Protein AF-A0A7C6XFM2-F1 (afdb_monomer)

Solvent-accessible surface area (backbone atoms only — not comparable to full-atom values): 40071 Å² total; per-residue (Å²): 89,53,59,52,79,47,35,28,61,57,46,77,45,85,52,99,92,42,80,44,80,30,74,73,51,92,47,56,58,69,60,61,53,78,57,43,69,40,64,68,46,16,50,69,71,43,55,49,57,56,73,32,40,78,68,77,62,86,28,56,47,86,85,84,59,75,77,86,86,87,81,86,77,91,62,96,70,51,70,65,52,53,55,48,53,55,48,39,66,66,54,64,88,75,91,70,62,56,19,65,58,55,30,70,70,43,85,83,46,70,41,56,42,71,48,92,92,39,39,56,53,51,53,47,36,53,56,52,32,52,51,45,44,56,51,44,36,60,78,72,50,47,40,21,69,86,38,39,35,50,43,77,36,92,80,71,55,25,27,36,57,46,44,60,30,34,21,31,20,23,44,51,50,15,45,22,64,50,42,63,68,32,42,55,54,17,44,36,25,30,55,27,46,70,25,51,27,22,52,74,54,74,89,49,87,82,47,38,32,30,34,31,19,50,2,30,71,34,55,23,61,74,55,64,54,79,38,65,84,60,52,78,61,51,69,82,70,59,43,89,45,80,84,54,74,42,51,36,40,51,34,28,65,41,56,35,68,49,53,76,41,56,20,33,48,49,44,15,63,77,69,67,34,67,64,49,35,53,52,36,51,50,33,52,49,35,29,42,66,62,40,62,86,73,62,76,68,75,48,50,29,33,48,8,36,49,29,36,37,19,47,46,48,19,73,74,67,69,44,64,67,27,48,54,39,28,49,58,51,47,56,48,51,62,74,45,42,38,89,85,66,21,39,50,68,28,69,44,48,64,67,84,34,84,57,83,80,57,45,55,36,40,37,42,44,30,43,10,42,25,30,43,22,50,50,58,51,34,77,76,64,70,42,71,67,56,54,51,51,43,44,34,34,32,48,23,42,45,72,56,24,36,33,83,86,59,62,19,57,17,62,36,48,62,40,75,92,32,66,78,53,68,54,73,20,29,42,46,26,29,30,35,27,26,43,40,50,28,42,76,78,50,83,46,72,63,46,51,49,45,49,52,54,33,50,20,51,30,37,71,44,80,57,84,45,54,46,48,39,11,35,38,46,47,49,29,53,38,18,52,25,41,30,40,79,73,67,72,40,55,63,70,65,56,40,75,35,68,59,37,39,45,61,62,60,36,47,63,22,46,64,77,41,73,36,78,43,51,43,37,33,36,32,56,88,92,51,60,48,44,34,38,40,34,58,76,43,68,38,77,50,53,47,61,43,66,52,59,52,73,49,74,49,57,77,41,76,38,72,48,79,61,32,37,36,29,29,39,88,84,36,60,71,37,55,35,35,32,41,38,24,45,60,91,46,73,26,42,71,45,59,30,36,40,36,66,32,60,78,74,73,94,60,87,57,79,81,73,42,39,34,31,28,45,45,68,54,83,40,62,34,26,52,71,50,57,81,44,92,71,44,48,52,46,39,56,69,59,51,52,74,65,36,32,23,38,37,50,61,42,66,66,66,71,44,97,81,54,60,64,68,64,55,47,53,51,52,44,48,41,28,72,74,68,41,74,48,76,49,74,69,91,61,71,98,68,73,62,48,42,64,48,90,58,66,52,42,74,40,78,53,69,31,67,50,68,69,60,72,43,63,85,42,78,91,36,70,90,66,87,79,52,80,81,41,70,35,68,55,26,78,74,45,68,39,86,91,56,85,78,49,94

Nearest PDB structures (foldseek):
  2fv0-assembly2_B  TM=5.165E-01  e=4.344E-05  Bacillus sp. GL1
  4bok-assembly1_A  TM=6.128E-01  e=3.338E-03  Niallia circulans
  5x32-assembly1_A  TM=5.352E-01  e=1.208E-03  Marinomonas mediterranea MMB-1
  4mu9-assembly2_B  TM=5.168E-01  e=2.650E-03  Bacteroides thetaiotaomicron VPI-5482
  6xt9-assembly1_A  TM=7.110E-01  e=8.867E-02  Homo sapiens

pLDDT: mean 84.74, std 13.08, range [45.75, 98.81]

Secondary structure (DSSP, 8-state):
-TTTTTT-S-EEEEETTEEEEESSPPPPTTTTTTGGGSHHHIIIIITTEETTEE---TT------------SS--TTHHHHHHHHHHHHHS----PPPHHHHHHT-TTSS-PPP-TTSSHHHHHHHHHHHHHHHHHHHHHT--STTTTTS-B-TTSS-B-TTTTTHHHHHHHHHHHH--HHHHHHHHHHHHHHHHTSB-SS--SGGGTT-B--S-TTTT--SS-TT-HHHHTT-STT--SSTTS--HHHH----TTTS---HHHHHHHHHHT-HHHHHHHHHHHHHHHHHHGGG---SSTHHHHHHHHHHHHHHHHH--HHHHHHHHHHHHHHHHHS-TTT-S---B--TTT---SSPPB---HHHHHHHHHHHHHHHHHH--HHHHHHHHHHHHHIIIIIEETTTTEE-SSTT-GGGSSPPP-SHHHHHHHHHHHHHHHHS--HHHHHHHHHHHHHHTTPPP-SHHHHHHHHSSHHHHHHHHHHHH----PPPPTTTTSEEE-SEEEE-TT-EEEEPEEEEE-TTS-SEEEEEEEE--TTEEEESSEEEEEPPSEEEEPPPEEEEEPTTPPPEEEEEEEEETTEEEEEEEEEEEEPPPP--S--SS----EEES-TTSHHHHHHHTSTT-EEEE-GGGGGG-SEEEE--GGGGSTT--HHHHHHHHHHHHHTT--EEEE---SS---GGGSSS-EEEE-S-EE----S-TTSGGGTT----TTPEESSEEEEE-TTS----

Mean predicted aligned error: 13.96 Å

Foldseek 3Di:
DACCQQADDWDWDQDPVGIDTGSLDQFAQCPCVVVVVPVLSCLQPVLQDHRRDGDDDAQFFFDDDDDDDDDDDDDPPCPVVVVVVNVCRNVPDADQDDLQVLQVVCLVPQFAADDPPFAVLLVCLLVQLLVVQVVQCVVSSQGHRLRWLWWDQPLYRWTQLLFLQLLLLLLSNCSRYVDVSSLVSSLRNLVNNLHNQFGRDDPDLLCLLRGWHTARSNAAPSDDQQPVSVLVSACSALPPHSRDRRCRNRTHDDLQQGRAQLSLLSSCVSVVPVSSVVSSLSSLVSSLVSQQVPHDDQALNSLLRNLQSLLSSCSSPVDCSSLVSNVSSVVRLLVQADLPLLWRQHFDDPPVAPDPPTDTFHAQLSLLSNLLSLLSSCVVPVDVSSLSSLLNNLVNQLPQQADPLLLEGFRGRGGPVRNDDRHQLLSLQSNQLSLLSNCLSPNDVSSVVSNLSSNLVSSVHDHDYSNSSSSNRSCNSNSSSSCVPPVVRRYRHHHQCVQVWAWAAEAEAAAPAKAWTKIKGADAPPFAQKKKKAFPDDDPQKDWPPRIDIDGDDHGIDIDGTTIIHGHVPRAWDKIWMWMDGPPRTSDIYIYIYHYAADQDPDDQDPQLFEEEEDDCPAPVNVVQVVDPRYHYHDYLSCLNSHQEYEHDDNVCPDPPDPVVVVRVVRRVCRVVVHHDYDYDDDDSPDNCSSPNFDWDKDQDWDQDDDQPACVPPVNVVVDDSGPVIDSMDGSDGPPVDDGGD

Structure (mmCIF, N/CA/C/O backbone):
data_AF-A0A7C6XFM2-F1
#
_entry.id   AF-A0A7C6XFM2-F1
#
loop_
_atom_site.group_PDB
_atom_site.id
_atom_site.type_symbol
_atom_site.label_atom_id
_atom_site.label_alt_id
_atom_site.label_comp_id
_atom_site.label_asym_id
_atom_site.label_entity_id
_atom_site.label_seq_id
_atom_site.pdbx_PDB_ins_code
_atom_site.Cartn_x
_atom_site.Cartn_y
_atom_site.Cartn_z
_atom_site.occupancy
_atom_site.B_iso_or_equiv
_atom_site.auth_seq_id
_atom_site.auth_comp_id
_atom_site.auth_asym_id
_atom_site.auth_atom_id
_atom_site.pdbx_PDB_model_num
ATOM 1 N N . VAL A 1 1 ? 7.515 -3.511 -31.639 1.00 91.44 1 VAL A N 1
ATOM 2 C CA . VAL A 1 1 ? 8.052 -3.200 -30.294 1.00 91.44 1 VAL A CA 1
ATOM 3 C C . VAL A 1 1 ? 6.878 -2.783 -29.434 1.00 91.44 1 VAL A C 1
ATOM 5 O O . VAL A 1 1 ? 6.146 -1.895 -29.868 1.00 91.44 1 VAL A O 1
ATOM 8 N N . ARG A 1 2 ? 6.652 -3.451 -28.307 1.00 92.62 2 ARG A N 1
ATOM 9 C CA . ARG A 1 2 ? 5.555 -3.105 -27.398 1.00 92.62 2 ARG A CA 1
ATOM 10 C C . ARG A 1 2 ? 5.901 -1.821 -26.646 1.00 92.62 2 ARG A C 1
ATOM 12 O O . ARG A 1 2 ? 7.084 -1.563 -26.424 1.00 92.62 2 ARG A O 1
ATOM 19 N N . ASP A 1 3 ? 4.905 -0.989 -26.341 1.00 94.00 3 ASP A N 1
ATOM 20 C CA . ASP A 1 3 ? 5.080 0.247 -25.559 1.00 94.00 3 ASP A CA 1
ATOM 21 C C . ASP A 1 3 ? 6.151 1.198 -26.148 1.00 94.00 3 ASP A C 1
ATOM 23 O O . ASP A 1 3 ? 6.932 1.830 -25.432 1.00 94.00 3 ASP A O 1
ATOM 27 N N . PHE A 1 4 ? 6.235 1.280 -27.486 1.00 94.69 4 PHE A N 1
ATOM 28 C CA . PHE A 1 4 ? 7.378 1.873 -28.206 1.00 94.69 4 PHE A CA 1
ATOM 29 C C . PHE A 1 4 ? 7.742 3.295 -27.750 1.00 94.69 4 PHE A C 1
ATOM 31 O O . PHE A 1 4 ? 8.905 3.574 -27.471 1.00 94.69 4 PHE A O 1
ATOM 38 N N . TRP A 1 5 ? 6.772 4.210 -27.683 1.00 94.88 5 TRP A N 1
ATOM 39 C CA . TRP A 1 5 ? 7.047 5.595 -27.277 1.00 94.88 5 TRP A CA 1
ATOM 40 C C . TRP A 1 5 ? 7.168 5.739 -25.754 1.00 94.88 5 TRP A C 1
ATOM 42 O O . TRP A 1 5 ? 7.872 6.622 -25.273 1.00 94.88 5 TRP A O 1
ATOM 52 N N . GLN A 1 6 ? 6.524 4.855 -24.992 1.00 96.25 6 GLN A N 1
ATOM 53 C CA . GLN A 1 6 ? 6.529 4.889 -23.530 1.00 96.25 6 GLN A CA 1
ATOM 54 C C . GLN A 1 6 ? 7.846 4.369 -22.947 1.00 96.25 6 GLN A C 1
ATOM 56 O O . GLN A 1 6 ? 8.226 4.757 -21.849 1.00 96.25 6 GLN A O 1
ATOM 61 N N . THR A 1 7 ? 8.580 3.549 -23.698 1.00 95.88 7 THR A N 1
ATOM 62 C CA . THR A 1 7 ? 9.909 3.026 -23.340 1.00 95.88 7 THR A CA 1
ATOM 63 C C . THR A 1 7 ? 11.040 3.769 -24.060 1.00 95.88 7 THR A C 1
ATOM 65 O O . THR A 1 7 ? 12.100 3.200 -24.326 1.00 95.88 7 THR A O 1
ATOM 68 N N . TYR A 1 8 ? 10.839 5.043 -24.414 1.00 95.06 8 TYR A N 1
ATOM 69 C CA . TYR A 1 8 ? 11.818 5.844 -25.156 1.00 95.06 8 TYR A CA 1
ATOM 70 C C . TYR A 1 8 ? 13.223 5.860 -24.499 1.00 95.06 8 TYR A C 1
ATOM 72 O O . TYR A 1 8 ? 13.358 5.674 -23.287 1.00 95.06 8 TYR A O 1
ATOM 80 N N . PRO A 1 9 ? 14.292 6.127 -25.270 1.00 94.62 9 PRO A N 1
ATOM 81 C CA . PRO A 1 9 ? 14.317 6.360 -26.712 1.00 94.62 9 PRO A CA 1
ATOM 82 C C . PRO A 1 9 ? 14.216 5.057 -27.507 1.00 94.62 9 PRO A C 1
ATOM 84 O O . PRO A 1 9 ? 14.770 4.028 -27.127 1.00 94.62 9 PRO A O 1
ATOM 87 N N . LYS A 1 10 ? 13.522 5.122 -28.643 1.00 95.25 10 LYS A N 1
ATOM 88 C CA . LYS A 1 10 ? 13.388 4.039 -29.620 1.00 95.25 10 LYS A CA 1
ATOM 89 C C . LYS A 1 10 ? 13.414 4.642 -31.020 1.00 95.25 10 LYS A C 1
ATOM 91 O O . LYS A 1 10 ? 12.959 5.768 -31.211 1.00 95.25 10 LYS A O 1
ATOM 96 N N . ALA A 1 11 ? 13.949 3.919 -31.999 1.00 95.00 11 ALA A N 1
ATOM 97 C CA . ALA A 1 11 ? 13.929 4.373 -33.388 1.00 95.00 11 ALA A CA 1
ATOM 98 C C . ALA A 1 11 ? 13.728 3.216 -34.369 1.00 95.00 11 ALA A C 1
ATOM 100 O O . ALA A 1 11 ? 14.163 2.091 -34.130 1.00 95.00 11 ALA A O 1
ATOM 101 N N . LEU A 1 12 ? 13.097 3.526 -35.499 1.00 93.00 12 LEU A N 1
ATOM 102 C CA . LEU A 1 12 ? 12.960 2.642 -36.651 1.00 93.00 12 LEU A CA 1
ATOM 103 C C . LEU A 1 12 ? 13.635 3.314 -37.846 1.00 93.00 12 LEU A C 1
ATOM 105 O O . LEU A 1 12 ? 13.472 4.517 -38.045 1.00 93.00 12 LEU A O 1
ATOM 109 N N . ALA A 1 13 ? 14.393 2.557 -38.634 1.00 93.62 13 ALA A N 1
ATOM 110 C CA . ALA A 1 13 ? 14.946 3.044 -39.893 1.00 93.62 13 ALA A CA 1
ATOM 111 C C . ALA A 1 13 ? 14.881 1.948 -40.956 1.00 93.62 13 ALA A C 1
ATOM 113 O O . ALA A 1 13 ? 15.283 0.818 -40.694 1.00 93.62 13 ALA A O 1
ATOM 114 N N . LEU A 1 14 ? 14.411 2.291 -42.154 1.00 92.44 14 LEU A N 1
ATOM 115 C CA . LEU A 1 14 ? 14.546 1.434 -43.326 1.00 92.44 14 LEU A CA 1
ATOM 116 C C . LEU A 1 14 ? 15.812 1.849 -44.077 1.00 92.44 14 LEU A C 1
ATOM 118 O O . LEU A 1 14 ? 15.973 3.020 -44.421 1.00 92.44 14 LEU A O 1
ATOM 122 N N . LYS A 1 15 ? 16.718 0.901 -44.288 1.00 93.31 15 LYS A N 1
ATOM 123 C CA . LYS A 1 15 ? 17.991 1.102 -44.980 1.00 93.31 15 LYS A CA 1
ATOM 124 C C . LYS A 1 15 ? 18.145 0.086 -46.109 1.00 93.31 15 LYS A C 1
ATOM 126 O O . LYS A 1 15 ? 17.360 -0.852 -46.218 1.00 93.31 15 LYS A O 1
ATOM 131 N N . SER A 1 16 ? 19.176 0.261 -46.934 1.00 94.31 16 SER A N 1
ATOM 132 C CA . SER A 1 16 ? 19.509 -0.675 -48.014 1.00 94.31 16 SER A CA 1
ATOM 133 C C . SER A 1 16 ? 19.821 -2.092 -47.520 1.00 94.31 16 SER A C 1
ATOM 135 O O . SER A 1 16 ? 19.619 -3.042 -48.266 1.00 94.31 16 SER A O 1
ATOM 137 N N . ASP A 1 17 ? 20.285 -2.241 -46.277 1.00 94.25 17 ASP A N 1
ATOM 138 C CA . ASP A 1 17 ? 20.570 -3.518 -45.611 1.00 94.25 17 ASP A CA 1
ATOM 139 C C . ASP A 1 17 ? 19.386 -4.060 -44.784 1.00 94.25 17 ASP A C 1
ATOM 141 O O . ASP A 1 17 ? 19.508 -5.106 -44.151 1.00 94.25 17 ASP A O 1
ATOM 145 N N . GLY A 1 18 ? 18.232 -3.379 -44.793 1.00 90.50 18 GLY A N 1
ATOM 146 C CA . GLY A 1 18 ? 16.984 -3.863 -44.200 1.00 90.50 18 GLY A CA 1
ATOM 147 C C . GLY A 1 18 ? 16.361 -2.941 -43.148 1.00 90.50 18 GLY A C 1
ATOM 148 O O . GLY A 1 18 ? 16.660 -1.747 -43.049 1.00 90.50 18 GLY A O 1
ATOM 149 N N . LEU A 1 19 ? 15.436 -3.503 -42.362 1.00 90.19 19 LEU A N 1
ATOM 150 C CA . LEU A 1 19 ? 14.750 -2.808 -41.272 1.00 90.19 19 LEU A CA 1
ATOM 151 C C . LEU A 1 19 ? 15.613 -2.807 -40.004 1.00 90.19 19 LEU A C 1
ATOM 153 O O . LEU A 1 19 ? 15.885 -3.847 -39.412 1.00 90.19 19 LEU A O 1
ATOM 157 N N . HIS A 1 20 ? 15.993 -1.619 -39.545 1.00 93.69 20 HIS A N 1
ATOM 158 C CA . HIS A 1 20 ? 16.723 -1.411 -38.297 1.00 93.69 20 HIS A CA 1
ATOM 159 C C . HIS A 1 20 ? 15.736 -1.061 -37.178 1.00 93.69 20 HIS A C 1
ATOM 161 O O . HIS A 1 20 ? 15.182 0.042 -37.164 1.00 93.69 20 HIS A O 1
ATOM 167 N N . VAL A 1 21 ? 15.563 -1.967 -36.211 1.00 93.75 21 VAL A N 1
ATOM 168 C CA . VAL A 1 21 ? 14.818 -1.716 -34.964 1.00 93.75 21 VAL A CA 1
ATOM 169 C C . VAL A 1 21 ? 15.809 -1.353 -33.861 1.00 93.75 21 VAL A C 1
ATOM 171 O O . VAL A 1 21 ? 16.554 -2.199 -33.375 1.00 93.75 21 VAL A O 1
ATOM 174 N N . ARG A 1 22 ? 15.853 -0.077 -33.469 1.00 94.56 22 ARG A N 1
ATOM 175 C CA . ARG A 1 22 ? 16.834 0.440 -32.504 1.00 94.56 22 ARG A CA 1
ATOM 176 C C . ARG A 1 22 ? 16.203 0.590 -31.127 1.00 94.56 22 ARG A C 1
ATOM 178 O O . ARG A 1 22 ? 15.441 1.528 -30.889 1.00 94.56 22 ARG A O 1
ATOM 185 N N . LEU A 1 23 ? 16.552 -0.330 -30.230 1.00 94.75 23 LEU A N 1
ATOM 186 C CA . LEU A 1 23 ? 16.055 -0.358 -28.851 1.00 94.75 23 LEU A CA 1
ATOM 187 C C . LEU A 1 23 ? 16.672 0.728 -27.962 1.00 94.75 23 LEU A C 1
ATOM 189 O O . LEU A 1 23 ? 16.007 1.229 -27.064 1.00 94.75 23 LEU A O 1
ATOM 193 N N . LEU A 1 24 ? 17.920 1.102 -28.237 1.00 94.75 24 LEU A N 1
ATOM 194 C CA . LEU A 1 24 ? 18.624 2.241 -27.650 1.00 94.75 24 LEU A CA 1
ATOM 195 C C . LEU A 1 24 ? 19.424 2.894 -28.790 1.00 94.75 24 LEU A C 1
ATOM 197 O O . LEU A 1 24 ? 20.530 2.447 -29.100 1.00 94.75 24 LEU A O 1
ATOM 201 N N . PRO A 1 25 ? 18.822 3.830 -29.549 1.00 95.44 25 PRO A N 1
ATOM 202 C CA . PRO A 1 25 ? 19.465 4.412 -30.726 1.00 95.44 25 PRO A CA 1
ATOM 203 C C . PRO A 1 25 ? 20.707 5.235 -30.363 1.00 95.44 25 PRO A C 1
ATOM 205 O O . PRO A 1 25 ? 20.807 5.774 -29.272 1.00 95.44 25 PRO A O 1
ATOM 208 N N . LEU A 1 26 ? 21.646 5.399 -31.300 1.00 93.81 26 LEU A N 1
ATOM 209 C CA . LEU A 1 26 ? 22.755 6.336 -31.102 1.00 93.81 26 LEU A CA 1
ATOM 210 C C . LEU A 1 26 ? 22.203 7.747 -30.848 1.00 93.81 26 LEU A C 1
ATOM 212 O O . LEU A 1 26 ? 21.396 8.242 -31.639 1.00 93.81 26 LEU A O 1
ATOM 216 N N . LEU A 1 27 ? 22.653 8.376 -29.765 1.00 94.69 27 LEU A N 1
ATOM 217 C CA . LEU A 1 27 ? 22.288 9.740 -29.406 1.00 94.69 27 LEU A CA 1
ATOM 218 C C . LEU A 1 27 ? 23.432 10.696 -29.773 1.00 94.69 27 LEU A C 1
ATOM 220 O O . LEU A 1 27 ? 24.601 10.320 -29.646 1.00 94.69 27 LEU A O 1
ATOM 224 N N . PRO A 1 28 ? 23.136 11.932 -30.217 1.00 94.69 28 PRO A N 1
ATOM 225 C CA . PRO A 1 28 ? 24.175 12.940 -30.365 1.00 94.69 28 PRO A CA 1
ATOM 226 C C . PRO A 1 28 ? 24.818 13.242 -28.997 1.00 94.69 28 PRO A C 1
ATOM 228 O O . PRO A 1 28 ? 24.149 13.094 -27.969 1.00 94.69 28 PRO A O 1
ATOM 231 N N . PRO A 1 29 ? 26.092 13.680 -28.951 1.00 94.00 29 PRO A N 1
ATOM 232 C CA . PRO A 1 29 ? 26.782 13.952 -27.689 1.00 94.00 29 PRO A CA 1
ATOM 233 C C . PRO A 1 29 ? 26.022 14.901 -26.753 1.00 94.00 29 PRO A C 1
ATOM 235 O O . PRO A 1 29 ? 26.052 14.693 -25.545 1.00 94.00 29 PRO A O 1
ATOM 238 N N . ASN A 1 30 ? 25.292 15.866 -27.319 1.00 92.94 30 ASN A N 1
ATOM 239 C CA . ASN A 1 30 ? 24.506 16.870 -26.602 1.00 92.94 30 ASN A CA 1
ATOM 240 C C . ASN A 1 30 ? 23.033 16.484 -26.357 1.00 92.94 30 ASN A C 1
ATOM 242 O O . ASN A 1 30 ? 22.205 17.342 -26.040 1.00 92.94 30 ASN A O 1
ATOM 246 N N . ALA A 1 31 ? 22.663 15.212 -26.542 1.00 92.88 31 ALA A N 1
ATOM 247 C CA . ALA A 1 31 ? 21.300 14.759 -26.288 1.00 92.88 31 ALA A CA 1
ATOM 248 C C . ALA A 1 31 ? 20.878 15.048 -24.840 1.00 92.88 31 ALA A C 1
ATOM 250 O O . ALA A 1 31 ? 21.564 14.656 -23.897 1.00 92.88 31 ALA A O 1
ATOM 251 N N . TYR A 1 32 ? 19.719 15.691 -24.691 1.00 93.12 32 TYR A N 1
ATOM 252 C CA . TYR A 1 32 ? 19.100 16.057 -23.416 1.00 93.12 32 TYR A CA 1
ATOM 253 C C . TYR A 1 32 ? 19.868 17.078 -22.555 1.00 93.12 32 TYR A C 1
ATOM 255 O O . TYR A 1 32 ? 19.525 17.252 -21.386 1.00 93.12 32 TYR A O 1
ATOM 263 N N . GLU A 1 33 ? 20.886 17.773 -23.084 1.00 92.19 33 GLU A N 1
ATOM 264 C CA . GLU A 1 33 ? 21.635 18.792 -22.322 1.00 92.19 33 GLU A CA 1
ATOM 265 C C . GLU A 1 33 ? 20.732 19.929 -21.820 1.00 92.19 33 GLU A C 1
ATOM 267 O O . GLU A 1 33 ? 20.830 20.337 -20.663 1.00 92.19 33 GLU A O 1
ATOM 272 N N . LYS A 1 34 ? 19.815 20.412 -22.669 1.00 93.50 34 LYS A N 1
ATOM 273 C CA . LYS A 1 34 ? 18.878 21.489 -22.320 1.00 93.50 34 LYS A CA 1
ATOM 274 C C . LYS A 1 34 ? 17.912 21.050 -21.222 1.00 93.50 34 LYS A C 1
ATOM 276 O O . LYS A 1 34 ? 17.662 21.795 -20.283 1.00 93.50 34 LYS A O 1
ATOM 281 N N . GLU A 1 35 ? 17.353 19.854 -21.348 1.00 93.44 35 GLU A N 1
ATOM 282 C CA . GLU A 1 35 ? 16.4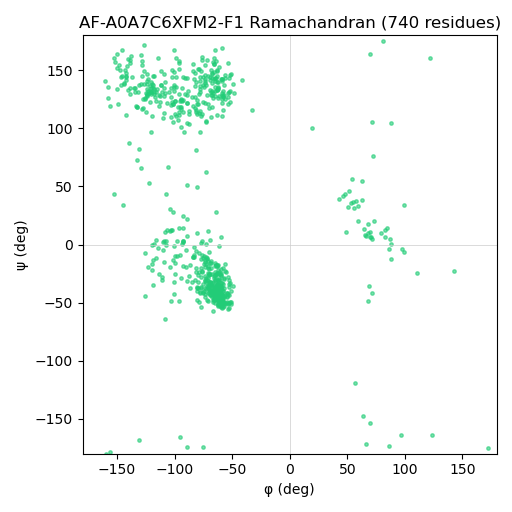00 19.296 -20.396 1.00 93.44 35 GLU A CA 1
ATOM 283 C C . GLU A 1 35 ? 17.068 18.959 -19.061 1.00 93.44 35 GLU A C 1
ATOM 285 O O . GLU A 1 35 ? 16.465 19.142 -18.007 1.00 93.44 35 GLU A O 1
ATOM 290 N N . SER A 1 36 ? 18.330 18.528 -19.099 1.00 91.94 36 SER A N 1
ATOM 291 C CA . SER A 1 36 ? 19.133 18.219 -17.912 1.00 91.94 36 SER A CA 1
ATOM 292 C C . SER A 1 36 ? 19.591 19.460 -17.139 1.00 91.94 36 SER A C 1
ATOM 294 O O . SER A 1 36 ? 20.086 19.324 -16.020 1.00 91.94 36 SER A O 1
ATOM 296 N N . ALA A 1 37 ? 19.426 20.664 -17.700 1.00 90.25 37 ALA A N 1
ATOM 297 C CA . ALA A 1 37 ? 19.671 21.915 -16.982 1.00 90.25 37 ALA A CA 1
ATOM 298 C C . ALA A 1 37 ? 18.654 22.144 -15.846 1.00 90.25 37 ALA A C 1
ATOM 300 O O . ALA A 1 37 ? 18.974 22.811 -14.862 1.00 90.25 37 ALA A O 1
ATOM 301 N N . ASP A 1 38 ? 17.451 21.566 -15.949 1.00 90.81 38 ASP A N 1
ATOM 302 C CA . ASP A 1 38 ? 16.512 21.470 -14.832 1.00 90.81 38 ASP A CA 1
ATOM 303 C C . ASP A 1 38 ? 16.892 20.277 -13.941 1.00 90.81 38 ASP A C 1
ATOM 305 O O . ASP A 1 38 ? 16.821 19.116 -14.348 1.00 90.81 38 ASP A O 1
ATOM 309 N N . GLY A 1 39 ? 17.278 20.567 -12.696 1.00 87.06 39 GLY A N 1
ATOM 310 C CA . GLY A 1 39 ? 17.688 19.554 -11.727 1.00 87.06 39 GLY A CA 1
ATOM 311 C C . GLY A 1 39 ? 16.605 18.517 -11.419 1.00 87.06 39 GLY A C 1
ATOM 312 O O . GLY A 1 39 ? 16.936 17.340 -11.279 1.00 87.06 39 GLY A O 1
ATOM 313 N N . ASP A 1 40 ? 15.330 18.914 -11.363 1.00 87.50 40 ASP A N 1
ATOM 314 C CA . ASP A 1 40 ? 14.232 17.982 -11.077 1.00 87.50 40 ASP A CA 1
ATOM 315 C C . ASP A 1 40 ? 13.969 17.080 -12.301 1.00 87.50 40 ASP A C 1
ATOM 317 O O . ASP A 1 40 ? 13.730 15.877 -12.158 1.00 87.50 40 ASP A O 1
ATOM 321 N N . ALA A 1 41 ? 14.076 17.617 -13.523 1.00 91.19 41 ALA A N 1
ATOM 322 C CA . ALA A 1 41 ? 13.991 16.825 -14.751 1.00 91.19 41 ALA A CA 1
ATOM 323 C C . ALA A 1 41 ? 15.176 15.863 -14.918 1.00 91.19 41 ALA A C 1
ATOM 325 O O . ALA A 1 41 ? 14.970 14.711 -15.306 1.00 91.19 41 ALA A O 1
ATOM 326 N N . LEU A 1 42 ? 16.393 16.302 -14.591 1.00 92.31 42 LEU A N 1
ATOM 327 C CA . LEU A 1 42 ? 17.592 15.469 -14.620 1.00 92.31 42 LEU A CA 1
ATOM 328 C C . LEU A 1 42 ? 17.464 14.278 -13.669 1.00 92.31 42 LEU A C 1
ATOM 330 O O . LEU A 1 42 ? 17.609 13.139 -14.100 1.00 92.31 42 LEU A O 1
ATOM 334 N N . ILE A 1 43 ? 17.132 14.528 -12.402 1.00 90.19 43 ILE A N 1
ATOM 335 C CA . ILE A 1 43 ? 17.001 13.478 -11.382 1.00 90.19 43 ILE A CA 1
ATOM 336 C C . ILE A 1 43 ? 15.906 12.471 -11.749 1.00 90.19 43 ILE A C 1
ATOM 338 O O . ILE A 1 43 ? 16.092 11.271 -11.562 1.00 90.19 43 ILE A O 1
ATOM 342 N N . ARG A 1 44 ? 14.785 12.946 -12.300 1.00 93.00 44 ARG A N 1
ATOM 343 C CA . ARG A 1 44 ? 13.640 12.092 -12.626 1.00 93.00 44 ARG A CA 1
ATOM 344 C C . ARG A 1 44 ? 13.807 11.328 -13.939 1.00 93.00 44 ARG A C 1
ATOM 346 O O . ARG A 1 44 ? 13.523 10.142 -13.974 1.00 93.00 44 ARG A O 1
ATOM 353 N N . LEU A 1 45 ? 14.212 11.987 -15.028 1.00 95.00 45 LEU A N 1
ATOM 354 C CA . LEU A 1 45 ? 14.086 11.438 -16.391 1.00 95.00 45 LEU A CA 1
ATOM 355 C C . LEU A 1 45 ? 15.413 11.258 -17.122 1.00 95.00 45 LEU A C 1
ATOM 357 O O . LEU A 1 45 ? 15.536 10.325 -17.915 1.00 95.00 45 LEU A O 1
ATOM 361 N N . PHE A 1 46 ? 16.377 12.156 -16.904 1.00 94.69 46 PHE A N 1
ATOM 362 C CA . PHE A 1 46 ? 17.574 12.234 -17.750 1.00 94.69 46 PHE A CA 1
ATOM 363 C C . PHE A 1 46 ? 18.860 11.724 -17.089 1.00 94.69 46 PHE A C 1
ATOM 365 O O . PHE A 1 46 ? 19.907 11.690 -17.729 1.00 94.69 46 PHE A O 1
ATOM 372 N N . TYR A 1 47 ? 18.762 11.219 -15.858 1.00 93.25 47 TYR A N 1
ATOM 373 C CA . TYR A 1 47 ? 19.863 10.632 -15.095 1.00 93.25 47 TYR A CA 1
ATOM 374 C C . TYR A 1 47 ? 20.653 9.509 -15.803 1.00 93.25 47 TYR A C 1
ATOM 376 O O . TYR A 1 47 ? 21.831 9.372 -15.473 1.00 93.25 47 TYR A O 1
ATOM 384 N N . PRO A 1 48 ? 20.105 8.706 -16.749 1.00 94.56 48 PRO A N 1
ATOM 385 C CA . PRO A 1 48 ? 20.885 7.632 -17.357 1.00 94.56 48 PRO A CA 1
ATOM 386 C C . PRO A 1 48 ? 21.591 8.039 -18.657 1.00 94.56 48 PRO A C 1
ATOM 388 O O . PRO A 1 48 ? 22.224 7.185 -19.284 1.00 94.56 48 PRO A O 1
ATOM 391 N N . TYR A 1 49 ? 21.481 9.297 -19.101 1.00 94.44 49 TYR A N 1
ATOM 392 C CA . TYR A 1 49 ? 22.101 9.772 -20.342 1.00 94.44 49 TYR A CA 1
ATOM 393 C C . TYR A 1 49 ? 23.333 10.626 -20.052 1.00 94.44 49 TYR A C 1
ATOM 395 O O . TYR A 1 49 ? 23.282 11.573 -19.271 1.00 94.44 49 TYR A O 1
ATOM 403 N N . ARG A 1 50 ? 24.447 10.328 -20.728 1.00 90.81 50 ARG A N 1
ATOM 404 C CA . ARG A 1 50 ? 25.687 11.102 -20.588 1.00 90.81 50 ARG A CA 1
ATOM 405 C C . ARG A 1 50 ? 26.496 11.096 -21.877 1.00 90.81 50 ARG A C 1
ATOM 407 O O . ARG A 1 50 ? 26.917 10.035 -22.330 1.00 90.81 50 ARG A O 1
ATOM 414 N N . ASN A 1 51 ? 26.761 12.273 -22.447 1.00 91.44 51 ASN A N 1
ATOM 415 C CA . ASN A 1 51 ? 27.592 12.454 -23.647 1.00 91.44 51 ASN A CA 1
ATOM 416 C C . ASN A 1 51 ? 27.162 11.554 -24.826 1.00 91.44 51 ASN A C 1
ATOM 418 O O . ASN A 1 51 ? 27.990 10.860 -25.421 1.00 91.44 51 ASN A O 1
ATOM 422 N N . GLY A 1 52 ? 25.857 11.494 -25.112 1.00 92.75 52 GLY A N 1
ATOM 423 C CA . GLY A 1 52 ? 25.287 10.628 -26.154 1.00 92.75 52 GLY A CA 1
ATOM 424 C C . GLY A 1 52 ? 25.316 9.121 -25.847 1.00 92.75 52 GLY A C 1
ATOM 425 O O . GLY A 1 52 ? 25.064 8.308 -26.736 1.00 92.75 52 GLY A O 1
ATOM 426 N N . LYS A 1 53 ? 25.633 8.726 -24.607 1.00 93.56 53 LYS A N 1
ATOM 427 C CA . LYS A 1 53 ? 25.687 7.328 -24.151 1.00 93.56 53 LYS A CA 1
ATOM 428 C C . LYS A 1 53 ? 24.621 7.036 -23.099 1.00 93.56 53 LYS A C 1
ATOM 430 O O . LYS A 1 53 ? 24.127 7.939 -22.427 1.00 93.56 53 LYS A O 1
ATOM 435 N N . TYR A 1 54 ? 24.335 5.748 -22.942 1.00 94.12 54 TYR A N 1
ATOM 436 C CA . TYR A 1 54 ? 23.449 5.190 -21.927 1.00 94.12 54 TYR A CA 1
ATOM 437 C C . TYR A 1 54 ? 24.278 4.612 -20.784 1.00 94.12 54 TYR A C 1
ATOM 439 O O . TYR A 1 54 ? 25.238 3.876 -21.025 1.00 94.12 54 TYR A O 1
ATOM 447 N N . GLN A 1 55 ? 23.918 4.937 -19.550 1.00 92.19 55 GLN A N 1
ATOM 448 C CA . GLN A 1 55 ? 24.552 4.385 -18.361 1.00 92.19 55 GLN A CA 1
ATOM 449 C C . GLN A 1 55 ? 23.841 3.100 -17.931 1.00 92.19 55 GLN A C 1
ATOM 451 O O . GLN A 1 55 ? 22.626 3.085 -17.760 1.00 92.19 55 GLN A O 1
ATOM 456 N N . PHE A 1 56 ? 24.623 2.040 -17.730 1.00 89.75 56 PHE A N 1
ATOM 457 C CA . PHE A 1 56 ? 24.180 0.769 -17.164 1.00 89.75 56 PHE A CA 1
ATOM 458 C C . PHE A 1 56 ? 24.933 0.527 -15.860 1.00 89.75 56 PHE A C 1
ATOM 460 O O . PHE A 1 56 ? 26.155 0.685 -15.816 1.00 89.75 56 PHE A O 1
ATOM 467 N N . ASN A 1 57 ? 24.217 0.131 -14.810 1.00 86.50 57 ASN A N 1
ATOM 468 C CA . ASN A 1 57 ? 24.850 -0.386 -13.601 1.00 86.50 57 ASN A CA 1
ATOM 469 C C . ASN A 1 57 ? 25.160 -1.882 -13.788 1.00 86.50 57 ASN A C 1
ATOM 471 O O . ASN A 1 57 ? 24.520 -2.562 -14.593 1.00 86.50 57 ASN A O 1
ATOM 475 N N . ARG A 1 58 ? 26.142 -2.415 -13.054 1.00 84.56 58 ARG A N 1
ATOM 476 C CA . ARG A 1 58 ? 26.411 -3.860 -13.063 1.00 84.56 58 ARG A CA 1
ATOM 477 C C . ARG A 1 58 ? 25.150 -4.601 -12.609 1.00 84.56 58 ARG A C 1
ATOM 479 O O . ARG A 1 58 ? 24.462 -4.151 -11.701 1.00 84.56 58 ARG A O 1
ATOM 486 N N . GLY A 1 59 ? 24.847 -5.731 -13.246 1.00 85.00 59 GLY A N 1
ATOM 487 C CA . GLY A 1 59 ? 23.698 -6.560 -12.881 1.00 85.00 59 GLY A CA 1
ATOM 488 C C . GLY A 1 59 ? 22.326 -5.957 -13.201 1.00 85.00 59 GLY A C 1
ATOM 489 O O . GLY A 1 59 ? 21.337 -6.566 -12.811 1.00 85.00 59 GLY A O 1
ATOM 490 N N . LEU A 1 60 ? 22.261 -4.813 -13.895 1.00 90.00 60 LEU A N 1
ATOM 491 C CA . LEU A 1 60 ? 21.032 -4.297 -14.497 1.00 90.00 60 LEU A CA 1
ATOM 492 C C . LEU A 1 60 ? 20.661 -5.146 -15.713 1.00 90.00 60 LEU A C 1
ATOM 494 O O . LEU A 1 60 ? 21.513 -5.423 -16.562 1.00 90.00 60 LEU A O 1
ATOM 498 N N . GLU A 1 61 ? 19.380 -5.466 -15.842 1.00 90.38 61 GLU A N 1
ATOM 499 C CA . GLU A 1 61 ? 18.828 -6.011 -17.070 1.00 90.38 61 GLU A CA 1
ATOM 500 C C . GLU A 1 61 ? 17.942 -4.987 -17.781 1.00 90.38 61 GLU A C 1
ATOM 502 O O . GLU A 1 61 ? 17.155 -4.279 -17.163 1.00 90.38 61 GLU A O 1
ATOM 507 N N . PHE A 1 62 ? 18.042 -4.944 -19.110 1.00 90.44 62 PHE A N 1
ATOM 508 C CA . PHE A 1 62 ? 17.104 -4.232 -19.968 1.00 90.44 62 PHE A CA 1
ATOM 509 C C . PHE A 1 62 ? 16.401 -5.233 -20.886 1.00 90.44 62 PHE A C 1
ATOM 511 O O . PHE A 1 62 ? 17.056 -5.984 -21.610 1.00 90.44 62 PHE A O 1
ATOM 518 N N . MET A 1 63 ? 15.069 -5.208 -20.881 1.00 90.19 63 MET A N 1
ATOM 519 C CA . MET A 1 63 ? 14.226 -6.119 -21.652 1.00 90.19 63 MET A CA 1
ATOM 520 C C . MET A 1 63 ? 13.272 -5.330 -22.555 1.00 90.19 63 MET A C 1
ATOM 522 O O . MET A 1 63 ? 12.855 -4.216 -22.240 1.00 90.19 63 MET A O 1
ATOM 526 N N . THR A 1 64 ? 12.949 -5.874 -23.727 1.00 91.62 64 THR A N 1
ATOM 527 C CA . THR A 1 64 ? 11.959 -5.289 -24.639 1.00 91.62 64 THR A CA 1
ATOM 528 C C . THR A 1 64 ? 11.274 -6.384 -25.439 1.00 91.62 64 THR A C 1
ATOM 530 O O . THR A 1 64 ? 11.938 -7.227 -26.038 1.00 91.62 64 THR A O 1
ATOM 533 N N . GLU A 1 65 ? 9.947 -6.314 -25.520 1.00 92.00 65 GLU A N 1
ATOM 534 C CA . GLU A 1 65 ? 9.151 -7.232 -26.326 1.00 92.00 65 GLU A CA 1
ATOM 535 C C . GLU A 1 65 ? 9.111 -6.811 -27.805 1.00 92.00 65 GLU A C 1
ATOM 537 O O . GLU A 1 65 ? 8.741 -5.683 -28.180 1.00 92.00 65 GLU A O 1
ATOM 542 N N . LEU A 1 66 ? 9.468 -7.759 -28.671 1.00 91.75 66 LEU A N 1
ATOM 543 C CA . LEU A 1 66 ? 9.459 -7.619 -30.121 1.00 91.75 66 LEU A CA 1
ATOM 544 C C . LEU A 1 66 ? 8.477 -8.611 -30.737 1.00 91.75 66 LEU A C 1
ATOM 546 O O . LEU A 1 66 ? 8.530 -9.802 -30.457 1.00 91.75 66 LEU A O 1
ATOM 550 N N . TYR A 1 67 ? 7.631 -8.108 -31.632 1.00 88.06 67 TYR A N 1
ATOM 551 C CA . TYR A 1 67 ? 6.806 -8.922 -32.514 1.00 88.06 67 TYR A CA 1
ATOM 552 C C . TYR A 1 67 ? 7.298 -8.717 -33.942 1.00 88.06 67 TYR A C 1
ATOM 554 O O . TYR A 1 67 ? 7.372 -7.576 -34.411 1.00 88.06 67 TYR A O 1
ATOM 562 N N . LEU A 1 68 ? 7.684 -9.813 -34.593 1.00 85.06 68 LEU A N 1
ATOM 563 C CA . LEU A 1 68 ? 8.137 -9.841 -35.979 1.00 85.06 68 LEU A CA 1
ATOM 564 C C . LEU A 1 68 ? 7.114 -10.625 -36.792 1.00 85.06 68 LEU A C 1
ATOM 566 O O . LEU A 1 68 ? 6.892 -11.806 -36.535 1.00 85.06 68 LEU A O 1
ATOM 570 N N . LEU A 1 69 ? 6.511 -9.959 -37.771 1.00 80.69 69 LEU A N 1
ATOM 571 C CA . LEU A 1 69 ? 5.628 -10.588 -38.741 1.00 80.69 69 LEU A CA 1
ATOM 572 C C . LEU A 1 69 ? 6.406 -10.781 -40.043 1.00 80.69 69 LEU A C 1
ATOM 574 O O . LEU A 1 69 ? 6.932 -9.817 -40.600 1.00 80.69 69 LEU A O 1
ATOM 578 N N . LEU A 1 70 ? 6.518 -12.029 -40.492 1.00 79.50 70 LEU A N 1
ATOM 579 C CA . LEU A 1 70 ? 7.237 -12.400 -41.707 1.00 79.50 70 LEU A CA 1
ATOM 580 C C . LEU A 1 70 ? 6.215 -12.843 -42.756 1.00 79.50 70 LEU A C 1
ATOM 582 O O . LEU A 1 70 ? 5.616 -13.906 -42.617 1.00 79.50 70 LEU A O 1
ATOM 586 N N . GLU A 1 71 ? 6.015 -12.034 -43.797 1.00 72.31 71 GLU A N 1
ATOM 587 C CA . GLU A 1 71 ? 5.076 -12.325 -44.889 1.00 72.31 71 GLU A CA 1
ATOM 588 C C . GLU A 1 71 ? 5.800 -12.419 -46.238 1.00 72.31 71 GLU A C 1
ATOM 590 O O . GLU A 1 71 ? 6.757 -11.687 -46.501 1.00 72.31 71 GLU A O 1
ATOM 595 N N . GLN A 1 72 ? 5.326 -13.308 -47.118 1.00 64.31 72 GLN A N 1
ATOM 596 C CA . GLN A 1 72 ? 5.768 -13.373 -48.512 1.00 64.31 72 GLN A CA 1
ATOM 597 C C . GLN A 1 72 ? 4.844 -12.532 -49.397 1.00 64.31 72 GLN A C 1
ATOM 599 O O . GLN A 1 72 ? 3.695 -12.903 -49.596 1.00 64.31 72 GLN A O 1
ATOM 604 N N . GLY A 1 73 ? 5.373 -11.451 -49.980 1.00 60.25 73 GLY A N 1
ATOM 605 C CA . GLY A 1 73 ? 4.702 -10.683 -51.035 1.00 60.25 73 GLY A CA 1
ATOM 606 C C . GLY A 1 73 ? 3.510 -9.859 -50.544 1.00 60.25 73 GLY A C 1
ATOM 607 O O . GLY A 1 73 ? 2.426 -10.377 -50.300 1.00 60.25 73 GLY A O 1
ATOM 608 N N . ALA A 1 74 ? 3.696 -8.545 -50.448 1.00 58.81 74 ALA A N 1
ATOM 609 C CA . ALA A 1 74 ? 2.657 -7.651 -49.966 1.00 58.81 74 ALA A CA 1
ATOM 610 C C . ALA A 1 74 ? 1.568 -7.383 -51.024 1.00 58.81 74 ALA A C 1
ATOM 612 O O . ALA A 1 74 ? 1.838 -6.719 -52.028 1.00 58.81 74 ALA A O 1
ATOM 613 N N . ALA A 1 75 ? 0.337 -7.862 -50.812 1.00 59.19 75 ALA A N 1
ATOM 614 C CA . ALA A 1 75 ? -0.809 -7.522 -51.663 1.00 59.19 75 ALA A CA 1
ATOM 615 C C . ALA A 1 75 ? -1.392 -6.127 -51.316 1.00 59.19 75 ALA A C 1
ATOM 617 O O . ALA A 1 75 ? -1.336 -5.695 -50.158 1.00 59.19 75 ALA A O 1
ATOM 618 N N . PRO A 1 76 ? -1.998 -5.395 -52.275 1.00 50.16 76 PRO A N 1
ATOM 619 C CA . PRO A 1 76 ? -2.635 -4.104 -51.999 1.00 50.16 76 PRO A CA 1
ATOM 620 C C . PRO A 1 76 ? -3.826 -4.252 -51.027 1.00 50.16 76 PRO A C 1
ATOM 622 O O . PRO A 1 76 ? -4.845 -4.835 -51.378 1.00 50.16 76 PRO A O 1
ATOM 625 N N . GLY A 1 77 ? -3.696 -3.723 -49.802 1.00 60.66 77 GLY A N 1
ATOM 626 C CA . GLY A 1 77 ? -4.703 -3.810 -48.722 1.00 60.66 77 GLY A CA 1
ATOM 627 C C . GLY A 1 77 ? -4.102 -3.979 -47.316 1.00 60.66 77 GLY A C 1
ATOM 628 O O . GLY A 1 77 ? -4.683 -3.545 -46.321 1.00 60.66 77 GLY A O 1
ATOM 629 N N . GLN A 1 78 ? -2.868 -4.483 -47.240 1.00 63.16 78 GLN A N 1
ATOM 630 C CA . GLN A 1 78 ? -2.188 -4.865 -45.996 1.00 63.16 78 GLN A CA 1
ATOM 631 C C . GLN A 1 78 ? -1.891 -3.732 -45.001 1.00 63.16 78 GLN A C 1
ATOM 633 O O . GLN A 1 78 ? -1.644 -3.991 -43.826 1.00 63.16 78 GLN A O 1
ATOM 638 N N . ARG A 1 79 ? -1.922 -2.452 -45.402 1.00 62.34 79 ARG A N 1
ATOM 639 C CA . ARG A 1 79 ? -1.595 -1.347 -44.478 1.00 62.34 79 ARG A CA 1
ATOM 640 C C . ARG A 1 79 ? -2.574 -1.259 -43.299 1.00 62.34 79 ARG A C 1
ATOM 642 O O . ARG A 1 79 ? -2.144 -0.984 -42.182 1.00 62.34 79 ARG A O 1
ATOM 649 N N . GLN A 1 80 ? -3.865 -1.510 -43.536 1.00 63.22 80 GLN A N 1
ATOM 650 C CA . GLN A 1 80 ? -4.871 -1.556 -42.467 1.00 63.22 80 GLN A CA 1
ATOM 651 C C . GLN A 1 80 ? -4.696 -2.791 -41.570 1.00 63.22 80 GLN A C 1
ATOM 653 O O . GLN A 1 80 ? -4.926 -2.700 -40.366 1.00 63.22 80 GLN A O 1
ATOM 658 N N . GLU A 1 81 ? -4.227 -3.913 -42.119 1.00 75.62 81 GLU A N 1
ATOM 659 C CA . GLU A 1 81 ? -3.918 -5.126 -41.351 1.00 75.62 81 GLU A CA 1
ATOM 660 C C . GLU A 1 81 ? -2.698 -4.923 -40.445 1.00 75.62 81 GLU A C 1
ATOM 662 O O . GLU A 1 81 ? -2.761 -5.233 -39.259 1.00 75.62 81 GLU A O 1
ATOM 667 N N . MET A 1 82 ? -1.635 -4.278 -40.937 1.00 76.12 82 MET A N 1
ATOM 668 C CA . MET A 1 82 ? -0.446 -3.969 -40.130 1.00 76.12 82 MET A CA 1
ATOM 669 C C . MET A 1 82 ? -0.754 -3.047 -38.945 1.00 76.12 82 MET A C 1
ATOM 671 O O . MET A 1 82 ? -0.237 -3.254 -37.845 1.00 76.12 82 MET A O 1
ATOM 675 N N . SER A 1 83 ? -1.624 -2.047 -39.128 1.00 80.19 83 SER A N 1
ATOM 676 C CA . SER A 1 83 ? -2.086 -1.207 -38.015 1.00 80.19 83 SER A CA 1
ATOM 677 C C . SER A 1 83 ? -2.882 -2.004 -36.976 1.00 80.19 83 SER A C 1
ATOM 679 O O . SER A 1 83 ? -2.716 -1.753 -35.784 1.00 80.19 83 SER A O 1
ATOM 681 N N . ARG A 1 84 ? -3.690 -2.988 -37.396 1.00 83.12 84 ARG A N 1
ATOM 682 C CA . ARG A 1 84 ? -4.410 -3.885 -36.475 1.00 83.12 84 ARG A CA 1
ATOM 683 C C . ARG A 1 84 ? -3.456 -4.793 -35.707 1.00 83.12 84 ARG A C 1
ATOM 685 O O . ARG A 1 84 ? -3.568 -4.861 -34.489 1.00 83.12 84 ARG A O 1
ATOM 692 N N . TYR A 1 85 ? -2.472 -5.406 -36.368 1.00 84.94 85 TYR A N 1
ATOM 693 C CA . TYR A 1 85 ? -1.456 -6.217 -35.686 1.00 84.94 85 TYR A CA 1
ATOM 694 C C . TYR A 1 85 ? -0.667 -5.404 -34.655 1.00 84.94 85 TYR A C 1
ATOM 696 O O . TYR A 1 85 ? -0.459 -5.860 -33.533 1.00 84.94 85 TYR A O 1
ATOM 704 N N . ALA A 1 86 ? -0.281 -4.169 -34.989 1.00 85.06 86 ALA A N 1
ATOM 705 C CA . ALA A 1 86 ? 0.376 -3.279 -34.036 1.00 85.06 86 ALA A CA 1
ATOM 706 C C . ALA A 1 86 ? -0.534 -2.924 -32.844 1.00 85.06 86 ALA A C 1
ATOM 708 O O . ALA A 1 86 ? -0.056 -2.863 -31.709 1.00 85.06 86 ALA A O 1
ATOM 709 N N . GLN A 1 87 ? -1.833 -2.708 -33.073 1.00 87.50 87 GLN A N 1
ATOM 710 C CA . GLN A 1 87 ? -2.804 -2.466 -32.002 1.00 87.50 87 GLN A CA 1
ATOM 711 C C . GLN A 1 87 ? -2.990 -3.694 -31.108 1.00 87.50 87 GLN A C 1
ATOM 713 O O . GLN A 1 87 ? -2.955 -3.539 -29.891 1.00 87.50 87 GLN A O 1
ATOM 718 N N . TRP A 1 88 ? -3.117 -4.892 -31.686 1.00 88.44 88 TRP A N 1
ATOM 719 C CA . TRP A 1 88 ? -3.211 -6.154 -30.946 1.00 88.44 88 TRP A CA 1
ATOM 720 C C . TRP A 1 88 ? -1.956 -6.435 -30.134 1.00 88.44 88 TRP A C 1
ATOM 722 O O . TRP A 1 88 ? -2.052 -6.872 -28.996 1.00 88.44 88 TRP A O 1
ATOM 732 N N . PHE A 1 89 ? -0.775 -6.136 -30.672 1.00 90.25 89 PHE A N 1
ATOM 733 C CA . PHE A 1 89 ? 0.462 -6.336 -29.927 1.00 90.25 89 PHE A CA 1
ATOM 734 C C . PHE A 1 89 ? 0.600 -5.375 -28.735 1.00 90.25 89 PHE A C 1
ATOM 736 O O . PHE A 1 89 ? 1.144 -5.752 -27.702 1.00 90.25 89 PHE A O 1
ATOM 743 N N . ASN A 1 90 ? 0.086 -4.145 -28.845 1.00 90.31 90 ASN A N 1
ATOM 744 C CA . ASN A 1 90 ? 0.067 -3.206 -27.716 1.00 90.31 90 ASN A CA 1
ATOM 745 C C . ASN A 1 90 ? -1.105 -3.449 -26.749 1.00 90.31 90 ASN A C 1
ATOM 747 O O . ASN A 1 90 ? -1.007 -3.081 -25.584 1.00 90.31 90 ASN A O 1
ATOM 751 N N . ASN A 1 91 ? -2.189 -4.078 -27.207 1.00 88.88 91 ASN A N 1
ATOM 752 C CA . ASN A 1 91 ? -3.375 -4.400 -26.414 1.00 88.88 91 ASN A CA 1
ATOM 753 C C . ASN A 1 91 ? -3.772 -5.863 -26.665 1.00 88.88 91 ASN A C 1
ATOM 755 O O . ASN A 1 91 ? -4.734 -6.119 -27.399 1.00 88.88 91 ASN A O 1
ATOM 759 N N . PRO A 1 92 ? -3.005 -6.826 -26.125 1.00 87.56 92 PRO A N 1
ATOM 760 C CA . PRO A 1 92 ? -3.256 -8.234 -26.385 1.00 87.56 92 PRO A CA 1
ATOM 761 C C . PRO A 1 92 ? -4.609 -8.667 -25.818 1.00 87.56 92 PRO A C 1
ATOM 763 O O . PRO A 1 92 ? -5.038 -8.220 -24.751 1.00 87.56 92 PRO A O 1
ATOM 766 N N . LEU A 1 93 ? -5.283 -9.556 -26.549 1.00 89.94 93 LEU A N 1
ATOM 767 C CA . LEU A 1 93 ? -6.488 -10.217 -26.059 1.00 89.94 93 LEU A CA 1
ATOM 768 C C . LEU A 1 93 ? -6.135 -11.068 -24.837 1.00 89.94 93 LEU A C 1
ATOM 770 O O . LEU A 1 93 ? -5.105 -11.740 -24.819 1.00 89.94 93 LEU A O 1
ATOM 774 N N . TYR A 1 94 ? -7.012 -11.056 -23.838 1.00 95.06 94 TYR A N 1
ATOM 775 C CA . TYR A 1 94 ? -6.838 -11.817 -22.608 1.00 95.06 94 TYR A CA 1
ATOM 776 C C . TYR A 1 94 ? -8.137 -12.530 -22.246 1.00 95.06 94 TYR A C 1
ATOM 778 O O . TYR A 1 94 ? -9.207 -11.917 -22.242 1.00 95.06 94 TYR A O 1
ATOM 786 N N . ALA A 1 95 ? -8.045 -13.823 -21.941 1.00 94.81 95 ALA A N 1
ATOM 787 C CA . ALA A 1 95 ? -9.174 -14.602 -21.453 1.00 94.81 95 ALA A CA 1
ATOM 788 C C . ALA A 1 95 ? -9.400 -14.277 -19.970 1.00 94.81 95 ALA A C 1
ATOM 790 O O . ALA A 1 95 ? -8.713 -14.798 -19.095 1.00 94.81 95 ALA A O 1
ATOM 791 N N . VAL A 1 96 ? -10.333 -13.366 -19.695 1.00 95.62 96 VAL A N 1
ATOM 792 C CA . VAL A 1 96 ? -10.637 -12.924 -18.329 1.00 95.62 96 VAL A CA 1
ATOM 793 C C . VAL A 1 96 ? -11.403 -14.032 -17.594 1.00 95.62 96 VAL A C 1
ATOM 795 O O . VAL A 1 96 ? -12.467 -14.430 -18.075 1.00 95.62 96 VAL A O 1
ATOM 798 N N . PRO A 1 97 ? -10.903 -14.538 -16.451 1.00 92.56 97 PRO A N 1
ATOM 799 C CA . PRO A 1 97 ? -11.668 -15.474 -15.640 1.00 92.56 97 PRO A CA 1
ATOM 800 C C . PRO A 1 97 ? -12.876 -14.762 -15.023 1.00 92.56 97 PRO A C 1
ATOM 802 O O . PRO A 1 97 ? -12.797 -13.585 -14.670 1.00 92.56 97 PRO A O 1
ATOM 805 N N . ASP A 1 98 ? -13.984 -15.483 -14.851 1.00 95.75 98 ASP A N 1
ATOM 806 C CA . ASP A 1 98 ? -15.111 -14.970 -14.072 1.00 95.75 98 ASP A CA 1
ATOM 807 C C . ASP A 1 98 ? -14.633 -14.662 -12.635 1.00 95.75 98 ASP A C 1
ATOM 809 O O . ASP A 1 98 ? -14.077 -15.559 -11.987 1.00 95.75 98 ASP A O 1
ATOM 813 N N . PRO A 1 99 ? -14.822 -13.433 -12.112 1.00 96.69 99 PRO A N 1
ATOM 814 C CA . PRO A 1 99 ? -14.348 -13.066 -10.779 1.00 96.69 99 PRO A CA 1
ATOM 815 C C . PRO A 1 99 ? -14.888 -13.950 -9.649 1.00 96.69 99 PRO A C 1
ATOM 817 O O . PRO A 1 99 ? -14.172 -14.226 -8.684 1.00 96.69 99 PRO A O 1
ATOM 820 N N . MET A 1 100 ? -16.130 -14.435 -9.762 1.00 95.00 100 MET A N 1
ATOM 821 C CA . MET A 1 100 ? -16.710 -15.364 -8.789 1.00 95.00 100 MET A CA 1
ATOM 822 C C . MET A 1 100 ? -15.927 -16.671 -8.770 1.00 95.00 100 MET A C 1
ATOM 824 O O . MET A 1 100 ? -15.589 -17.164 -7.695 1.00 95.00 100 MET A O 1
ATOM 828 N N . VAL A 1 101 ? -15.608 -17.211 -9.949 1.00 95.00 101 VAL A N 1
ATOM 829 C CA . VAL A 1 101 ? -14.824 -18.445 -10.077 1.00 95.00 101 VAL A CA 1
ATOM 830 C C . VAL A 1 101 ? -13.401 -18.221 -9.576 1.00 95.00 101 VAL A C 1
ATOM 832 O O . VAL A 1 101 ? -12.927 -19.004 -8.757 1.00 95.00 101 VAL A O 1
ATOM 835 N N . ALA A 1 102 ? -12.746 -17.137 -10.004 1.00 94.62 102 ALA A N 1
ATOM 836 C CA . ALA A 1 102 ? -11.375 -16.809 -9.622 1.00 94.62 102 ALA A CA 1
ATOM 837 C C . ALA A 1 102 ? -11.202 -16.761 -8.095 1.00 94.62 102 ALA A C 1
ATOM 839 O O . ALA A 1 102 ? -10.326 -17.435 -7.549 1.00 94.62 102 ALA A O 1
ATOM 840 N N . CYS A 1 103 ? -12.079 -16.035 -7.395 1.00 95.81 103 CYS A N 1
ATOM 841 C CA . CYS A 1 103 ? -12.050 -15.942 -5.936 1.00 95.81 103 CYS A CA 1
ATOM 842 C C . CYS A 1 103 ? -12.460 -17.251 -5.238 1.00 95.81 103 CYS A C 1
ATOM 844 O O . CYS A 1 103 ? -11.883 -17.595 -4.207 1.00 95.81 103 CYS A O 1
ATOM 846 N N . ALA A 1 104 ? -13.411 -18.012 -5.792 1.00 94.75 104 ALA A N 1
ATOM 847 C CA . ALA A 1 104 ? -13.883 -19.264 -5.193 1.00 94.75 104 ALA A CA 1
ATOM 848 C C . ALA A 1 104 ? -12.836 -20.391 -5.201 1.00 94.75 104 ALA A C 1
ATOM 850 O O . ALA A 1 104 ? -12.950 -21.318 -4.402 1.00 94.75 104 ALA A O 1
ATOM 851 N N . THR A 1 105 ? -11.809 -20.318 -6.059 1.00 93.50 105 THR A N 1
ATOM 852 C CA . THR A 1 105 ? -10.719 -21.314 -6.070 1.00 93.50 105 THR A CA 1
ATOM 853 C C . THR A 1 105 ? -9.933 -21.370 -4.758 1.00 93.50 105 THR A C 1
ATOM 855 O O . THR A 1 105 ? -9.313 -22.388 -4.465 1.00 93.50 105 THR A O 1
ATOM 858 N N . GLY A 1 106 ? -9.909 -20.273 -3.992 1.00 90.00 106 GLY A N 1
ATOM 859 C CA . GLY A 1 106 ? -9.066 -20.135 -2.805 1.00 90.00 106 GLY A CA 1
ATOM 860 C C . GLY A 1 106 ? -7.569 -19.974 -3.098 1.00 90.00 106 GLY A C 1
ATOM 861 O O . GLY A 1 106 ? -6.791 -19.883 -2.154 1.00 90.00 106 GLY A O 1
ATOM 862 N N . ALA A 1 107 ? -7.149 -19.879 -4.368 1.00 88.00 107 ALA A N 1
ATOM 863 C CA . ALA A 1 107 ? -5.736 -19.762 -4.753 1.00 88.00 107 ALA A CA 1
ATOM 864 C C . ALA A 1 107 ? -5.050 -18.485 -4.226 1.00 88.00 107 ALA A C 1
ATOM 866 O O . ALA A 1 107 ? -3.833 -18.439 -4.096 1.00 88.00 107 ALA A O 1
ATOM 867 N N . LEU A 1 108 ? -5.832 -17.451 -3.901 1.00 85.88 108 LEU A N 1
ATOM 868 C CA . LEU A 1 108 ? -5.366 -16.203 -3.285 1.00 85.88 108 LEU A CA 1
ATOM 869 C C . LEU A 1 108 ? -5.690 -16.134 -1.785 1.00 85.88 108 LEU A C 1
ATOM 871 O O . LEU A 1 108 ? -5.648 -15.065 -1.186 1.00 85.88 108 LEU A O 1
ATOM 875 N N . GLY A 1 109 ? -6.097 -17.243 -1.170 1.00 90.50 109 GLY A N 1
ATOM 876 C CA . GLY A 1 109 ? -6.647 -17.236 0.179 1.00 90.50 109 GLY A CA 1
ATOM 877 C C . GLY A 1 109 ? -8.035 -16.571 0.260 1.00 90.50 109 GLY A C 1
ATOM 878 O O . GLY A 1 109 ? -8.799 -16.592 -0.709 1.00 90.50 109 GLY A O 1
ATOM 879 N N . PRO A 1 110 ? -8.409 -16.019 1.431 1.00 94.00 110 PRO A N 1
ATOM 880 C CA . PRO A 1 110 ? -9.772 -15.571 1.706 1.00 94.00 110 PRO A CA 1
ATOM 881 C C . PRO A 1 110 ? -10.041 -14.180 1.113 1.00 94.00 110 PRO A C 1
ATOM 883 O O . PRO A 1 110 ? -9.981 -13.166 1.809 1.00 94.00 110 PRO A O 1
ATOM 886 N N . VAL A 1 111 ? -10.340 -14.137 -0.187 1.00 95.88 111 VAL A N 1
ATOM 887 C CA . VAL A 1 111 ? -10.705 -12.923 -0.933 1.00 95.88 111 VAL A CA 1
ATOM 888 C C . VAL A 1 111 ? -12.059 -13.125 -1.614 1.00 95.88 111 VAL A C 1
ATOM 890 O O . VAL A 1 111 ? -12.334 -14.187 -2.162 1.00 95.88 111 VAL A O 1
ATOM 893 N N . SER A 1 112 ? -12.916 -12.102 -1.586 1.00 96.12 112 SER A N 1
ATOM 894 C CA . SER A 1 112 ? -14.221 -12.111 -2.268 1.00 96.12 112 SER A CA 1
ATOM 895 C C . SER A 1 112 ? -14.191 -11.304 -3.565 1.00 96.12 112 SER A C 1
ATOM 897 O O . SER A 1 112 ? -13.475 -10.299 -3.614 1.00 96.12 112 SER A O 1
ATOM 899 N N . PRO A 1 113 ? -15.002 -11.675 -4.572 1.00 96.31 113 PRO A N 1
ATOM 900 C CA . PRO A 1 113 ? -15.185 -10.866 -5.772 1.00 96.31 113 PRO A CA 1
ATOM 901 C C . PRO A 1 113 ? -15.843 -9.528 -5.424 1.00 96.31 113 PRO A C 1
ATOM 903 O O . PRO A 1 113 ? -16.514 -9.394 -4.395 1.00 96.31 113 PRO A O 1
ATOM 906 N N . ARG A 1 114 ? -15.658 -8.527 -6.288 1.00 94.69 114 ARG A N 1
ATOM 907 C CA . ARG A 1 114 ? -16.372 -7.252 -6.195 1.00 94.69 114 ARG A CA 1
ATOM 908 C C . ARG A 1 114 ? -17.852 -7.497 -6.485 1.00 94.69 114 ARG A C 1
ATOM 910 O O . ARG A 1 114 ? -18.196 -8.083 -7.506 1.00 94.69 114 ARG A O 1
ATOM 917 N N . VAL A 1 115 ? -18.714 -7.018 -5.593 1.00 90.62 115 VAL A N 1
ATOM 918 C CA . VAL A 1 115 ? -20.174 -7.095 -5.719 1.00 90.62 115 VAL A CA 1
ATOM 919 C C . VAL A 1 115 ? -20.722 -5.674 -5.706 1.00 90.62 115 VAL A C 1
ATOM 921 O O . VAL A 1 115 ? -20.338 -4.870 -4.861 1.00 90.62 115 VAL A O 1
ATOM 924 N N . GLU A 1 116 ? -21.589 -5.352 -6.662 1.00 87.12 116 GLU A N 1
ATOM 925 C CA . GLU A 1 116 ? -22.255 -4.050 -6.712 1.00 87.12 116 GLU A CA 1
ATOM 926 C C . GLU A 1 116 ? -23.142 -3.849 -5.475 1.00 87.12 116 GLU A C 1
ATOM 928 O O . GLU A 1 116 ? -23.894 -4.748 -5.094 1.00 87.12 116 GLU A O 1
ATOM 933 N N . GLY A 1 117 ? -23.047 -2.683 -4.830 1.00 85.25 117 GLY A N 1
ATOM 934 C CA . GLY A 1 117 ? -23.797 -2.403 -3.608 1.00 85.25 117 GLY A CA 1
ATOM 935 C C . GLY A 1 117 ? -23.185 -3.012 -2.343 1.00 85.25 117 GLY A C 1
ATOM 936 O O . GLY A 1 117 ? -23.832 -2.979 -1.291 1.00 85.25 117 GLY A O 1
ATOM 937 N N . GLU A 1 118 ? -21.958 -3.544 -2.402 1.00 91.19 118 GLU A N 1
ATOM 938 C CA . GLU A 1 118 ? -21.157 -3.937 -1.237 1.00 91.19 118 GLU A CA 1
ATOM 939 C C . GLU A 1 118 ? -19.828 -3.171 -1.216 1.00 91.19 118 GLU A C 1
ATOM 941 O O . GLU A 1 118 ? -19.082 -3.144 -2.194 1.00 91.19 118 GLU A O 1
ATOM 946 N N . PHE A 1 119 ? -19.504 -2.569 -0.069 1.00 93.25 119 PHE A N 1
ATOM 947 C CA . PHE A 1 119 ? -18.290 -1.773 0.141 1.00 93.25 119 PHE A CA 1
ATOM 948 C C . PHE A 1 119 ? -18.020 -0.727 -0.960 1.00 93.25 119 PHE A C 1
ATOM 950 O O . PHE A 1 119 ? -16.882 -0.548 -1.404 1.00 93.25 119 PHE A O 1
ATOM 957 N N . ASP A 1 120 ? -19.050 0.000 -1.395 1.00 88.06 120 ASP A N 1
ATOM 958 C CA . ASP A 1 120 ? -18.936 0.945 -2.518 1.00 88.06 120 ASP A CA 1
ATOM 959 C C . ASP A 1 120 ? -17.920 2.064 -2.252 1.00 88.06 120 ASP A C 1
ATOM 961 O O . ASP A 1 120 ? -17.259 2.539 -3.172 1.00 88.06 120 ASP A O 1
ATOM 965 N N . ALA A 1 121 ? -17.737 2.455 -0.987 1.00 86.81 121 ALA A N 1
ATOM 966 C CA . ALA A 1 121 ? -16.725 3.433 -0.592 1.00 86.81 121 ALA A CA 1
ATOM 967 C C . ALA A 1 121 ? -15.292 2.931 -0.855 1.00 86.81 121 ALA A C 1
ATOM 969 O O . ALA A 1 121 ? -14.464 3.682 -1.368 1.00 86.81 121 ALA A O 1
ATOM 970 N N . TYR A 1 122 ? -15.012 1.650 -0.591 1.00 94.12 122 TYR A N 1
ATOM 971 C CA . TYR A 1 122 ? -13.732 1.038 -0.958 1.00 94.12 122 TYR A CA 1
ATOM 972 C C . TYR A 1 122 ? -13.563 1.000 -2.474 1.00 94.12 122 TYR A C 1
ATOM 974 O O . TYR A 1 122 ? -12.535 1.414 -3.000 1.00 94.12 122 TYR A O 1
ATOM 982 N N . THR A 1 123 ? -14.602 0.559 -3.181 1.00 93.00 123 THR A N 1
ATOM 983 C CA . THR A 1 123 ? -14.619 0.552 -4.644 1.00 93.00 123 THR A CA 1
ATOM 984 C C . THR A 1 123 ? -14.311 1.942 -5.211 1.00 93.00 123 THR A C 1
ATOM 986 O O . THR A 1 123 ? -13.497 2.076 -6.122 1.00 93.00 123 THR A O 1
ATOM 989 N N . HIS A 1 124 ? -14.911 2.993 -4.651 1.00 90.62 124 HIS A N 1
ATOM 990 C CA . HIS A 1 124 ? -14.646 4.369 -5.052 1.00 90.62 124 HIS A CA 1
ATOM 991 C C . HIS A 1 124 ? -13.194 4.786 -4.786 1.00 90.62 124 HIS A C 1
ATOM 993 O O . HIS A 1 124 ? -12.583 5.409 -5.654 1.00 90.62 124 HIS A O 1
ATOM 999 N N . LEU A 1 125 ? -12.624 4.413 -3.635 1.00 92.19 125 LEU A N 1
ATOM 1000 C CA . LEU A 1 125 ? -11.212 4.647 -3.321 1.00 92.19 125 LEU A CA 1
ATOM 1001 C C . LEU A 1 125 ? -10.281 3.974 -4.341 1.00 92.19 125 LEU A C 1
ATOM 1003 O O . LEU A 1 125 ? -9.353 4.620 -4.826 1.00 92.19 125 LEU A O 1
ATOM 1007 N N . VAL A 1 126 ? -10.552 2.720 -4.718 1.00 96.12 126 VAL A N 1
ATOM 1008 C CA . VAL A 1 126 ? -9.776 1.996 -5.740 1.00 96.12 126 VAL A CA 1
ATOM 1009 C C . VAL A 1 126 ? -9.858 2.724 -7.087 1.00 96.12 126 VAL A C 1
ATOM 1011 O O . VAL A 1 126 ? -8.840 3.030 -7.700 1.00 96.12 126 VAL A O 1
ATOM 1014 N N . GLU A 1 127 ? -11.064 3.052 -7.551 1.00 94.50 127 GLU A N 1
ATOM 1015 C CA . GLU A 1 127 ? -11.279 3.706 -8.849 1.00 94.50 127 GLU A CA 1
ATOM 1016 C C . GLU A 1 127 ? -10.640 5.102 -8.919 1.00 94.50 127 GLU A C 1
ATOM 1018 O O . GLU A 1 127 ? -9.921 5.420 -9.869 1.00 94.50 127 GLU A O 1
ATOM 1023 N N . LYS A 1 128 ? -10.852 5.924 -7.885 1.00 92.94 128 LYS A N 1
ATOM 1024 C CA . LYS A 1 128 ? -10.286 7.273 -7.786 1.00 92.94 128 LYS A CA 1
ATOM 1025 C C . LYS A 1 128 ? -8.765 7.233 -7.655 1.00 92.94 128 LYS A C 1
ATOM 1027 O O . LYS A 1 128 ? -8.079 8.014 -8.308 1.00 92.94 128 LYS A O 1
ATOM 1032 N N . GLY A 1 129 ? -8.241 6.320 -6.840 1.00 94.38 129 GLY A N 1
ATOM 1033 C CA . GLY A 1 129 ? -6.806 6.133 -6.667 1.00 94.38 129 GLY A CA 1
ATOM 1034 C C . GLY A 1 129 ? -6.117 5.678 -7.950 1.00 94.38 129 GLY A C 1
ATOM 1035 O O . GLY A 1 129 ? -5.073 6.223 -8.298 1.00 94.38 129 GLY A O 1
ATOM 1036 N N . PHE A 1 130 ? -6.736 4.761 -8.702 1.00 97.56 130 PHE A N 1
ATOM 1037 C CA . PHE A 1 130 ? -6.227 4.342 -10.007 1.00 97.56 130 PHE A CA 1
ATOM 1038 C C . PHE A 1 130 ? -6.160 5.511 -10.994 1.00 97.56 130 PHE A C 1
ATOM 1040 O O . PHE A 1 130 ? -5.140 5.713 -11.647 1.00 97.56 130 PHE A O 1
ATOM 1047 N N . ALA A 1 131 ? -7.230 6.307 -11.080 1.00 95.50 131 ALA A N 1
ATOM 1048 C CA . ALA A 1 131 ? -7.249 7.489 -11.935 1.00 95.50 131 ALA A CA 1
ATOM 1049 C C . ALA A 1 131 ? -6.143 8.486 -11.549 1.00 95.50 131 ALA A C 1
ATOM 1051 O O . ALA A 1 131 ? -5.432 8.971 -12.427 1.00 95.50 131 ALA A O 1
ATOM 1052 N N . ALA A 1 132 ? -5.942 8.722 -10.248 1.00 93.88 132 ALA A N 1
ATOM 1053 C CA . ALA A 1 132 ? -4.914 9.629 -9.745 1.00 93.88 132 ALA A CA 1
ATOM 1054 C C . ALA A 1 132 ? -3.488 9.167 -10.091 1.00 93.88 132 ALA A C 1
ATOM 1056 O O . ALA A 1 132 ? -2.661 9.982 -10.501 1.00 93.88 132 ALA A O 1
ATOM 1057 N N . ILE A 1 133 ? -3.178 7.868 -9.971 1.00 95.62 133 ILE A N 1
ATOM 1058 C CA . ILE A 1 133 ? -1.843 7.376 -10.348 1.00 95.62 133 ILE A CA 1
ATOM 1059 C C . ILE A 1 133 ? -1.615 7.422 -11.864 1.00 95.62 133 ILE A C 1
ATOM 1061 O O . ILE A 1 133 ? -0.493 7.690 -12.284 1.00 95.62 133 ILE A O 1
ATOM 1065 N N . GLU A 1 134 ? -2.646 7.228 -12.692 1.00 96.00 134 GLU A N 1
ATOM 1066 C CA . GLU A 1 134 ? -2.507 7.336 -14.151 1.00 96.00 134 GLU A CA 1
ATOM 1067 C C . GLU A 1 134 ? -2.404 8.793 -14.628 1.00 96.00 134 GLU A C 1
ATOM 1069 O O . GLU A 1 134 ? -1.654 9.075 -15.564 1.00 96.00 134 GLU A O 1
ATOM 1074 N N . GLU A 1 135 ? -3.087 9.735 -13.973 1.00 94.88 135 GLU A N 1
ATOM 1075 C CA . GLU A 1 135 ? -2.887 11.174 -14.189 1.00 94.88 135 GLU A CA 1
ATOM 1076 C C . GLU A 1 135 ? -1.454 11.569 -13.818 1.00 94.88 135 GLU A C 1
ATOM 1078 O O . GLU A 1 135 ? -0.706 12.098 -14.647 1.00 94.88 135 GLU A O 1
ATOM 1083 N N . ARG A 1 136 ? -1.008 11.193 -12.614 1.00 93.12 136 ARG A N 1
ATOM 1084 C CA . ARG A 1 136 ? 0.353 11.459 -12.141 1.00 93.12 136 ARG A CA 1
ATOM 1085 C C . ARG A 1 136 ? 1.413 10.859 -13.061 1.00 93.12 136 ARG A C 1
ATOM 1087 O O . ARG A 1 136 ? 2.422 11.511 -13.330 1.00 93.12 136 ARG A O 1
ATOM 1094 N N . ARG A 1 137 ? 1.191 9.652 -13.583 1.00 95.12 137 ARG A N 1
ATOM 1095 C CA . ARG A 1 137 ? 2.074 9.003 -14.561 1.00 95.12 137 ARG A CA 1
ATOM 1096 C C . ARG A 1 137 ? 2.311 9.886 -15.784 1.00 95.12 137 ARG A C 1
ATOM 1098 O O . ARG A 1 137 ? 3.445 10.003 -16.253 1.00 95.12 137 ARG A O 1
ATOM 1105 N N . GLN A 1 138 ? 1.264 10.544 -16.282 1.00 95.75 138 GLN A N 1
ATOM 1106 C CA . GLN A 1 138 ? 1.363 11.488 -17.395 1.00 95.75 138 GLN A CA 1
ATOM 1107 C C . GLN A 1 138 ? 2.075 12.778 -16.972 1.00 95.75 138 GLN A C 1
ATOM 1109 O O . GLN A 1 138 ? 3.041 13.177 -17.626 1.00 95.75 138 GLN A O 1
ATOM 1114 N N . GLU A 1 139 ? 1.675 13.384 -15.852 1.00 93.75 139 GLU A N 1
ATOM 1115 C CA . GLU A 1 139 ? 2.265 14.627 -15.330 1.00 93.75 139 GLU A CA 1
ATOM 1116 C C . GLU A 1 139 ? 3.767 14.506 -15.040 1.00 93.75 139 GLU A C 1
ATOM 1118 O O . GLU A 1 139 ? 4.574 15.382 -15.367 1.00 93.75 139 GLU A O 1
ATOM 1123 N N . LYS A 1 140 ? 4.165 13.410 -14.389 1.00 92.88 140 LYS A N 1
ATOM 1124 C CA . LYS A 1 140 ? 5.554 13.129 -14.019 1.00 92.88 140 LYS A CA 1
ATOM 1125 C C . LYS A 1 140 ? 6.341 12.514 -15.172 1.00 92.88 140 LYS A C 1
ATOM 1127 O O . LYS A 1 140 ? 7.568 12.477 -15.079 1.00 92.88 140 LYS A O 1
ATOM 1132 N N . ARG A 1 141 ? 5.665 12.135 -16.264 1.00 96.00 141 ARG A N 1
ATOM 1133 C CA . ARG A 1 141 ? 6.223 11.434 -17.425 1.00 96.00 141 ARG A CA 1
ATOM 1134 C C . ARG A 1 141 ? 6.947 10.164 -16.995 1.00 96.00 141 ARG A C 1
ATOM 1136 O O . ARG A 1 141 ? 8.128 10.007 -17.280 1.00 96.00 141 ARG A O 1
ATOM 1143 N N . GLU A 1 142 ? 6.242 9.281 -16.295 1.00 96.50 142 GLU A N 1
ATOM 1144 C CA . GLU A 1 142 ? 6.754 7.995 -15.796 1.00 96.50 142 GLU A CA 1
ATOM 1145 C C . GLU A 1 142 ? 6.942 6.988 -16.950 1.00 96.50 142 GLU A C 1
ATOM 1147 O O . GLU A 1 142 ? 6.281 5.956 -17.075 1.00 96.50 142 GLU A O 1
ATOM 1152 N N . TYR A 1 143 ? 7.836 7.375 -17.855 1.00 97.12 143 TYR A N 1
ATOM 1153 C CA . TYR A 1 143 ? 8.139 6.794 -19.148 1.00 97.12 143 TYR A CA 1
ATOM 1154 C C . TYR A 1 143 ? 9.659 6.809 -19.342 1.00 97.12 143 TYR A C 1
ATOM 1156 O O . TYR A 1 143 ? 10.389 7.599 -18.735 1.00 97.12 143 TYR A O 1
ATOM 1164 N N . GLY A 1 144 ? 10.135 5.949 -20.229 1.00 95.94 144 GLY A N 1
ATOM 1165 C CA . GLY A 1 144 ? 11.541 5.792 -20.569 1.00 95.94 144 GLY A CA 1
ATOM 1166 C C . GLY A 1 144 ? 12.024 4.366 -20.334 1.00 95.94 144 GLY A C 1
ATOM 1167 O O . GLY A 1 144 ? 11.413 3.601 -19.593 1.00 95.94 144 GLY A O 1
ATOM 1168 N N . TRP A 1 145 ? 13.132 4.006 -20.975 1.00 95.00 145 TRP A N 1
ATOM 1169 C CA . TRP A 1 145 ? 13.665 2.640 -20.988 1.00 95.00 145 TRP A CA 1
ATOM 1170 C C . TRP A 1 145 ? 14.063 2.081 -19.611 1.00 95.00 145 TRP A C 1
ATOM 1172 O O . TRP A 1 145 ? 14.076 0.864 -19.462 1.00 95.00 145 TRP A O 1
ATOM 1182 N N . LEU A 1 146 ? 14.362 2.945 -18.632 1.00 95.75 146 LEU A N 1
ATOM 1183 C CA . LEU A 1 146 ? 14.590 2.563 -17.231 1.00 95.75 146 LEU A CA 1
ATOM 1184 C C . LEU A 1 146 ? 13.397 2.829 -16.316 1.00 95.75 146 LEU A C 1
ATOM 1186 O O . LEU A 1 146 ? 13.414 2.357 -15.199 1.00 95.75 146 LEU A O 1
ATOM 1190 N N . ASN A 1 147 ? 12.398 3.594 -16.750 1.00 96.69 147 ASN A N 1
ATOM 1191 C CA . ASN A 1 147 ? 11.404 4.187 -15.848 1.00 96.69 147 ASN A CA 1
ATOM 1192 C C . ASN A 1 147 ? 10.011 3.569 -16.012 1.00 96.69 147 ASN A C 1
ATOM 1194 O O . ASN A 1 147 ? 9.202 3.549 -15.088 1.00 96.69 147 ASN A O 1
ATOM 1198 N N . TYR A 1 148 ? 9.694 3.124 -17.231 1.00 97.31 148 TYR A N 1
ATOM 1199 C CA . TYR A 1 148 ? 8.359 2.666 -17.582 1.00 97.31 148 TYR A CA 1
ATOM 1200 C C . TYR A 1 148 ? 7.954 1.449 -16.746 1.00 97.31 148 TYR A C 1
ATOM 1202 O O . TYR A 1 148 ? 8.666 0.447 -16.731 1.00 97.31 148 TYR A O 1
ATOM 1210 N N . GLY A 1 149 ? 6.802 1.547 -16.082 1.00 96.50 149 GLY A N 1
ATOM 1211 C CA . GLY A 1 149 ? 6.234 0.493 -15.238 1.00 96.50 149 GLY A CA 1
ATOM 1212 C C . GLY A 1 149 ? 6.239 0.824 -13.744 1.00 96.50 149 GLY A C 1
ATOM 1213 O O . GLY A 1 149 ? 5.339 0.368 -13.042 1.00 96.50 149 GLY A O 1
ATOM 1214 N N . ASP A 1 150 ? 7.130 1.697 -13.280 1.00 97.56 150 ASP A N 1
ATOM 1215 C CA . ASP A 1 150 ? 7.176 2.162 -11.886 1.00 97.56 150 ASP A CA 1
ATOM 1216 C C . ASP A 1 150 ? 6.423 3.495 -11.693 1.00 97.56 150 ASP A C 1
ATOM 1218 O O . ASP A 1 150 ? 5.622 3.895 -12.547 1.00 97.56 150 ASP A O 1
ATOM 1222 N N . TRP A 1 151 ? 6.642 4.157 -10.553 1.00 96.12 151 TRP A N 1
ATOM 1223 C CA . TRP A 1 151 ? 6.129 5.478 -10.194 1.00 96.12 151 TRP A CA 1
ATOM 1224 C C . TRP A 1 151 ? 7.203 6.332 -9.494 1.00 96.12 151 TRP A C 1
ATOM 1226 O O . TRP A 1 151 ? 8.140 5.810 -8.895 1.00 96.12 151 TRP A O 1
ATOM 1236 N N . HIS A 1 152 ? 7.074 7.664 -9.533 1.00 93.81 152 HIS A N 1
ATOM 1237 C CA . HIS A 1 152 ? 8.099 8.589 -9.028 1.00 93.81 152 HIS A CA 1
ATOM 1238 C C . HIS A 1 152 ? 7.596 9.571 -7.956 1.00 93.81 152 HIS A C 1
ATOM 1240 O O . HIS A 1 152 ? 6.543 10.216 -8.065 1.00 93.81 152 HIS A O 1
ATOM 1246 N N . GLY A 1 153 ? 8.464 9.826 -6.974 1.00 86.81 153 GLY A N 1
ATOM 1247 C CA . GLY A 1 153 ? 8.470 11.061 -6.197 1.00 86.81 153 GLY A CA 1
ATOM 1248 C C . GLY A 1 153 ? 7.793 10.990 -4.836 1.00 86.81 153 GLY A C 1
ATOM 1249 O O . GLY A 1 153 ? 7.227 11.997 -4.413 1.00 86.81 153 GLY A O 1
ATOM 1250 N N . GLU A 1 154 ? 7.858 9.852 -4.147 1.00 84.94 154 GLU A N 1
ATOM 1251 C CA . GLU A 1 154 ? 7.385 9.736 -2.758 1.00 84.94 154 GLU A CA 1
ATOM 1252 C C . GLU A 1 154 ? 8.236 10.573 -1.782 1.00 84.94 154 GLU A C 1
ATOM 1254 O O . GLU A 1 154 ? 7.691 11.276 -0.937 1.00 84.94 154 GLU A O 1
ATOM 1259 N N . ARG A 1 155 ? 9.554 10.642 -1.986 1.00 77.88 155 ARG A N 1
ATOM 1260 C CA . ARG A 1 155 ? 10.474 11.607 -1.356 1.00 77.88 155 ARG A CA 1
ATOM 1261 C C . ARG A 1 155 ? 10.886 12.708 -2.326 1.00 77.88 155 ARG A C 1
ATOM 1263 O O . ARG A 1 155 ? 11.996 13.218 -2.247 1.00 77.88 155 ARG A O 1
ATOM 1270 N N . ARG A 1 156 ? 10.019 13.083 -3.273 1.00 79.62 156 ARG A N 1
ATOM 1271 C CA . ARG A 1 156 ? 10.265 14.079 -4.340 1.00 79.62 156 ARG A CA 1
ATOM 1272 C C . ARG A 1 156 ? 11.285 13.680 -5.424 1.00 79.62 156 ARG A C 1
ATOM 1274 O O . ARG A 1 156 ? 11.051 14.056 -6.566 1.00 79.62 156 ARG A O 1
ATOM 1281 N N . PHE A 1 157 ? 12.361 12.953 -5.118 1.00 82.31 157 PHE A N 1
ATOM 1282 C CA . PHE A 1 157 ? 13.472 12.671 -6.056 1.00 82.31 157 PHE A CA 1
ATOM 1283 C C . PHE A 1 157 ? 13.657 11.189 -6.425 1.00 82.31 157 PHE A C 1
ATOM 1285 O O . PHE A 1 157 ? 14.492 10.872 -7.270 1.00 82.31 157 PHE A O 1
ATOM 1292 N N . ASN A 1 158 ? 12.989 10.271 -5.728 1.00 89.25 158 ASN A N 1
ATOM 1293 C CA . ASN A 1 158 ? 13.203 8.837 -5.892 1.00 89.25 158 ASN A CA 1
ATOM 1294 C C . ASN A 1 158 ? 12.179 8.221 -6.838 1.00 89.25 158 ASN A C 1
ATOM 1296 O O . ASN A 1 158 ? 11.018 8.637 -6.895 1.00 89.25 158 ASN A O 1
ATOM 1300 N N . TRP A 1 159 ? 12.618 7.160 -7.493 1.00 95.38 159 TRP A N 1
ATOM 1301 C CA . TRP A 1 159 ? 11.732 6.142 -8.019 1.00 95.38 159 TRP A CA 1
ATOM 1302 C C . TRP A 1 159 ? 11.253 5.236 -6.892 1.00 95.38 159 TRP A C 1
ATOM 1304 O O . TRP A 1 159 ? 11.907 5.112 -5.849 1.00 95.38 159 TRP A O 1
ATOM 1314 N N . GLY A 1 160 ? 10.043 4.725 -7.058 1.00 94.06 160 GLY A N 1
ATOM 1315 C CA . GLY A 1 160 ? 9.314 4.013 -6.027 1.00 94.06 160 GLY A CA 1
ATOM 1316 C C . GLY A 1 160 ? 9.757 2.578 -5.838 1.00 94.06 160 GLY A C 1
ATOM 1317 O O . GLY A 1 160 ? 9.525 2.021 -4.763 1.00 94.06 160 GLY A O 1
ATOM 1318 N N . ASN A 1 161 ? 10.361 1.989 -6.870 1.00 95.81 161 ASN A N 1
ATOM 1319 C CA . ASN A 1 161 ? 10.685 0.571 -6.970 1.00 95.81 161 ASN A CA 1
ATOM 1320 C C . ASN A 1 161 ? 9.521 -0.294 -6.463 1.00 95.81 161 ASN A C 1
ATOM 1322 O O . ASN A 1 161 ? 9.699 -1.250 -5.703 1.00 95.81 161 ASN A O 1
ATOM 1326 N N . LEU A 1 162 ? 8.302 0.142 -6.802 1.00 95.56 162 LEU A N 1
ATOM 1327 C CA . LEU A 1 162 ? 7.046 -0.510 -6.455 1.00 95.56 162 LEU A CA 1
ATOM 1328 C C . LEU A 1 162 ? 6.860 -0.796 -4.953 1.00 95.56 162 LEU A C 1
ATOM 1330 O O . LEU A 1 162 ? 6.252 -1.803 -4.586 1.00 95.56 162 LEU A O 1
ATOM 1334 N N . GLU A 1 163 ? 7.345 0.097 -4.077 1.00 93.69 163 GLU A N 1
ATOM 1335 C CA . GLU A 1 163 ? 7.163 -0.027 -2.624 1.00 93.69 163 GLU A CA 1
ATOM 1336 C C . GLU A 1 163 ? 5.689 -0.314 -2.272 1.00 93.69 163 GLU A C 1
ATOM 1338 O O . GLU A 1 163 ? 4.794 0.400 -2.726 1.00 93.69 163 GLU A O 1
ATOM 1343 N N . TYR A 1 164 ? 5.455 -1.331 -1.430 1.00 94.00 164 TYR A N 1
ATOM 1344 C CA . TYR A 1 164 ? 4.136 -1.889 -1.074 1.00 94.00 164 TYR A CA 1
ATOM 1345 C C . TYR A 1 164 ? 3.447 -2.729 -2.161 1.00 94.00 164 TYR A C 1
ATOM 1347 O O . TYR A 1 164 ? 2.255 -3.007 -2.040 1.00 94.00 164 TYR A O 1
ATOM 1355 N N . ASP A 1 165 ? 4.200 -3.232 -3.143 1.00 96.69 165 ASP A N 1
ATOM 1356 C CA . ASP A 1 165 ? 3.763 -4.318 -4.031 1.00 96.69 165 ASP A CA 1
ATOM 1357 C C . ASP A 1 165 ? 2.541 -3.913 -4.878 1.00 96.69 165 ASP A C 1
ATOM 1359 O O . ASP A 1 165 ? 1.484 -4.553 -4.863 1.00 96.69 165 ASP A O 1
ATOM 1363 N N . LEU A 1 166 ? 2.673 -2.791 -5.600 1.00 97.38 166 LEU A N 1
ATOM 1364 C CA . LEU A 1 166 ? 1.617 -2.238 -6.461 1.00 97.38 166 LEU A CA 1
ATOM 1365 C C . LEU A 1 166 ? 1.081 -3.282 -7.450 1.00 97.38 166 LEU A C 1
ATOM 1367 O O . LEU A 1 166 ? -0.116 -3.324 -7.736 1.00 97.38 166 LEU A O 1
ATOM 1371 N N . GLN A 1 167 ? 1.959 -4.143 -7.952 1.00 97.75 167 GLN A N 1
ATOM 1372 C CA . GLN A 1 167 ? 1.595 -5.254 -8.809 1.00 97.75 167 GLN A CA 1
ATOM 1373 C C . GLN A 1 167 ? 0.619 -6.211 -8.099 1.00 97.75 167 GLN A C 1
ATOM 1375 O O . GLN A 1 167 ? -0.446 -6.487 -8.645 1.00 97.75 167 GLN A O 1
ATOM 1380 N N . TRP A 1 168 ? 0.873 -6.643 -6.861 1.00 97.94 168 TRP A N 1
ATOM 1381 C CA . TRP A 1 168 ? -0.062 -7.501 -6.124 1.00 97.94 168 TRP A CA 1
ATOM 1382 C C . TRP A 1 168 ? -1.419 -6.833 -5.917 1.00 97.94 168 TRP A C 1
ATOM 1384 O O . TRP A 1 168 ? -2.458 -7.425 -6.205 1.00 97.94 168 TRP A O 1
ATOM 1394 N N . ALA A 1 169 ? -1.400 -5.574 -5.476 1.00 97.56 169 ALA A N 1
ATOM 1395 C CA . ALA A 1 169 ? -2.588 -4.745 -5.300 1.00 97.56 169 ALA A CA 1
ATOM 1396 C C . ALA A 1 169 ? -3.473 -4.721 -6.562 1.00 97.56 169 ALA A C 1
ATOM 1398 O O . ALA A 1 169 ? -4.672 -4.993 -6.500 1.00 97.56 169 ALA A O 1
ATOM 1399 N N . LEU A 1 170 ? -2.873 -4.456 -7.724 1.00 98.56 170 LEU A N 1
ATOM 1400 C CA . LEU A 1 170 ? -3.583 -4.417 -9.002 1.00 98.56 170 LEU A CA 1
ATOM 1401 C C . LEU A 1 170 ? -4.016 -5.809 -9.483 1.00 98.56 170 LEU A C 1
ATOM 1403 O O . LEU A 1 170 ? -5.102 -5.954 -10.035 1.00 98.56 170 LEU A O 1
ATOM 1407 N N . GLY A 1 171 ? -3.200 -6.842 -9.269 1.00 98.00 171 GLY A N 1
ATOM 1408 C CA . GLY A 1 171 ? -3.552 -8.219 -9.623 1.00 98.00 171 GLY A CA 1
ATOM 1409 C C . GLY A 1 171 ? -4.758 -8.739 -8.833 1.00 98.00 171 GLY A C 1
ATOM 1410 O O . GLY A 1 171 ? -5.643 -9.375 -9.407 1.00 98.00 171 GLY A O 1
ATOM 1411 N N . LEU A 1 172 ? -4.852 -8.404 -7.541 1.00 97.12 172 LEU A N 1
ATOM 1412 C CA . LEU A 1 172 ? -6.031 -8.711 -6.730 1.00 97.12 172 LEU A CA 1
ATOM 1413 C C . LEU A 1 172 ? -7.276 -7.981 -7.232 1.00 97.12 172 LEU A C 1
ATOM 1415 O O . LEU A 1 172 ? -8.324 -8.608 -7.382 1.00 97.12 172 LEU A O 1
ATOM 1419 N N . GLU A 1 173 ? -7.181 -6.685 -7.530 1.00 97.88 173 GLU A N 1
ATOM 1420 C CA . GLU A 1 173 ? -8.326 -5.938 -8.059 1.00 97.88 173 GLU A CA 1
ATOM 1421 C C . GLU A 1 173 ? -8.741 -6.416 -9.455 1.00 97.88 173 GLU A C 1
ATOM 1423 O O . GLU A 1 173 ? -9.935 -6.458 -9.756 1.00 97.88 173 GLU A O 1
ATOM 1428 N N . PHE A 1 174 ? -7.801 -6.870 -10.290 1.00 98.31 174 PHE A N 1
ATOM 1429 C CA . PHE A 1 174 ? -8.124 -7.563 -11.536 1.00 98.31 174 PHE A CA 1
ATOM 1430 C C . PHE A 1 174 ? -8.946 -8.828 -11.272 1.00 98.31 174 PHE A C 1
ATOM 1432 O O . PHE A 1 174 ? -10.036 -8.958 -11.820 1.00 98.31 174 PHE A O 1
ATOM 1439 N N . LEU A 1 175 ? -8.479 -9.727 -10.406 1.00 97.38 175 LEU A N 1
ATOM 1440 C CA . LEU A 1 175 ? -9.170 -10.994 -10.139 1.00 97.38 175 LEU A CA 1
ATOM 1441 C C . LEU A 1 175 ? -10.529 -10.798 -9.455 1.00 97.38 175 LEU A C 1
ATOM 1443 O O . LEU A 1 175 ? -11.448 -11.578 -9.684 1.00 97.38 175 LEU A O 1
ATOM 1447 N N . ARG A 1 176 ? -10.688 -9.727 -8.671 1.00 96.81 176 ARG A N 1
ATOM 1448 C CA . ARG A 1 176 ? -11.958 -9.364 -8.025 1.00 96.81 176 ARG A CA 1
ATOM 1449 C C . ARG A 1 176 ? -12.969 -8.719 -8.968 1.00 96.81 176 ARG A C 1
ATOM 1451 O O . ARG A 1 176 ? -14.161 -8.807 -8.691 1.00 96.81 176 ARG A O 1
ATOM 1458 N N . SER A 1 177 ? -12.528 -8.033 -10.024 1.00 96.62 177 SER A N 1
ATOM 1459 C CA . SER A 1 177 ? -13.402 -7.203 -10.874 1.00 96.62 177 SER A CA 1
ATOM 1460 C C . SER A 1 177 ? -13.473 -7.623 -12.343 1.00 96.62 177 SER A C 1
ATOM 1462 O O . SER A 1 177 ? -14.357 -7.165 -13.060 1.00 96.62 177 SER A O 1
ATOM 1464 N N . GLY A 1 178 ? -12.529 -8.431 -12.821 1.00 96.50 178 GLY A N 1
ATOM 1465 C CA . GLY A 1 178 ? -12.334 -8.734 -14.240 1.00 96.50 178 GLY A CA 1
ATOM 1466 C C . GLY A 1 178 ? -11.783 -7.559 -15.064 1.00 96.50 178 GLY A C 1
ATOM 1467 O O . GLY A 1 178 ? -11.711 -7.644 -16.290 1.00 96.50 178 GLY A O 1
ATOM 1468 N N . SER A 1 179 ? -11.400 -6.439 -14.438 1.00 97.25 179 SER A N 1
ATOM 1469 C CA . SER A 1 179 ? -11.016 -5.229 -15.172 1.00 97.25 179 SER A CA 1
ATOM 1470 C C . SER A 1 179 ? -9.582 -5.286 -15.707 1.00 97.25 179 SER A C 1
ATOM 1472 O O . SER A 1 179 ? -8.609 -5.186 -14.957 1.00 97.25 179 SER A O 1
ATOM 1474 N N . LEU A 1 180 ? -9.445 -5.350 -17.035 1.00 97.25 180 LEU A N 1
ATOM 1475 C CA . LEU A 1 180 ? -8.151 -5.420 -17.728 1.00 97.25 180 LEU A CA 1
ATOM 1476 C C . LEU A 1 180 ? -7.219 -4.227 -17.463 1.00 97.25 180 LEU A C 1
ATOM 1478 O O . LEU A 1 180 ? -6.010 -4.357 -17.634 1.00 97.25 180 LEU A O 1
ATOM 1482 N N . LYS A 1 181 ? -7.737 -3.072 -17.026 1.00 97.12 181 LYS A N 1
ATOM 1483 C CA . LYS A 1 181 ? -6.888 -1.914 -16.693 1.00 97.12 181 LYS A CA 1
ATOM 1484 C C . LYS A 1 181 ? -5.935 -2.224 -15.535 1.00 97.12 181 LYS A C 1
ATOM 1486 O O . LYS A 1 181 ? -4.778 -1.811 -15.570 1.00 97.12 181 LYS A O 1
ATOM 1491 N N . TYR A 1 182 ? -6.404 -2.987 -14.544 1.00 98.25 182 TYR A N 1
ATOM 1492 C CA . TYR A 1 182 ? -5.585 -3.388 -13.408 1.00 98.25 182 TYR A CA 1
ATOM 1493 C C . TYR A 1 182 ? -4.572 -4.452 -13.827 1.00 98.25 182 TYR A C 1
ATOM 1495 O O . TYR A 1 182 ? -3.395 -4.303 -13.504 1.00 98.25 182 TYR A O 1
ATOM 1503 N N . LEU A 1 183 ? -4.999 -5.435 -14.636 1.00 98.06 183 LEU A N 1
ATOM 1504 C CA . LEU A 1 183 ? -4.109 -6.446 -15.218 1.00 98.06 183 LEU A CA 1
ATOM 1505 C C . LEU A 1 183 ? -2.942 -5.783 -15.956 1.00 98.06 183 LEU A C 1
ATOM 1507 O O . LEU A 1 183 ? -1.783 -6.044 -15.657 1.00 98.06 183 LEU A O 1
ATOM 1511 N N . TRP A 1 184 ? -3.219 -4.899 -16.914 1.00 97.12 184 TRP A N 1
ATOM 1512 C CA . TRP A 1 184 ? -2.150 -4.354 -17.747 1.00 97.12 184 TRP A CA 1
ATOM 1513 C C . TRP A 1 184 ? -1.254 -3.368 -17.005 1.00 97.12 184 TRP A C 1
ATOM 1515 O O . TRP A 1 184 ? -0.041 -3.378 -17.220 1.00 97.12 184 TRP A O 1
ATOM 1525 N N . ARG A 1 185 ? -1.800 -2.562 -16.084 1.00 97.56 185 ARG A N 1
ATOM 1526 C CA . ARG A 1 185 ? -0.966 -1.665 -15.276 1.00 97.56 185 ARG A CA 1
ATOM 1527 C C . ARG A 1 185 ? -0.069 -2.432 -14.306 1.00 97.56 185 ARG A C 1
ATOM 1529 O O . ARG A 1 185 ? 1.092 -2.052 -14.138 1.00 97.56 185 ARG A O 1
ATOM 1536 N N . GLY A 1 186 ? -0.579 -3.501 -13.694 1.00 98.19 186 GLY A N 1
ATOM 1537 C CA . GLY A 1 186 ? 0.215 -4.347 -12.810 1.00 98.19 186 GLY A CA 1
ATOM 1538 C C . GLY A 1 186 ? 1.214 -5.221 -13.570 1.00 98.19 186 GLY A C 1
ATOM 1539 O O . GLY A 1 186 ? 2.320 -5.399 -13.080 1.00 98.19 186 GLY A O 1
ATOM 1540 N N . ALA A 1 187 ? 0.904 -5.657 -14.796 1.00 97.69 187 ALA A N 1
ATOM 1541 C CA . ALA A 1 187 ? 1.857 -6.352 -15.664 1.00 97.69 187 ALA A CA 1
ATOM 1542 C C . ALA A 1 187 ? 3.060 -5.461 -16.013 1.00 97.69 187 ALA A C 1
ATOM 1544 O O . ALA A 1 187 ? 4.201 -5.906 -15.938 1.00 97.69 187 ALA A O 1
ATOM 1545 N N . GLN A 1 188 ? 2.820 -4.180 -16.325 1.00 97.00 188 GLN A N 1
ATOM 1546 C CA . GLN A 1 188 ? 3.889 -3.197 -16.545 1.00 97.00 188 GLN A CA 1
ATOM 1547 C C . GLN A 1 188 ? 4.766 -3.024 -15.295 1.00 97.00 188 GLN A C 1
ATOM 1549 O O . GLN A 1 188 ? 5.988 -2.960 -15.409 1.00 97.00 188 GLN A O 1
ATOM 1554 N N . ALA A 1 189 ? 4.153 -2.981 -14.109 1.00 98.19 189 ALA A N 1
ATOM 1555 C CA . ALA A 1 189 ? 4.873 -2.918 -12.840 1.00 98.19 189 ALA A CA 1
ATOM 1556 C C . ALA A 1 189 ? 5.696 -4.194 -12.584 1.00 98.19 189 ALA A C 1
ATOM 1558 O O . ALA A 1 189 ? 6.896 -4.114 -12.348 1.00 98.19 189 ALA A O 1
ATOM 1559 N N . ALA A 1 190 ? 5.099 -5.380 -12.711 1.00 98.06 190 ALA A N 1
ATOM 1560 C CA . ALA A 1 190 ? 5.796 -6.649 -12.512 1.00 98.06 190 ALA A CA 1
ATOM 1561 C C . ALA A 1 190 ? 6.983 -6.808 -13.475 1.00 98.06 190 ALA A C 1
ATOM 1563 O O . ALA A 1 190 ? 8.082 -7.164 -13.048 1.00 98.06 190 ALA A O 1
ATOM 1564 N N . GLN A 1 191 ? 6.794 -6.457 -14.752 1.00 96.75 191 GLN A N 1
ATOM 1565 C CA . GLN A 1 191 ? 7.857 -6.472 -15.755 1.00 96.75 191 GLN A CA 1
ATOM 1566 C C . GLN A 1 191 ? 9.011 -5.538 -15.372 1.00 96.75 191 GLN A C 1
ATOM 1568 O O . GLN A 1 191 ? 10.177 -5.924 -15.466 1.00 96.75 191 GLN A O 1
ATOM 1573 N N . HIS A 1 192 ? 8.698 -4.326 -14.909 1.00 97.62 192 HIS A N 1
ATOM 1574 C CA . HIS A 1 192 ? 9.697 -3.376 -14.431 1.00 97.62 192 HIS A CA 1
ATOM 1575 C C . HIS A 1 192 ? 10.467 -3.934 -13.228 1.00 97.62 192 HIS A C 1
ATOM 1577 O O . HIS A 1 192 ? 11.697 -3.965 -13.249 1.00 97.62 192 HIS A O 1
ATOM 1583 N N . SER A 1 193 ? 9.749 -4.461 -12.231 1.00 96.25 193 SER A N 1
ATOM 1584 C CA . SER A 1 193 ? 10.321 -5.038 -11.010 1.00 96.25 193 SER A CA 1
ATOM 1585 C C . SER A 1 193 ? 11.370 -6.103 -11.312 1.00 96.25 193 SER A C 1
ATOM 1587 O O . SER A 1 193 ? 12.493 -6.048 -10.806 1.00 96.25 193 SER A O 1
ATOM 1589 N N . VAL A 1 194 ? 11.023 -7.074 -12.166 1.00 95.75 194 VAL A N 1
ATOM 1590 C CA . VAL A 1 194 ? 11.914 -8.198 -12.469 1.00 95.75 194 VAL A CA 1
ATOM 1591 C C . VAL A 1 194 ? 13.054 -7.816 -13.400 1.00 95.75 194 VAL A C 1
ATOM 1593 O O . VAL A 1 194 ? 13.975 -8.603 -13.538 1.00 95.75 194 VAL A O 1
ATOM 1596 N N . THR A 1 195 ? 13.046 -6.641 -14.031 1.00 94.69 195 THR A N 1
ATOM 1597 C CA . THR A 1 195 ? 14.103 -6.221 -14.967 1.00 94.69 195 THR A CA 1
ATOM 1598 C C . THR A 1 195 ? 14.984 -5.118 -14.393 1.00 94.69 195 THR A C 1
ATOM 1600 O O . THR A 1 195 ? 16.167 -5.353 -14.157 1.00 94.69 195 THR A O 1
ATOM 1603 N N . ILE A 1 196 ? 14.413 -3.943 -14.133 1.00 95.56 196 ILE A N 1
ATOM 1604 C CA . ILE A 1 196 ? 15.146 -2.742 -13.722 1.00 95.56 196 ILE A CA 1
ATOM 1605 C C . ILE A 1 196 ? 15.522 -2.791 -12.240 1.00 95.56 196 ILE A C 1
ATOM 1607 O O . ILE A 1 196 ? 16.685 -2.589 -11.891 1.00 95.56 196 ILE A O 1
ATOM 1611 N N . ASP A 1 197 ? 14.555 -3.092 -11.370 1.00 95.31 197 ASP A N 1
ATOM 1612 C CA . ASP A 1 197 ? 14.745 -3.024 -9.914 1.00 95.31 197 ASP A CA 1
ATOM 1613 C C . ASP A 1 197 ? 15.443 -4.266 -9.336 1.00 95.31 197 ASP A C 1
ATOM 1615 O O . ASP A 1 197 ? 15.779 -4.300 -8.150 1.00 95.31 197 ASP A O 1
ATOM 1619 N N . THR A 1 198 ? 15.686 -5.290 -10.158 1.00 94.12 198 THR A N 1
ATOM 1620 C CA . THR A 1 198 ? 16.305 -6.555 -9.747 1.00 94.12 198 THR A CA 1
ATOM 1621 C C . THR A 1 198 ? 17.791 -6.607 -10.112 1.00 94.12 198 THR A C 1
ATOM 1623 O O . THR A 1 198 ? 18.213 -6.262 -11.211 1.00 94.12 198 THR A O 1
ATOM 1626 N N . VAL A 1 199 ? 18.605 -7.108 -9.187 1.00 92.44 199 VAL A N 1
ATOM 1627 C CA . VAL A 1 199 ? 20.037 -7.362 -9.339 1.00 92.44 199 VAL A CA 1
ATOM 1628 C C . VAL A 1 199 ? 20.237 -8.759 -9.923 1.00 92.44 199 VAL A C 1
ATOM 1630 O O . VAL A 1 199 ? 19.961 -9.765 -9.270 1.00 92.44 199 VAL A O 1
ATOM 1633 N N . TYR A 1 200 ? 20.774 -8.835 -11.138 1.00 90.12 200 TYR A N 1
ATOM 1634 C CA . TYR A 1 200 ? 21.040 -10.110 -11.811 1.00 90.12 200 TYR A CA 1
ATOM 1635 C C . TYR A 1 200 ? 22.413 -10.704 -11.522 1.00 90.12 200 TYR A C 1
ATOM 1637 O O . TYR A 1 200 ? 22.552 -11.923 -11.506 1.00 90.12 200 TYR A O 1
ATOM 1645 N N . GLU A 1 201 ? 23.407 -9.849 -11.294 1.00 87.31 201 GLU A N 1
ATOM 1646 C CA . GLU A 1 201 ? 24.808 -10.238 -11.129 1.00 87.31 201 GLU A CA 1
ATOM 1647 C C . GLU A 1 201 ? 25.365 -9.566 -9.864 1.00 87.31 201 GLU A C 1
ATOM 1649 O O . GLU A 1 201 ? 25.954 -8.482 -9.958 1.00 87.31 201 GLU A O 1
ATOM 1654 N N . PRO A 1 202 ? 25.126 -10.138 -8.667 1.00 85.50 202 PRO A N 1
ATOM 1655 C CA . PRO A 1 202 ? 25.546 -9.537 -7.406 1.00 85.50 202 PRO A CA 1
ATOM 1656 C C . PRO A 1 202 ? 27.075 -9.531 -7.280 1.00 85.50 202 PRO A C 1
ATOM 1658 O O . PRO A 1 202 ? 27.751 -10.506 -7.590 1.00 85.50 202 PRO A O 1
ATOM 1661 N N . TRP A 1 203 ? 27.643 -8.439 -6.767 1.00 84.50 203 TRP A N 1
ATOM 1662 C CA . TRP A 1 203 ? 29.098 -8.298 -6.555 1.00 84.50 203 TRP A CA 1
ATOM 1663 C C . TRP A 1 203 ? 29.498 -8.155 -5.087 1.00 84.50 203 TRP A C 1
ATOM 1665 O O . TRP A 1 203 ? 30.663 -7.922 -4.769 1.00 84.50 203 TRP A O 1
ATOM 1675 N N . SER A 1 204 ? 28.531 -8.257 -4.180 1.00 82.31 204 SER A N 1
ATOM 1676 C CA . SER A 1 204 ? 28.746 -8.229 -2.739 1.00 82.31 204 SER A CA 1
ATOM 1677 C C . SER A 1 204 ? 27.742 -9.147 -2.059 1.00 82.31 204 SER A C 1
ATOM 1679 O O . SER A 1 204 ? 26.576 -9.191 -2.446 1.00 82.31 204 SER A O 1
ATOM 1681 N N . SER A 1 205 ? 28.170 -9.806 -0.983 1.00 73.25 205 SER A N 1
ATOM 1682 C CA . SER A 1 205 ? 27.286 -10.580 -0.104 1.00 73.25 205 SER A CA 1
ATOM 1683 C C . SER A 1 205 ? 26.156 -9.742 0.509 1.00 73.25 205 SER A C 1
ATOM 1685 O O . SER A 1 205 ? 25.134 -10.293 0.901 1.00 73.25 205 SER A O 1
ATOM 1687 N N . ARG A 1 206 ? 26.293 -8.406 0.544 1.00 67.19 206 ARG A N 1
ATOM 1688 C CA . ARG A 1 206 ? 25.238 -7.477 0.990 1.00 67.19 206 ARG A CA 1
ATOM 1689 C C . ARG A 1 206 ? 24.070 -7.346 0.005 1.00 67.19 206 ARG A C 1
ATOM 1691 O O . ARG A 1 206 ? 23.042 -6.796 0.374 1.00 67.19 206 ARG A O 1
ATOM 1698 N N . MET A 1 207 ? 24.203 -7.841 -1.228 1.00 77.25 207 MET A N 1
ATOM 1699 C CA . MET A 1 207 ? 23.154 -7.771 -2.256 1.00 77.25 207 MET A CA 1
ATOM 1700 C C . MET A 1 207 ? 22.202 -8.971 -2.221 1.00 77.25 207 MET A C 1
ATOM 1702 O O . MET A 1 207 ? 21.556 -9.275 -3.215 1.00 77.25 207 MET A O 1
ATOM 1706 N N . ALA A 1 208 ? 22.101 -9.672 -1.094 1.00 67.75 208 ALA A N 1
ATOM 1707 C CA . ALA A 1 208 ? 21.332 -10.907 -1.014 1.00 67.75 208 ALA A CA 1
ATOM 1708 C C . ALA A 1 208 ? 19.808 -10.729 -1.144 1.00 67.75 208 ALA A C 1
ATOM 1710 O O . ALA A 1 208 ? 19.110 -11.697 -1.394 1.00 67.75 208 ALA A O 1
ATOM 1711 N N . GLY A 1 209 ? 19.272 -9.512 -1.028 1.00 70.31 209 GLY A N 1
ATOM 1712 C CA . GLY A 1 209 ? 17.860 -9.258 -1.347 1.00 70.31 209 GLY A CA 1
ATOM 1713 C C . GLY A 1 209 ? 17.581 -9.245 -2.846 1.00 70.31 209 GLY A C 1
ATOM 1714 O O . GLY A 1 209 ? 16.428 -9.332 -3.240 1.00 70.31 209 GLY A O 1
ATOM 1715 N N . LEU A 1 210 ? 18.625 -9.106 -3.675 1.00 88.06 210 LEU A N 1
ATOM 1716 C CA . LEU A 1 210 ? 18.571 -8.983 -5.134 1.00 88.06 210 LEU A CA 1
ATOM 1717 C C . LEU A 1 210 ? 17.572 -7.947 -5.683 1.00 88.06 210 LEU A C 1
ATOM 1719 O O . LEU A 1 210 ? 17.364 -7.908 -6.886 1.00 88.06 210 LEU A O 1
ATOM 1723 N N . GLN A 1 211 ? 16.986 -7.089 -4.854 1.00 92.31 211 GLN A N 1
ATOM 1724 C CA . GLN A 1 211 ? 16.112 -5.995 -5.262 1.00 92.31 211 GLN A CA 1
ATOM 1725 C C . GLN A 1 211 ? 16.624 -4.688 -4.667 1.00 92.31 211 GLN A C 1
ATOM 1727 O O . GLN A 1 211 ? 17.038 -4.635 -3.503 1.00 92.31 211 GLN A O 1
ATOM 1732 N N . TRP A 1 212 ? 16.596 -3.637 -5.477 1.00 92.50 212 TRP A N 1
ATOM 1733 C CA . TRP A 1 212 ? 16.879 -2.283 -5.033 1.00 92.50 212 TRP A CA 1
ATOM 1734 C C . TRP A 1 212 ? 15.670 -1.714 -4.298 1.00 92.50 212 TRP A C 1
ATOM 1736 O O . TRP A 1 212 ? 14.537 -1.789 -4.768 1.00 92.50 212 TRP A O 1
ATOM 1746 N N . THR A 1 213 ? 15.919 -1.101 -3.148 1.00 91.38 213 THR A N 1
ATOM 1747 C CA . THR A 1 213 ? 14.951 -0.235 -2.479 1.00 91.38 213 THR A CA 1
ATOM 1748 C C . THR A 1 213 ? 14.749 1.035 -3.305 1.00 91.38 213 THR A C 1
ATOM 1750 O O . THR A 1 213 ? 15.694 1.484 -3.947 1.00 91.38 213 THR A O 1
ATOM 1753 N N . HIS A 1 214 ? 13.551 1.632 -3.231 1.00 91.38 214 HIS A N 1
ATOM 1754 C CA . HIS A 1 214 ? 13.223 2.952 -3.793 1.00 91.38 214 HIS A CA 1
ATOM 1755 C C . HIS A 1 214 ? 14.416 3.913 -3.754 1.00 91.38 214 HIS A C 1
ATOM 1757 O O . HIS A 1 214 ? 14.926 4.255 -2.692 1.00 91.38 214 HIS A O 1
ATOM 1763 N N . SER A 1 215 ? 14.900 4.328 -4.920 1.00 89.56 215 SER A N 1
ATOM 1764 C CA . SER A 1 215 ? 16.196 5.001 -5.043 1.00 89.56 215 SER A CA 1
ATOM 1765 C C . SER A 1 215 ? 16.180 6.056 -6.143 1.00 89.56 215 SER A C 1
ATOM 1767 O O . SER A 1 215 ? 15.270 6.127 -6.970 1.00 89.56 215 SER A O 1
ATOM 1769 N N . VAL A 1 216 ? 17.204 6.909 -6.174 1.00 89.00 216 VAL A N 1
ATOM 1770 C CA . VAL A 1 216 ? 17.419 7.777 -7.336 1.00 89.00 216 VAL A CA 1
ATOM 1771 C C . VAL A 1 216 ? 17.784 6.902 -8.534 1.00 89.00 216 VAL A C 1
ATOM 1773 O O . VAL A 1 216 ? 18.710 6.096 -8.462 1.00 89.00 216 VAL A O 1
ATOM 1776 N N . GLY A 1 217 ? 17.044 7.066 -9.628 1.00 91.44 217 GLY A N 1
ATOM 1777 C CA . GLY A 1 217 ? 17.221 6.291 -10.855 1.00 91.44 217 GLY A CA 1
ATOM 1778 C C . GLY A 1 217 ? 17.051 4.777 -10.697 1.00 91.44 217 GLY A C 1
ATOM 1779 O O . GLY A 1 217 ? 17.771 4.045 -11.367 1.00 91.44 217 GLY A O 1
ATOM 1780 N N . HIS A 1 218 ? 16.168 4.313 -9.803 1.00 93.69 218 HIS A N 1
ATOM 1781 C CA . HIS A 1 218 ? 15.891 2.899 -9.470 1.00 93.69 218 HIS A CA 1
ATOM 1782 C C . HIS A 1 218 ? 17.019 2.153 -8.751 1.00 93.69 218 HIS A C 1
ATOM 1784 O O . HIS A 1 218 ? 16.807 1.532 -7.715 1.00 93.69 218 HIS A O 1
ATOM 1790 N N . ILE A 1 219 ? 18.237 2.251 -9.276 1.00 90.94 219 ILE A N 1
ATOM 1791 C CA . ILE A 1 219 ? 19.390 1.420 -8.900 1.00 90.94 219 ILE A CA 1
ATOM 1792 C C . ILE A 1 219 ? 20.554 2.236 -8.311 1.00 90.94 219 ILE A C 1
ATOM 1794 O O . ILE A 1 219 ? 21.601 1.681 -7.971 1.00 90.94 219 ILE A O 1
ATOM 1798 N N . GLY A 1 220 ? 20.392 3.561 -8.204 1.00 89.19 220 GLY A N 1
ATOM 1799 C CA . GLY A 1 220 ? 21.388 4.479 -7.655 1.00 89.19 220 GLY A CA 1
ATOM 1800 C C . GLY A 1 220 ? 22.680 4.613 -8.468 1.00 89.19 220 GLY A C 1
ATOM 1801 O O . GLY A 1 220 ? 22.806 4.131 -9.590 1.00 89.19 220 GLY A O 1
ATOM 1802 N N . ASN A 1 221 ? 23.661 5.308 -7.883 1.00 87.12 221 ASN A N 1
ATOM 1803 C CA . ASN A 1 221 ? 25.005 5.564 -8.431 1.00 87.12 221 ASN A CA 1
ATOM 1804 C C . ASN A 1 221 ? 25.058 6.314 -9.779 1.00 87.12 221 ASN A C 1
ATOM 1806 O O . ASN A 1 221 ? 26.089 6.303 -10.452 1.00 87.12 221 ASN A O 1
ATOM 1810 N N . PHE A 1 222 ? 23.995 7.027 -10.158 1.00 89.69 222 PHE A N 1
ATOM 1811 C CA . PHE A 1 222 ? 24.038 7.988 -11.274 1.00 89.69 222 PHE A CA 1
ATOM 1812 C C . PHE A 1 222 ? 24.625 9.345 -10.872 1.00 89.69 222 PHE A C 1
ATOM 1814 O O . PHE A 1 222 ? 25.092 10.101 -11.722 1.00 89.69 222 PHE A O 1
ATOM 1821 N N . PHE A 1 223 ? 24.629 9.637 -9.572 1.00 87.75 223 PHE A N 1
ATOM 1822 C CA . PHE A 1 223 ? 25.108 10.886 -8.996 1.00 87.75 223 PHE A CA 1
ATOM 1823 C C . PHE A 1 223 ? 26.109 10.618 -7.873 1.00 87.75 223 PHE A C 1
ATOM 1825 O O . PHE A 1 223 ? 26.104 9.542 -7.269 1.00 87.75 223 PHE A O 1
ATOM 1832 N N . ASP A 1 224 ? 26.945 11.614 -7.574 1.00 83.56 224 ASP A N 1
ATOM 1833 C CA . ASP A 1 224 ? 27.793 11.573 -6.385 1.00 83.56 224 ASP A CA 1
ATOM 1834 C C . ASP A 1 224 ? 26.915 11.587 -5.121 1.00 83.56 224 ASP A C 1
ATOM 1836 O O . ASP A 1 224 ? 25.908 12.295 -5.042 1.00 83.56 224 ASP A O 1
ATOM 1840 N N . ARG A 1 225 ? 27.298 10.804 -4.110 1.00 75.69 225 ARG A N 1
ATOM 1841 C CA . ARG A 1 225 ? 26.578 10.719 -2.829 1.00 75.69 225 ARG A CA 1
ATOM 1842 C C . ARG A 1 225 ? 26.570 12.049 -2.075 1.00 75.69 225 ARG A C 1
ATOM 1844 O O . ARG A 1 225 ? 25.667 12.269 -1.271 1.00 75.69 225 ARG A O 1
ATOM 1851 N N . ASN A 1 226 ? 27.561 12.900 -2.336 1.00 74.38 226 ASN A N 1
ATOM 1852 C CA . ASN A 1 226 ? 27.739 14.215 -1.730 1.00 74.38 226 ASN A CA 1
ATOM 1853 C C . ASN A 1 226 ? 27.304 15.359 -2.657 1.00 74.38 226 ASN A C 1
ATOM 1855 O O . ASN A 1 226 ? 27.621 16.513 -2.383 1.00 74.38 226 ASN A O 1
ATOM 1859 N N . ASP A 1 227 ? 26.601 15.067 -3.751 1.00 79.75 227 ASP A N 1
ATOM 1860 C CA . ASP A 1 227 ? 26.141 16.093 -4.681 1.00 79.75 227 ASP A CA 1
ATOM 1861 C C . ASP A 1 227 ? 25.239 17.121 -3.970 1.00 79.75 227 ASP A C 1
ATOM 1863 O O . ASP A 1 227 ? 24.271 16.773 -3.280 1.00 79.75 227 ASP A O 1
ATOM 1867 N N . ASP A 1 228 ? 25.558 18.409 -4.135 1.00 77.44 228 ASP A N 1
ATOM 1868 C CA . ASP A 1 228 ? 24.896 19.515 -3.434 1.00 77.44 228 ASP A CA 1
ATOM 1869 C C . ASP A 1 228 ? 23.386 19.578 -3.716 1.00 77.44 228 ASP A C 1
ATOM 1871 O O . ASP A 1 228 ? 22.606 20.051 -2.879 1.00 77.44 228 ASP A O 1
ATOM 1875 N N . ARG A 1 229 ? 22.939 19.029 -4.856 1.00 76.81 229 ARG A N 1
ATOM 1876 C CA . ARG A 1 229 ? 21.513 18.904 -5.180 1.00 76.81 229 ARG A CA 1
ATOM 1877 C C . ARG A 1 229 ? 20.768 18.028 -4.187 1.00 76.81 229 ARG A C 1
ATOM 1879 O O . ARG A 1 229 ? 19.592 18.294 -3.969 1.00 76.81 229 ARG A O 1
ATOM 1886 N N . PHE A 1 230 ? 21.419 17.035 -3.583 1.00 75.69 230 PHE A N 1
ATOM 1887 C CA . PHE A 1 230 ? 20.808 16.186 -2.562 1.00 75.69 230 PHE A CA 1
ATOM 1888 C C . PHE A 1 230 ? 21.090 16.682 -1.142 1.00 75.69 230 PHE A C 1
ATOM 1890 O O . PHE A 1 230 ? 20.233 16.527 -0.274 1.00 75.69 230 PHE A O 1
ATOM 1897 N N . ARG A 1 231 ? 22.226 17.357 -0.908 1.00 68.38 231 ARG A N 1
ATOM 1898 C CA . ARG A 1 231 ? 22.566 17.935 0.409 1.00 68.38 231 ARG A CA 1
ATOM 1899 C C . ARG A 1 231 ? 21.556 18.984 0.871 1.00 68.38 231 ARG A C 1
ATOM 1901 O O . ARG A 1 231 ? 21.176 18.995 2.039 1.00 68.38 231 ARG A O 1
ATOM 1908 N N . LYS A 1 232 ? 21.064 19.826 -0.048 1.00 61.31 232 LYS A N 1
ATOM 1909 C CA . LYS A 1 232 ? 20.065 20.873 0.248 1.00 61.31 232 LYS A CA 1
ATOM 1910 C C . LYS A 1 232 ? 18.714 20.338 0.735 1.00 61.31 232 LYS A C 1
ATOM 1912 O O . LYS A 1 232 ? 17.944 21.097 1.315 1.00 61.31 232 LYS A O 1
ATOM 1917 N N . PHE A 1 233 ? 18.410 19.059 0.503 1.00 56.25 233 PHE A N 1
ATOM 1918 C CA . PHE A 1 233 ? 17.181 18.446 1.006 1.00 56.25 233 PHE A CA 1
ATOM 1919 C C . PHE A 1 233 ? 17.280 18.064 2.491 1.00 56.25 233 PHE A C 1
ATOM 1921 O O . PHE A 1 233 ? 16.267 17.723 3.086 1.00 56.25 233 PHE A O 1
ATOM 1928 N N . GLY A 1 234 ? 18.450 18.169 3.132 1.00 51.84 234 GLY A N 1
ATOM 1929 C CA . GLY A 1 234 ? 18.602 17.869 4.556 1.00 51.84 234 GLY A CA 1
ATOM 1930 C C . GLY A 1 234 ? 18.309 16.400 4.888 1.00 51.84 234 GLY A C 1
ATOM 1931 O O . GLY A 1 234 ? 18.559 15.502 4.086 1.00 51.84 234 GLY A O 1
ATOM 1932 N N . ASN A 1 235 ? 17.771 16.133 6.083 1.00 51.44 235 ASN A N 1
ATOM 1933 C CA . ASN A 1 235 ? 17.482 14.779 6.571 1.00 51.44 235 ASN A CA 1
ATOM 1934 C C . ASN A 1 235 ? 16.168 14.182 6.014 1.00 51.44 235 ASN A C 1
ATOM 1936 O O . ASN A 1 235 ? 15.349 13.652 6.759 1.00 51.44 235 ASN A O 1
ATOM 1940 N N . VAL A 1 236 ? 15.956 14.229 4.696 1.00 49.41 236 VAL A N 1
ATOM 1941 C CA . VAL A 1 236 ? 14.828 13.529 4.026 1.00 49.41 236 VAL A CA 1
ATOM 1942 C C . VAL A 1 236 ? 15.105 12.013 3.903 1.00 49.41 236 VAL A C 1
ATOM 1944 O O . VAL A 1 236 ? 14.320 11.237 3.363 1.00 49.41 236 VAL A O 1
ATOM 1947 N N . PHE A 1 237 ? 16.234 11.571 4.457 1.00 52.19 237 PHE A N 1
ATOM 1948 C CA . PHE A 1 237 ? 16.897 10.310 4.143 1.00 52.19 237 PHE A CA 1
ATOM 1949 C C . PHE A 1 237 ? 17.035 9.351 5.323 1.00 52.19 237 PHE A C 1
ATOM 1951 O O . PHE A 1 237 ? 17.623 8.285 5.167 1.00 52.19 237 PHE A O 1
ATOM 1958 N N . GLY A 1 238 ? 16.566 9.720 6.516 1.00 48.28 238 GLY A N 1
ATOM 1959 C CA . GLY A 1 238 ? 16.950 8.985 7.720 1.00 48.28 238 GLY A CA 1
ATOM 1960 C C . GLY A 1 238 ? 18.458 8.913 7.917 1.00 48.28 238 GLY A C 1
ATOM 1961 O O . GLY A 1 238 ? 18.980 7.952 8.477 1.00 48.28 238 GLY A O 1
ATOM 1962 N N . LEU A 1 239 ? 19.152 9.958 7.471 1.00 51.91 239 LEU A N 1
ATOM 1963 C CA . LEU A 1 239 ? 20.553 10.146 7.768 1.00 51.91 239 LEU A CA 1
ATOM 1964 C C . LEU A 1 239 ? 20.667 10.538 9.232 1.00 51.91 239 LEU A C 1
ATOM 1966 O O . LEU A 1 239 ? 20.018 11.461 9.724 1.00 51.91 239 LEU A O 1
ATOM 1970 N N . SER A 1 240 ? 21.524 9.829 9.949 1.00 50.41 240 SER A N 1
ATOM 1971 C CA . SER A 1 240 ? 21.826 10.129 11.342 1.00 50.41 240 SER A CA 1
ATOM 1972 C C . SER A 1 240 ? 22.503 11.498 11.510 1.00 50.41 240 SER A C 1
ATOM 1974 O O . SER A 1 240 ? 22.486 12.027 12.621 1.00 50.41 240 SER A O 1
ATOM 1976 N N . ARG A 1 241 ? 23.066 12.085 10.433 1.00 57.66 241 ARG A N 1
ATOM 1977 C CA . ARG A 1 241 ? 23.669 13.433 10.384 1.00 57.66 241 ARG A CA 1
ATOM 1978 C C . ARG A 1 241 ? 23.550 14.083 8.984 1.00 57.66 241 ARG A C 1
ATOM 1980 O O . ARG A 1 241 ? 23.532 13.345 8.001 1.00 57.66 241 ARG A O 1
ATOM 1987 N N . PRO A 1 242 ? 23.508 15.427 8.861 1.00 55.72 242 PRO A N 1
ATOM 1988 C CA . PRO A 1 242 ? 23.375 16.140 7.575 1.00 55.72 242 PRO A CA 1
ATOM 1989 C C . PRO A 1 242 ? 24.513 15.932 6.560 1.00 55.72 242 PRO A C 1
ATOM 1991 O O . PRO A 1 242 ? 24.351 16.240 5.383 1.00 55.72 242 PRO A O 1
ATOM 1994 N N . ASP A 1 243 ? 25.669 15.452 7.013 1.00 61.69 243 ASP A N 1
ATOM 1995 C CA . ASP A 1 243 ? 26.878 15.189 6.228 1.00 61.69 243 ASP A CA 1
ATOM 1996 C C . ASP A 1 243 ? 27.064 13.702 5.876 1.00 61.69 243 ASP A C 1
ATOM 1998 O O . ASP A 1 243 ? 28.027 13.341 5.199 1.00 61.69 243 ASP A O 1
ATOM 2002 N N . ALA A 1 244 ? 26.162 12.824 6.326 1.00 64.31 244 ALA A N 1
ATOM 2003 C CA . ALA A 1 244 ? 26.268 11.398 6.056 1.00 64.31 244 ALA A CA 1
ATOM 2004 C C . ALA A 1 244 ? 25.920 11.072 4.583 1.00 64.31 244 ALA A C 1
ATOM 2006 O O . ALA A 1 244 ? 24.982 11.652 4.029 1.00 64.31 244 ALA A O 1
ATOM 2007 N N . PRO A 1 245 ? 26.620 10.112 3.943 1.00 66.00 245 PRO A N 1
ATOM 2008 C CA . PRO A 1 245 ? 26.333 9.715 2.569 1.00 66.00 245 PRO A CA 1
ATOM 2009 C C . PRO A 1 245 ? 24.925 9.144 2.435 1.00 66.00 245 PRO A C 1
ATOM 2011 O O . PRO A 1 245 ? 24.521 8.266 3.197 1.00 66.00 245 PRO A O 1
ATOM 2014 N N . ASN A 1 246 ? 24.206 9.593 1.414 1.00 75.31 246 ASN A N 1
ATOM 2015 C CA . ASN A 1 246 ? 22.824 9.212 1.194 1.00 75.31 246 ASN A CA 1
ATOM 2016 C C . ASN A 1 246 ? 22.682 7.819 0.550 1.00 75.31 246 ASN A C 1
ATOM 2018 O O . ASN A 1 246 ? 23.040 7.654 -0.624 1.00 75.31 246 ASN A O 1
ATOM 2022 N N . PRO A 1 247 ? 22.126 6.818 1.262 1.00 78.81 247 PRO A N 1
ATOM 2023 C CA . PRO A 1 247 ? 22.018 5.462 0.734 1.00 78.81 247 PRO A CA 1
ATOM 2024 C C . PRO A 1 247 ? 21.085 5.377 -0.481 1.00 78.81 247 PRO A C 1
ATOM 2026 O O . PRO A 1 247 ? 21.335 4.583 -1.381 1.00 78.81 247 PRO A O 1
ATOM 2029 N N . PHE A 1 248 ? 20.065 6.231 -0.572 1.00 81.56 248 PHE A N 1
ATOM 2030 C CA . PHE A 1 248 ? 19.097 6.201 -1.671 1.00 81.56 248 PHE A CA 1
ATOM 2031 C C . PHE A 1 248 ? 19.645 6.798 -2.974 1.00 81.56 248 PHE A C 1
ATOM 2033 O O . PHE A 1 248 ? 19.189 6.422 -4.053 1.00 81.56 248 PHE A O 1
ATOM 2040 N N . VAL A 1 249 ? 20.660 7.668 -2.895 1.00 85.44 249 VAL A N 1
ATOM 2041 C CA . VAL A 1 249 ? 21.439 8.122 -4.067 1.00 85.44 249 VAL A CA 1
ATOM 2042 C C . VAL A 1 249 ? 22.427 7.041 -4.504 1.00 85.44 249 VAL A C 1
ATOM 2044 O O . VAL A 1 249 ? 22.635 6.826 -5.695 1.00 85.44 249 VAL A O 1
ATOM 2047 N N . ALA A 1 250 ? 23.010 6.326 -3.541 1.00 82.12 250 ALA A N 1
ATOM 2048 C CA . ALA A 1 250 ? 23.959 5.244 -3.783 1.00 82.12 250 ALA A CA 1
ATOM 2049 C C . ALA A 1 250 ? 23.330 3.946 -4.324 1.00 82.12 250 ALA A C 1
ATOM 2051 O O . ALA A 1 250 ? 24.063 3.072 -4.781 1.00 82.12 250 ALA A O 1
ATOM 2052 N N . GLY A 1 251 ? 22.007 3.807 -4.242 1.00 86.06 251 GLY A N 1
ATOM 2053 C CA . GLY A 1 251 ? 21.319 2.536 -4.455 1.00 86.06 251 GLY A CA 1
ATOM 2054 C C . GLY A 1 251 ? 21.255 1.782 -3.134 1.00 86.06 251 GLY A C 1
ATOM 2055 O O . GLY A 1 251 ? 22.262 1.254 -2.653 1.00 86.06 251 GLY A O 1
ATOM 2056 N N . ALA A 1 252 ? 20.077 1.776 -2.516 1.00 85.94 252 ALA A N 1
ATOM 2057 C CA . ALA A 1 252 ? 19.857 1.100 -1.247 1.00 85.94 252 ALA A CA 1
ATOM 2058 C C . ALA A 1 252 ? 19.359 -0.331 -1.482 1.00 85.94 252 ALA A C 1
ATOM 2060 O O . ALA A 1 252 ? 18.588 -0.585 -2.402 1.00 85.94 252 ALA A O 1
ATOM 2061 N N . ILE A 1 253 ? 19.788 -1.263 -0.633 1.00 87.56 253 ILE A N 1
ATOM 2062 C CA . ILE A 1 253 ? 19.247 -2.623 -0.578 1.00 87.56 253 ILE A CA 1
ATOM 2063 C C . ILE A 1 253 ? 18.875 -2.889 0.874 1.00 87.56 253 ILE A C 1
ATOM 2065 O O . ILE A 1 253 ? 19.741 -2.912 1.750 1.00 87.56 253 ILE A O 1
ATOM 2069 N N . ASP A 1 254 ? 17.585 -3.090 1.113 1.00 87.31 254 ASP A N 1
ATOM 2070 C CA . ASP A 1 254 ? 17.038 -3.547 2.384 1.00 87.31 254 ASP A CA 1
ATOM 2071 C C . ASP A 1 254 ? 16.294 -4.861 2.165 1.00 87.31 254 ASP A C 1
ATOM 2073 O O . ASP A 1 254 ? 15.125 -4.891 1.779 1.00 87.31 254 ASP A O 1
ATOM 2077 N N . VAL A 1 255 ? 17.011 -5.946 2.450 1.00 84.81 255 VAL A N 1
ATOM 2078 C CA . VAL A 1 255 ? 16.543 -7.326 2.305 1.00 84.81 255 VAL A CA 1
ATOM 2079 C C . VAL A 1 255 ? 15.353 -7.665 3.201 1.00 84.81 255 VAL A C 1
ATOM 2081 O O . VAL A 1 255 ? 14.717 -8.688 2.983 1.00 84.81 255 VAL A O 1
ATOM 2084 N N . ALA A 1 256 ? 15.078 -6.874 4.240 1.00 87.81 256 ALA A N 1
ATOM 2085 C CA . ALA A 1 256 ? 14.036 -7.174 5.210 1.00 87.81 256 ALA A CA 1
ATOM 2086 C C . ALA A 1 256 ? 12.791 -6.314 4.969 1.00 87.81 256 ALA A C 1
ATOM 2088 O O . ALA A 1 256 ? 11.684 -6.831 4.929 1.00 87.81 256 ALA A O 1
ATOM 2089 N N . GLY A 1 257 ? 12.947 -5.000 4.803 1.00 86.81 257 GLY A N 1
ATOM 2090 C CA . GLY A 1 257 ? 11.818 -4.067 4.789 1.00 86.81 257 GLY A CA 1
ATOM 2091 C C . GLY A 1 257 ? 11.289 -3.634 3.419 1.00 86.81 257 GLY A C 1
ATOM 2092 O O . GLY A 1 257 ? 10.258 -2.957 3.400 1.00 86.81 257 GLY A O 1
ATOM 2093 N N . HIS A 1 258 ? 11.975 -3.945 2.310 1.00 92.31 258 HIS A N 1
ATOM 2094 C CA . HIS A 1 258 ? 11.684 -3.351 0.991 1.00 92.31 258 HIS A CA 1
ATOM 2095 C C . HIS A 1 258 ? 11.882 -4.319 -0.192 1.00 92.31 258 HIS A C 1
ATOM 2097 O O . HIS A 1 258 ? 12.296 -3.904 -1.272 1.00 92.31 258 HIS A O 1
ATOM 2103 N N . THR A 1 259 ? 11.601 -5.604 0.010 1.00 93.44 259 THR A N 1
ATOM 2104 C CA . THR A 1 259 ? 11.586 -6.624 -1.051 1.00 93.44 259 THR A CA 1
ATOM 2105 C C . THR A 1 259 ? 10.153 -7.111 -1.220 1.00 93.44 259 THR A C 1
ATOM 2107 O O . THR A 1 259 ? 9.529 -7.496 -0.229 1.00 93.44 259 THR A O 1
ATOM 2110 N N . PHE A 1 260 ? 9.645 -7.115 -2.452 1.00 94.56 260 PHE A N 1
ATOM 2111 C CA . PHE A 1 260 ? 8.252 -7.443 -2.772 1.00 94.56 260 PHE A CA 1
ATOM 2112 C C . PHE A 1 260 ? 8.222 -8.434 -3.939 1.00 94.56 260 PHE A C 1
ATOM 2114 O O . PHE A 1 260 ? 8.721 -8.131 -5.026 1.00 94.56 260 PHE A O 1
ATOM 2121 N N . VAL A 1 261 ? 7.672 -9.632 -3.709 1.00 95.25 261 VAL A N 1
ATOM 2122 C CA . VAL A 1 261 ? 7.657 -10.715 -4.716 1.00 95.25 261 VAL A CA 1
ATOM 2123 C C . VAL A 1 261 ? 6.260 -11.233 -5.049 1.00 95.25 261 VAL A C 1
ATOM 2125 O O . VAL A 1 261 ? 6.084 -11.819 -6.116 1.00 95.25 261 VAL A O 1
ATOM 2128 N N . GLY A 1 262 ? 5.266 -10.987 -4.190 1.00 96.00 262 GLY A N 1
ATOM 2129 C CA . GLY A 1 262 ? 3.910 -11.516 -4.327 1.00 96.00 262 GLY A CA 1
ATOM 2130 C C . GLY A 1 262 ? 3.283 -11.238 -5.677 1.00 96.00 262 GLY A C 1
ATOM 2131 O O . GLY A 1 262 ? 2.867 -12.158 -6.384 1.00 96.00 262 GLY A O 1
ATOM 2132 N N . GLY A 1 263 ? 3.242 -9.970 -6.087 1.00 97.56 263 GLY A N 1
ATOM 2133 C CA . GLY A 1 263 ? 2.636 -9.660 -7.373 1.00 97.56 263 GLY A CA 1
ATOM 2134 C C . GLY A 1 263 ? 3.471 -10.119 -8.566 1.00 97.56 263 GLY A C 1
ATOM 2135 O O . GLY A 1 263 ? 2.890 -10.404 -9.605 1.00 97.56 263 GLY A O 1
ATOM 2136 N N . ASN A 1 264 ? 4.791 -10.284 -8.437 1.00 98.12 264 ASN A N 1
ATOM 2137 C CA . ASN A 1 264 ? 5.597 -10.843 -9.526 1.00 98.12 264 ASN A CA 1
ATOM 2138 C C . ASN A 1 264 ? 5.280 -12.335 -9.736 1.00 98.12 264 ASN A C 1
ATOM 2140 O O . ASN A 1 264 ? 5.124 -12.767 -10.876 1.00 98.12 264 ASN A O 1
ATOM 2144 N N . PHE A 1 265 ? 5.086 -13.104 -8.657 1.00 98.00 265 PHE A N 1
ATOM 2145 C CA . PHE A 1 265 ? 4.577 -14.478 -8.750 1.00 98.00 265 PHE A CA 1
ATOM 2146 C C . PHE A 1 265 ? 3.182 -14.514 -9.377 1.00 98.00 265 PHE A C 1
ATOM 2148 O O . PHE A 1 265 ? 2.936 -15.291 -10.301 1.00 98.00 265 PHE A O 1
ATOM 2155 N N . LEU A 1 266 ? 2.283 -13.635 -8.922 1.00 97.62 266 LEU A N 1
ATOM 2156 C CA . LEU A 1 266 ? 0.925 -13.555 -9.449 1.00 97.62 266 LEU A CA 1
ATOM 2157 C C . LEU A 1 266 ? 0.913 -13.256 -10.954 1.00 97.62 266 LEU A C 1
ATOM 2159 O O . LEU A 1 266 ? 0.240 -13.952 -11.709 1.00 97.62 266 LEU A O 1
ATOM 2163 N N . TYR A 1 267 ? 1.676 -12.262 -11.413 1.00 98.19 267 TYR A N 1
ATOM 2164 C CA . TYR A 1 267 ? 1.737 -11.915 -12.834 1.00 98.19 267 TYR A CA 1
ATOM 2165 C C . TYR A 1 267 ? 2.441 -12.969 -13.680 1.00 98.19 267 TYR A C 1
ATOM 2167 O O . TYR A 1 267 ? 2.008 -13.200 -14.808 1.00 98.19 267 TYR A O 1
ATOM 2175 N N . ALA A 1 268 ? 3.438 -13.673 -13.139 1.00 97.69 268 ALA A N 1
ATOM 2176 C CA . ALA A 1 268 ? 4.022 -14.819 -13.824 1.00 97.69 268 ALA A CA 1
ATOM 2177 C C . ALA A 1 268 ? 2.959 -15.889 -14.128 1.00 97.69 268 ALA A C 1
ATOM 2179 O O . ALA A 1 268 ? 2.930 -16.428 -15.233 1.00 97.69 268 ALA A O 1
ATOM 2180 N N . MET A 1 269 ? 2.033 -16.139 -13.195 1.00 96.06 269 MET A N 1
ATOM 2181 C CA . MET A 1 269 ? 0.917 -17.073 -13.396 1.00 96.06 269 MET A CA 1
ATOM 2182 C C . MET A 1 269 ? -0.163 -16.513 -14.326 1.00 96.06 269 MET A C 1
ATOM 2184 O O . MET A 1 269 ? -0.604 -17.208 -15.238 1.00 96.06 269 MET A O 1
ATOM 2188 N N . LEU A 1 270 ? -0.571 -15.253 -14.137 1.00 96.25 270 LEU A N 1
ATOM 2189 C CA . LEU A 1 270 ? -1.608 -14.616 -14.959 1.00 96.25 270 LEU A CA 1
ATOM 2190 C C . LEU A 1 270 ? -1.204 -14.503 -16.431 1.00 96.25 270 LEU A C 1
ATOM 2192 O O . LEU A 1 270 ? -2.071 -14.573 -17.300 1.00 96.25 270 LEU A O 1
ATOM 2196 N N . LEU A 1 271 ? 0.083 -14.296 -16.710 1.00 95.69 271 LEU A N 1
ATOM 2197 C CA . LEU A 1 271 ? 0.610 -14.113 -18.063 1.00 95.69 271 LEU A CA 1
ATOM 2198 C C . LEU A 1 271 ? 1.250 -15.383 -18.636 1.00 95.69 271 LEU A C 1
ATOM 2200 O O . LEU A 1 271 ? 1.561 -15.414 -19.825 1.00 95.69 271 LEU A O 1
ATOM 2204 N N . GLY A 1 272 ? 1.450 -16.418 -17.814 1.00 95.25 272 GLY A N 1
ATOM 2205 C CA . GLY A 1 272 ? 2.200 -17.610 -18.202 1.00 95.25 272 GLY A CA 1
ATOM 2206 C C . GLY A 1 272 ? 3.661 -17.302 -18.540 1.00 95.25 272 GLY A C 1
ATOM 2207 O O . GLY A 1 272 ? 4.190 -17.867 -19.494 1.00 95.25 272 GLY A O 1
ATOM 2208 N N . ASP A 1 273 ? 4.302 -16.392 -17.797 1.00 96.00 273 ASP A N 1
ATOM 2209 C CA . ASP A 1 273 ? 5.689 -15.972 -18.023 1.00 96.00 273 ASP A CA 1
ATOM 2210 C C . ASP A 1 273 ? 6.669 -16.787 -17.147 1.00 96.00 273 ASP A C 1
ATOM 2212 O O . ASP A 1 273 ? 6.852 -16.486 -15.959 1.00 96.00 273 ASP A O 1
ATOM 2216 N N . PRO A 1 274 ? 7.356 -17.803 -17.712 1.00 95.81 274 PRO A N 1
ATOM 2217 C CA . PRO A 1 274 ? 8.301 -18.625 -16.959 1.00 95.81 274 PRO A CA 1
ATOM 2218 C C . PRO A 1 274 ? 9.563 -17.859 -16.545 1.00 95.81 274 PRO A C 1
ATOM 2220 O O . PRO A 1 274 ? 10.205 -18.220 -15.559 1.00 95.81 274 PRO A O 1
ATOM 2223 N N . ARG A 1 275 ? 9.937 -16.801 -17.274 1.00 94.38 275 ARG A N 1
ATOM 2224 C CA . ARG A 1 275 ? 11.099 -15.978 -16.934 1.00 94.38 275 ARG A CA 1
ATOM 2225 C C . ARG A 1 275 ? 10.793 -15.147 -15.697 1.00 94.38 275 ARG A C 1
ATOM 2227 O O . ARG A 1 275 ? 11.602 -15.122 -14.771 1.00 94.38 275 ARG A O 1
ATOM 2234 N N . MET A 1 276 ? 9.634 -14.494 -15.669 1.00 96.75 276 MET A N 1
ATOM 2235 C CA . MET A 1 276 ? 9.190 -13.735 -14.500 1.00 96.75 276 MET A CA 1
ATOM 2236 C C . MET A 1 276 ? 9.121 -14.634 -13.263 1.00 96.75 276 MET A C 1
ATOM 2238 O O . MET A 1 276 ? 9.632 -14.250 -12.209 1.00 96.75 276 MET A O 1
ATOM 2242 N N . LEU A 1 277 ? 8.590 -15.854 -13.408 1.00 96.88 277 LEU A N 1
ATOM 2243 C CA . LEU A 1 277 ? 8.572 -16.850 -12.336 1.00 96.88 277 LEU A CA 1
ATOM 2244 C C . LEU A 1 277 ? 9.985 -17.154 -11.820 1.00 96.88 277 LEU A C 1
ATOM 2246 O O . LEU A 1 277 ? 10.243 -17.022 -10.625 1.00 96.88 277 LEU A O 1
ATOM 2250 N N . GLN A 1 278 ? 10.913 -17.492 -12.721 1.00 95.75 278 GLN A N 1
ATOM 2251 C CA . GLN A 1 278 ? 12.291 -17.841 -12.370 1.00 95.75 278 GLN A CA 1
ATOM 2252 C C . GLN A 1 278 ? 13.016 -16.703 -11.638 1.00 95.75 278 GLN A C 1
ATOM 2254 O O . GLN A 1 278 ? 13.708 -16.933 -10.644 1.00 95.75 278 GLN A O 1
ATOM 2259 N N . VAL A 1 279 ? 12.882 -15.466 -12.125 1.00 95.56 279 VAL A N 1
ATOM 2260 C CA . VAL A 1 279 ? 13.528 -14.301 -11.504 1.00 95.56 279 VAL A CA 1
ATOM 2261 C C . VAL A 1 279 ? 12.940 -14.039 -10.120 1.00 95.56 279 VAL A C 1
ATOM 2263 O O . VAL A 1 279 ? 13.689 -13.785 -9.175 1.00 95.56 279 VAL A O 1
ATOM 2266 N N . THR A 1 280 ? 11.621 -14.154 -9.982 1.00 96.94 280 THR A N 1
ATOM 2267 C CA . THR A 1 280 ? 10.921 -13.947 -8.710 1.00 96.94 280 THR A CA 1
ATOM 2268 C C . THR A 1 280 ? 11.318 -14.994 -7.671 1.00 96.94 280 THR A C 1
ATOM 2270 O O . THR A 1 280 ? 11.664 -14.644 -6.541 1.00 96.94 280 THR A O 1
ATOM 2273 N N . GLU A 1 281 ? 11.362 -16.269 -8.062 1.00 96.69 281 GLU A N 1
ATOM 2274 C CA . GLU A 1 281 ? 11.805 -17.362 -7.194 1.00 96.69 281 GLU A CA 1
ATOM 2275 C C . GLU A 1 281 ? 13.267 -17.187 -6.766 1.00 96.69 281 GLU A C 1
ATOM 2277 O O . GLU A 1 281 ? 13.607 -17.405 -5.600 1.00 96.69 281 GLU A O 1
ATOM 2282 N N . ARG A 1 282 ? 14.140 -16.708 -7.663 1.00 95.31 282 ARG A N 1
ATOM 2283 C CA . ARG A 1 282 ? 15.526 -16.369 -7.314 1.00 95.31 282 ARG A CA 1
ATOM 2284 C C . ARG A 1 282 ? 15.581 -15.286 -6.233 1.00 95.31 282 ARG A C 1
ATOM 2286 O O . ARG A 1 282 ? 16.304 -15.459 -5.254 1.00 95.31 282 ARG A O 1
ATOM 2293 N N . VAL A 1 283 ? 14.815 -14.202 -6.367 1.00 95.56 283 VAL A N 1
ATOM 2294 C CA . VAL A 1 283 ? 14.759 -13.129 -5.355 1.00 95.56 283 VAL A CA 1
ATOM 2295 C C . VAL A 1 283 ? 14.301 -13.679 -3.999 1.00 95.56 283 VAL A C 1
ATOM 2297 O O . VAL A 1 283 ? 14.998 -13.495 -3.000 1.00 95.56 283 VAL A O 1
ATOM 2300 N N . ALA A 1 284 ? 13.187 -14.418 -3.966 1.00 96.31 284 ALA A N 1
ATOM 2301 C CA . ALA A 1 284 ? 12.654 -15.007 -2.736 1.00 96.31 284 ALA A CA 1
ATOM 2302 C C . ALA A 1 284 ? 13.645 -15.989 -2.082 1.00 96.31 284 ALA A C 1
ATOM 2304 O O . ALA A 1 284 ? 13.854 -15.961 -0.869 1.00 96.31 284 ALA A O 1
ATOM 2305 N N . THR A 1 285 ? 14.310 -16.822 -2.887 1.00 95.69 285 THR A N 1
ATOM 2306 C CA . THR A 1 285 ? 15.318 -17.788 -2.420 1.00 95.69 285 THR A CA 1
ATOM 2307 C C . THR A 1 285 ? 16.505 -17.100 -1.770 1.00 95.69 285 THR A C 1
ATOM 2309 O O . THR A 1 285 ? 16.921 -17.488 -0.679 1.00 95.69 285 THR A O 1
ATOM 2312 N N . HIS A 1 286 ? 17.047 -16.068 -2.415 1.00 93.69 286 HIS A N 1
ATOM 2313 C CA . HIS A 1 286 ? 18.198 -15.345 -1.891 1.00 93.69 286 HIS A CA 1
ATOM 2314 C C . HIS A 1 286 ? 17.851 -14.555 -0.619 1.00 93.69 286 HIS A C 1
ATOM 2316 O O . HIS A 1 286 ? 18.622 -14.602 0.343 1.00 93.69 286 HIS A O 1
ATOM 2322 N N . GLN A 1 287 ? 16.672 -13.920 -0.563 1.00 94.94 287 GLN A N 1
ATOM 2323 C CA . GLN A 1 287 ? 16.172 -13.280 0.658 1.00 94.94 287 GLN A CA 1
ATOM 2324 C C . GLN A 1 287 ? 16.072 -14.300 1.804 1.00 94.94 287 GLN A C 1
ATOM 2326 O O . GLN A 1 287 ? 16.604 -14.069 2.895 1.00 94.94 287 GLN A O 1
ATOM 2331 N N . ALA A 1 288 ? 15.444 -15.451 1.549 1.00 95.62 288 ALA A N 1
ATOM 2332 C CA . ALA A 1 288 ? 15.247 -16.487 2.552 1.00 95.62 288 ALA A CA 1
ATOM 2333 C C . ALA A 1 288 ? 16.566 -17.094 3.053 1.00 95.62 288 ALA A C 1
ATOM 2335 O O . ALA A 1 288 ? 16.792 -17.191 4.264 1.00 95.62 288 ALA A O 1
ATOM 2336 N N . ALA A 1 289 ? 17.473 -17.430 2.136 1.00 94.06 289 ALA A N 1
ATOM 2337 C CA . ALA A 1 289 ? 18.785 -17.981 2.460 1.00 94.06 289 ALA A CA 1
ATOM 2338 C C . ALA A 1 289 ? 19.652 -17.000 3.266 1.00 94.06 289 ALA A C 1
ATOM 2340 O O . ALA A 1 289 ? 20.407 -17.421 4.138 1.00 94.06 289 ALA A O 1
ATOM 2341 N N . TYR A 1 290 ? 19.532 -15.696 3.007 1.00 93.31 290 TYR A N 1
ATOM 2342 C CA . TYR A 1 290 ? 20.279 -14.675 3.740 1.00 93.31 290 TYR A CA 1
ATOM 2343 C C . TYR A 1 290 ? 19.734 -14.421 5.144 1.00 93.31 290 TYR A C 1
ATOM 2345 O O . TYR A 1 290 ? 20.505 -14.246 6.084 1.00 93.31 290 TYR A O 1
ATOM 2353 N N . LEU A 1 291 ? 18.409 -14.365 5.291 1.00 94.19 291 LEU A N 1
ATOM 2354 C CA . LEU A 1 291 ? 17.782 -13.982 6.552 1.00 94.19 291 LEU A CA 1
ATOM 2355 C C . LEU A 1 291 ? 17.746 -15.124 7.570 1.00 94.19 291 LEU A C 1
ATOM 2357 O O . LEU A 1 291 ? 17.923 -14.875 8.758 1.00 94.19 291 LEU A O 1
ATOM 2361 N N . THR A 1 292 ? 17.525 -16.365 7.137 1.00 94.56 292 THR A N 1
ATOM 2362 C CA . THR A 1 292 ? 17.289 -17.503 8.046 1.00 94.56 292 THR A CA 1
ATOM 2363 C C . THR A 1 292 ? 18.424 -17.832 9.033 1.00 94.56 292 THR A C 1
ATOM 2365 O O . THR A 1 292 ? 18.087 -18.176 10.166 1.00 94.56 292 THR A O 1
ATOM 2368 N N . PRO A 1 293 ? 19.732 -17.691 8.722 1.00 93.88 293 PRO A N 1
ATOM 2369 C CA . PRO A 1 293 ? 20.797 -18.057 9.664 1.00 93.88 293 PRO A CA 1
ATOM 2370 C C . PRO A 1 293 ? 20.852 -17.203 10.938 1.00 93.88 293 PRO A C 1
ATOM 2372 O O . PRO A 1 293 ? 21.344 -17.661 11.967 1.00 93.88 293 PRO A O 1
ATOM 2375 N N . SER A 1 294 ? 20.390 -15.952 10.879 1.00 91.56 294 SER A N 1
ATOM 2376 C CA . SER A 1 294 ? 20.502 -15.001 11.992 1.00 91.56 294 SER A CA 1
ATOM 2377 C C . SER A 1 294 ? 19.385 -13.956 11.960 1.00 91.56 294 SER A C 1
ATOM 2379 O O . SER A 1 294 ? 19.644 -12.760 12.111 1.00 91.56 294 SER A O 1
ATOM 2381 N N . PHE A 1 295 ? 18.152 -14.397 11.700 1.00 95.75 295 PHE A N 1
ATOM 2382 C CA . PHE A 1 295 ? 17.028 -13.491 11.498 1.00 95.75 295 PHE A CA 1
ATOM 2383 C C . PHE A 1 295 ? 16.756 -12.631 12.739 1.00 95.75 295 PHE A C 1
ATOM 2385 O O . PHE A 1 295 ? 16.581 -13.129 13.856 1.00 95.75 295 PHE A O 1
ATOM 2392 N N . ASP A 1 296 ? 16.688 -11.318 12.528 1.00 95.06 296 ASP A N 1
ATOM 2393 C CA . ASP A 1 296 ? 16.249 -10.353 13.522 1.00 95.06 296 ASP A CA 1
ATOM 2394 C C . ASP A 1 296 ? 15.638 -9.115 12.849 1.00 95.06 296 ASP A C 1
ATOM 2396 O O . ASP A 1 296 ? 15.884 -8.845 11.675 1.00 95.06 296 ASP A O 1
ATOM 2400 N N . PHE A 1 297 ? 14.850 -8.344 13.598 1.00 95.00 297 PHE A N 1
ATOM 2401 C CA . PHE A 1 297 ? 14.185 -7.141 13.102 1.00 95.00 297 PHE A CA 1
ATOM 2402 C C . PHE A 1 297 ? 14.151 -6.013 14.140 1.00 95.00 297 PHE A C 1
ATOM 2404 O O . PHE A 1 297 ? 14.015 -6.244 15.344 1.00 95.00 297 PHE A O 1
ATOM 2411 N N . SER A 1 298 ? 14.256 -4.774 13.657 1.00 91.19 298 SER A N 1
ATOM 2412 C CA . SER A 1 298 ? 14.181 -3.531 14.446 1.00 91.19 298 SER A CA 1
ATOM 2413 C C . SER A 1 298 ? 12.907 -2.719 14.184 1.00 91.19 298 SER A C 1
ATOM 2415 O O . SER A 1 298 ? 12.663 -1.719 14.853 1.00 91.19 298 SER A O 1
ATOM 2417 N N . ILE A 1 299 ? 12.084 -3.165 13.233 1.00 92.44 299 ILE A N 1
ATOM 2418 C CA . ILE A 1 299 ? 10.749 -2.649 12.918 1.00 92.44 299 ILE A CA 1
ATOM 2419 C C . ILE A 1 299 ? 9.879 -3.819 12.450 1.00 92.44 299 ILE A C 1
ATOM 2421 O O . ILE A 1 299 ? 10.361 -4.711 11.759 1.00 92.44 299 ILE A O 1
ATOM 2425 N N . GLU A 1 300 ? 8.598 -3.824 12.793 1.00 96.38 300 GLU A N 1
ATOM 2426 C CA . GLU A 1 300 ? 7.677 -4.943 12.564 1.00 96.38 300 GLU A CA 1
ATOM 2427 C C . GLU A 1 300 ? 7.548 -5.304 11.079 1.00 96.38 300 GLU A C 1
ATOM 2429 O O . GLU A 1 300 ? 7.545 -6.481 10.729 1.00 96.38 300 GLU A O 1
ATOM 2434 N N . ARG A 1 301 ? 7.551 -4.314 10.173 1.00 95.19 301 ARG A N 1
ATOM 2435 C CA . ARG A 1 301 ? 7.489 -4.560 8.720 1.00 95.19 301 ARG A CA 1
ATOM 2436 C C . ARG A 1 301 ? 8.713 -5.300 8.181 1.00 95.19 301 ARG A C 1
ATOM 2438 O O . ARG A 1 301 ? 8.593 -5.982 7.174 1.00 95.19 301 ARG A O 1
ATOM 2445 N N . ALA A 1 302 ? 9.864 -5.182 8.848 1.00 95.19 302 ALA A N 1
ATOM 2446 C CA . ALA A 1 302 ? 11.072 -5.926 8.494 1.00 95.19 302 ALA A CA 1
ATOM 2447 C C . ALA A 1 302 ? 10.979 -7.407 8.906 1.00 95.19 302 ALA A C 1
ATOM 2449 O O . ALA A 1 302 ? 11.809 -8.204 8.488 1.00 95.19 302 ALA A O 1
ATOM 2450 N N . ALA A 1 303 ? 9.959 -7.786 9.684 1.00 97.44 303 ALA A N 1
ATOM 2451 C CA . ALA A 1 303 ? 9.532 -9.174 9.833 1.00 97.44 303 ALA A CA 1
ATOM 2452 C C . ALA A 1 303 ? 8.305 -9.525 8.992 1.00 97.44 303 ALA A C 1
ATOM 2454 O O . ALA A 1 303 ? 8.204 -10.647 8.503 1.00 97.44 303 ALA A O 1
ATOM 2455 N N . GLY A 1 304 ? 7.405 -8.566 8.777 1.00 97.94 304 GLY A N 1
ATOM 2456 C CA . GLY A 1 304 ? 6.214 -8.760 7.961 1.00 97.94 304 GLY A CA 1
ATOM 2457 C C . GLY A 1 304 ? 6.529 -9.083 6.502 1.00 97.94 304 GLY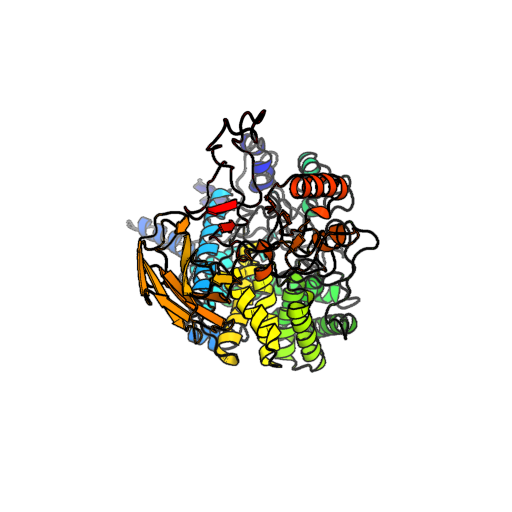 A C 1
ATOM 2458 O O . GLY A 1 304 ? 6.059 -10.099 6.007 1.00 97.94 304 GLY A O 1
ATOM 2459 N N . TRP A 1 305 ? 7.345 -8.277 5.816 1.00 97.62 305 TRP A N 1
ATOM 2460 C CA . TRP A 1 305 ? 7.624 -8.492 4.390 1.00 97.62 305 TRP A CA 1
ATOM 2461 C C . TRP A 1 305 ? 8.337 -9.813 4.080 1.00 97.62 305 TRP A C 1
ATOM 2463 O O . TRP A 1 305 ? 7.865 -10.517 3.191 1.00 97.62 305 TRP A O 1
ATOM 2473 N N . PRO A 1 306 ? 9.390 -10.231 4.810 1.00 97.56 306 PRO A N 1
ATOM 2474 C CA . PRO A 1 306 ? 10.018 -11.524 4.555 1.00 97.56 306 PRO A CA 1
ATOM 2475 C C . PRO A 1 306 ? 9.070 -12.691 4.832 1.00 97.56 306 PRO A C 1
ATOM 2477 O O . PRO A 1 306 ? 9.079 -13.671 4.092 1.00 97.56 306 PRO A O 1
ATOM 2480 N N . LEU A 1 307 ? 8.216 -12.578 5.859 1.00 98.62 307 LEU A N 1
ATOM 2481 C CA . LEU A 1 307 ? 7.185 -13.574 6.146 1.00 98.62 307 LEU A CA 1
ATOM 2482 C C . LEU A 1 307 ? 6.160 -13.674 5.010 1.00 98.62 307 LEU A C 1
ATOM 2484 O O . LEU A 1 307 ? 5.853 -14.777 4.568 1.00 98.62 307 LEU A O 1
ATOM 2488 N N . ILE A 1 308 ? 5.667 -12.537 4.517 1.00 98.19 308 ILE A N 1
ATOM 2489 C CA . ILE A 1 308 ? 4.741 -12.471 3.379 1.00 98.19 308 ILE A CA 1
ATOM 2490 C C . ILE A 1 308 ? 5.371 -13.116 2.143 1.00 98.19 308 ILE A C 1
ATOM 2492 O O . ILE A 1 308 ? 4.782 -14.028 1.573 1.00 98.19 308 ILE A O 1
ATOM 2496 N N . ASN A 1 309 ? 6.590 -12.706 1.786 1.00 97.94 309 ASN A N 1
ATOM 2497 C CA . ASN A 1 309 ? 7.301 -13.220 0.619 1.00 97.94 309 ASN A CA 1
ATOM 2498 C C . ASN A 1 309 ? 7.537 -14.734 0.712 1.00 97.94 309 ASN A C 1
ATOM 2500 O O . ASN A 1 309 ? 7.368 -15.441 -0.277 1.00 97.94 309 ASN A O 1
ATOM 2504 N N . ALA A 1 310 ? 7.910 -15.243 1.891 1.00 98.44 310 ALA A N 1
ATOM 2505 C CA . ALA A 1 310 ? 8.118 -16.672 2.107 1.00 98.44 310 ALA A CA 1
ATOM 2506 C C . ALA A 1 310 ? 6.807 -17.472 2.009 1.00 98.44 310 ALA A C 1
ATOM 2508 O O . ALA A 1 310 ? 6.782 -18.540 1.400 1.00 98.44 310 ALA A O 1
ATOM 2509 N N . VAL A 1 311 ? 5.705 -16.955 2.559 1.00 97.94 311 VAL A N 1
ATOM 2510 C CA . VAL A 1 311 ? 4.390 -17.601 2.437 1.00 97.94 311 VAL A CA 1
ATOM 2511 C C . VAL A 1 311 ? 3.908 -17.605 0.983 1.00 97.94 311 VAL A C 1
ATOM 2513 O O . VAL A 1 311 ? 3.527 -18.657 0.479 1.00 97.94 311 VAL A O 1
ATOM 2516 N N . GLU A 1 312 ? 3.997 -16.474 0.283 1.00 96.25 312 GLU A N 1
ATOM 2517 C CA . GLU A 1 312 ? 3.565 -16.355 -1.116 1.00 96.25 312 GLU A CA 1
ATOM 2518 C C . GLU A 1 312 ? 4.441 -17.211 -2.057 1.00 96.25 312 GLU A C 1
ATOM 2520 O O . GLU A 1 312 ? 3.931 -17.844 -2.986 1.00 96.25 312 GLU A O 1
ATOM 2525 N N . ALA A 1 313 ? 5.749 -17.318 -1.786 1.00 97.62 313 ALA A N 1
ATOM 2526 C CA . ALA A 1 313 ? 6.640 -18.232 -2.501 1.00 97.62 313 ALA A CA 1
ATOM 2527 C C . ALA A 1 313 ? 6.278 -19.705 -2.252 1.00 97.62 313 ALA A C 1
ATOM 2529 O O . ALA A 1 313 ? 6.263 -20.497 -3.196 1.00 97.62 313 ALA A O 1
ATOM 2530 N N . TYR A 1 314 ? 5.953 -20.082 -1.009 1.00 97.94 314 TYR A N 1
ATOM 2531 C CA . TYR A 1 314 ? 5.500 -21.437 -0.681 1.00 97.94 314 TYR A CA 1
ATOM 2532 C C . TYR A 1 314 ? 4.193 -21.790 -1.397 1.00 97.94 314 TYR A C 1
ATOM 2534 O O . TYR A 1 314 ? 4.119 -22.835 -2.033 1.00 97.94 314 TYR A O 1
ATOM 2542 N N . GLU A 1 315 ? 3.184 -20.923 -1.341 1.00 95.00 315 GLU A N 1
ATOM 2543 C CA . GLU A 1 315 ? 1.891 -21.169 -1.992 1.00 95.00 315 GLU A CA 1
ATOM 2544 C C . GLU A 1 315 ? 2.020 -21.279 -3.516 1.00 95.00 315 GLU A C 1
ATOM 2546 O O . GLU A 1 315 ? 1.315 -22.072 -4.134 1.00 95.00 315 GLU A O 1
ATOM 2551 N N . THR A 1 316 ? 2.942 -20.522 -4.121 1.00 94.62 316 THR A N 1
ATOM 2552 C CA . THR A 1 316 ? 3.154 -20.544 -5.575 1.00 94.62 316 THR A CA 1
ATOM 2553 C C . THR A 1 316 ? 3.950 -21.768 -6.036 1.00 94.62 316 THR A C 1
ATOM 2555 O O . THR A 1 316 ? 3.649 -22.345 -7.078 1.00 94.62 316 THR A O 1
ATOM 2558 N N . THR A 1 317 ? 4.987 -22.163 -5.291 1.00 95.25 317 THR A N 1
ATOM 2559 C CA . THR A 1 317 ? 5.959 -23.185 -5.735 1.00 95.25 317 THR A CA 1
ATOM 2560 C C . THR A 1 317 ? 5.762 -24.553 -5.083 1.00 95.25 317 THR A C 1
ATOM 2562 O O . THR A 1 317 ? 6.298 -25.550 -5.563 1.00 95.25 317 THR A O 1
ATOM 2565 N N . GLY A 1 318 ? 5.055 -24.617 -3.953 1.00 95.44 318 GLY A N 1
ATOM 2566 C CA . GLY A 1 318 ? 4.983 -25.796 -3.091 1.00 95.44 318 GLY A CA 1
ATOM 2567 C C . GLY A 1 318 ? 6.310 -26.160 -2.412 1.00 95.44 318 GLY A C 1
ATOM 2568 O O . GLY A 1 318 ? 6.401 -27.213 -1.781 1.00 95.44 318 GLY A O 1
ATOM 2569 N N . ASN A 1 319 ? 7.358 -25.334 -2.530 1.00 97.81 319 ASN A N 1
ATOM 2570 C CA . ASN A 1 319 ? 8.685 -25.667 -2.023 1.00 97.81 319 ASN A CA 1
ATOM 2571 C C . ASN A 1 319 ? 8.762 -25.469 -0.492 1.00 97.81 319 ASN A C 1
ATOM 2573 O O . ASN A 1 319 ? 8.706 -24.328 -0.017 1.00 97.81 319 ASN A O 1
ATOM 2577 N N . PRO A 1 320 ? 8.958 -26.541 0.307 1.00 97.88 320 PRO A N 1
ATOM 2578 C CA . PRO A 1 320 ? 8.939 -26.469 1.770 1.00 97.88 320 PRO A CA 1
ATOM 2579 C C . PRO A 1 320 ? 10.078 -25.626 2.358 1.00 97.88 320 PRO A C 1
ATOM 2581 O O . PRO A 1 320 ? 9.997 -25.224 3.520 1.00 97.88 320 PRO A O 1
ATOM 2584 N N . PHE A 1 321 ? 11.122 -25.315 1.580 1.00 98.38 321 PHE A N 1
ATOM 2585 C CA . PHE A 1 321 ? 12.169 -24.381 1.993 1.00 98.38 321 PHE A CA 1
ATOM 2586 C C . PHE A 1 321 ? 11.590 -23.041 2.470 1.00 98.38 321 PHE A C 1
ATOM 2588 O O . PHE A 1 321 ? 11.993 -22.538 3.519 1.00 98.38 321 PHE A O 1
ATOM 2595 N N . TYR A 1 322 ? 10.600 -22.496 1.757 1.00 98.62 322 TYR A N 1
ATOM 2596 C CA . TYR A 1 322 ? 10.018 -21.202 2.104 1.00 98.62 322 TYR A CA 1
ATOM 2597 C C . TYR A 1 322 ? 9.133 -21.265 3.350 1.00 98.62 322 TYR A C 1
ATOM 2599 O O . TYR A 1 322 ? 9.208 -20.372 4.190 1.00 98.62 322 TYR A O 1
ATOM 2607 N N . LEU A 1 323 ? 8.362 -22.342 3.537 1.00 98.31 323 LEU A N 1
ATOM 2608 C CA . LEU A 1 323 ? 7.571 -22.519 4.759 1.00 98.31 323 LEU A CA 1
ATOM 2609 C C . LEU A 1 323 ? 8.473 -22.677 5.996 1.00 98.31 323 LEU A C 1
ATOM 2611 O O . LEU A 1 323 ? 8.180 -22.120 7.054 1.00 98.31 323 LEU A O 1
ATOM 2615 N N . ASN A 1 324 ? 9.613 -23.361 5.855 1.00 98.38 324 ASN A N 1
ATOM 2616 C CA . ASN A 1 324 ? 10.622 -23.439 6.913 1.00 98.38 324 ASN A CA 1
ATOM 2617 C C . ASN A 1 324 ? 11.260 -22.072 7.208 1.00 98.38 324 ASN A C 1
ATOM 2619 O O . ASN A 1 324 ? 11.464 -21.734 8.374 1.00 98.38 324 ASN A O 1
ATOM 2623 N N . ALA A 1 325 ? 11.536 -21.260 6.182 1.00 98.38 325 ALA A N 1
ATOM 2624 C CA . ALA A 1 325 ? 12.015 -19.892 6.377 1.00 98.38 325 ALA A CA 1
ATOM 2625 C C . ALA A 1 325 ? 10.982 -19.032 7.127 1.00 98.38 325 ALA A C 1
ATOM 2627 O O . ALA A 1 325 ? 11.324 -18.388 8.119 1.00 98.38 325 ALA A O 1
ATOM 2628 N N . ALA A 1 326 ? 9.710 -19.096 6.717 1.00 98.69 326 ALA A N 1
ATOM 2629 C CA . ALA A 1 326 ? 8.601 -18.420 7.385 1.00 98.69 326 ALA A CA 1
ATOM 2630 C C . ALA A 1 326 ? 8.495 -18.817 8.866 1.00 98.69 326 ALA A C 1
ATOM 2632 O O . ALA A 1 326 ? 8.366 -17.946 9.727 1.00 98.69 326 ALA A O 1
ATOM 2633 N N . ARG A 1 327 ? 8.632 -20.112 9.178 1.00 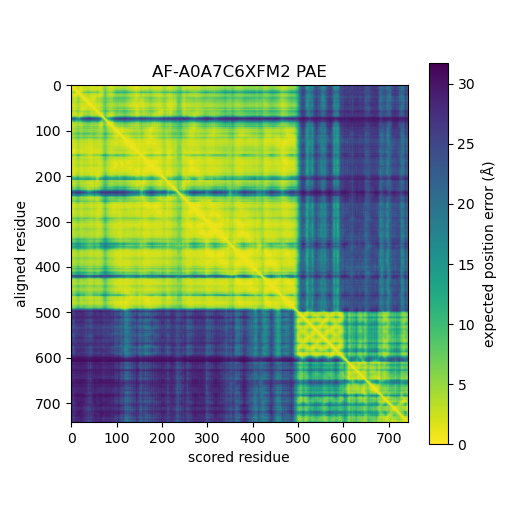98.56 327 ARG A N 1
ATOM 2634 C CA . ARG A 1 327 ? 8.646 -20.614 10.557 1.00 98.56 327 ARG A CA 1
ATOM 2635 C C . ARG A 1 327 ? 9.755 -19.968 11.396 1.00 98.56 327 ARG A C 1
ATOM 2637 O O . ARG A 1 327 ? 9.475 -19.511 12.499 1.00 98.56 327 ARG A O 1
ATOM 2644 N N . LEU A 1 328 ? 10.985 -19.875 10.884 1.00 98.38 328 LEU A N 1
ATOM 2645 C CA . LEU A 1 328 ? 12.099 -19.234 11.604 1.00 98.38 328 LEU A CA 1
ATOM 2646 C C . LEU A 1 328 ? 11.845 -17.740 11.858 1.00 98.38 328 LEU A C 1
ATOM 2648 O O . LEU A 1 328 ? 12.201 -17.212 12.915 1.00 98.38 328 LEU A O 1
ATOM 2652 N N . TYR A 1 329 ? 11.189 -17.053 10.920 1.00 98.56 329 TYR A N 1
ATOM 2653 C CA . TYR A 1 329 ? 10.791 -15.659 11.122 1.00 98.56 329 TYR A CA 1
ATOM 2654 C C . TYR A 1 329 ? 9.744 -15.533 12.224 1.00 98.56 329 TYR A C 1
ATOM 2656 O O . TYR A 1 329 ? 9.874 -14.687 13.110 1.00 98.56 329 TYR A O 1
ATOM 2664 N N . VAL A 1 330 ? 8.738 -16.409 12.202 1.00 98.75 330 VAL A N 1
ATOM 2665 C CA . VAL A 1 330 ? 7.681 -16.469 13.213 1.00 98.75 330 VAL A CA 1
ATOM 2666 C C . VAL A 1 330 ? 8.249 -16.784 14.595 1.00 98.75 330 VAL A C 1
ATOM 2668 O O . VAL A 1 330 ? 7.904 -16.087 15.543 1.00 98.75 330 VAL A O 1
ATOM 2671 N N . GLU A 1 331 ? 9.170 -17.743 14.727 1.00 98.19 331 GLU A N 1
ATOM 2672 C CA . GLU A 1 331 ? 9.836 -18.052 16.003 1.00 98.19 331 GLU A CA 1
ATOM 2673 C C . GLU A 1 331 ? 10.470 -16.790 16.619 1.00 98.19 331 GLU A C 1
ATOM 2675 O O . GLU A 1 331 ? 10.293 -16.509 17.808 1.00 98.19 331 GLU A O 1
ATOM 2680 N N . LYS A 1 332 ? 11.129 -15.957 15.801 1.00 98.06 332 LYS A N 1
ATOM 2681 C CA . LYS A 1 332 ? 11.707 -14.684 16.257 1.00 98.06 332 LYS A CA 1
ATOM 2682 C C . LYS A 1 332 ? 10.653 -13.636 16.617 1.00 98.06 332 LYS A C 1
ATOM 2684 O O . LYS A 1 332 ? 10.841 -12.898 17.584 1.00 98.06 332 LYS A O 1
ATOM 2689 N N . VAL A 1 333 ? 9.565 -13.553 15.851 1.00 98.38 333 VAL A N 1
ATOM 2690 C CA . VAL A 1 333 ? 8.427 -12.658 16.124 1.00 98.38 333 VAL A CA 1
ATOM 2691 C C . VAL A 1 333 ? 7.784 -13.007 17.466 1.00 98.38 333 VAL A C 1
ATOM 2693 O O . VAL A 1 333 ? 7.608 -12.122 18.303 1.00 98.38 333 VAL A O 1
ATOM 2696 N N . LEU A 1 334 ? 7.506 -14.291 17.703 1.00 98.44 334 LEU A N 1
ATOM 2697 C CA . LEU A 1 334 ? 6.940 -14.792 18.955 1.00 98.44 334 LEU A CA 1
ATOM 2698 C C . LEU A 1 334 ? 7.874 -14.522 20.139 1.00 98.44 334 LEU A C 1
ATOM 2700 O O . LEU A 1 334 ? 7.418 -14.038 21.170 1.00 98.44 334 LEU A O 1
ATOM 2704 N N . ALA A 1 335 ? 9.179 -14.758 19.973 1.00 97.19 335 ALA A N 1
ATOM 2705 C CA . ALA A 1 335 ? 10.173 -14.513 21.017 1.00 97.19 335 ALA A CA 1
ATOM 2706 C C . ALA A 1 335 ? 10.314 -13.029 21.406 1.00 97.19 335 ALA A C 1
ATOM 2708 O O . ALA A 1 335 ? 10.752 -12.727 22.514 1.00 97.19 335 ALA A O 1
ATOM 2709 N N . LYS A 1 336 ? 9.986 -12.099 20.499 1.00 96.44 336 LYS A N 1
ATOM 2710 C CA . LYS A 1 336 ? 10.065 -10.651 20.748 1.00 96.44 336 LYS A CA 1
ATOM 2711 C C . LYS A 1 336 ? 8.773 -10.022 21.251 1.00 96.44 336 LYS A C 1
ATOM 2713 O O . LYS A 1 336 ? 8.825 -8.894 21.736 1.00 96.44 336 LYS A O 1
ATOM 2718 N N . GLN A 1 337 ? 7.631 -10.680 21.077 1.00 97.69 337 GLN A N 1
ATOM 2719 C CA . GLN A 1 337 ? 6.361 -10.087 21.467 1.00 97.69 337 GLN A CA 1
ATOM 2720 C C . GLN A 1 337 ? 6.271 -9.972 22.989 1.00 97.69 337 GLN A C 1
ATOM 2722 O O . GLN A 1 337 ? 6.489 -10.940 23.714 1.00 97.69 337 GLN A O 1
ATOM 2727 N N . ASP A 1 338 ? 5.884 -8.796 23.465 1.00 95.88 338 ASP A N 1
ATOM 2728 C CA . ASP A 1 338 ? 5.530 -8.595 24.858 1.00 95.88 338 ASP A CA 1
ATOM 2729 C C . ASP A 1 338 ? 4.194 -9.300 25.157 1.00 95.88 338 ASP A C 1
ATOM 2731 O O . ASP A 1 338 ? 3.184 -9.015 24.498 1.00 95.88 338 ASP A O 1
ATOM 2735 N N . PRO A 1 339 ? 4.158 -10.247 26.109 1.00 92.94 339 PRO A N 1
ATOM 2736 C CA . PRO A 1 339 ? 2.967 -11.046 26.365 1.00 92.94 339 PRO A CA 1
ATOM 2737 C C . PRO A 1 339 ? 1.834 -10.253 27.030 1.00 92.94 339 PRO A C 1
ATOM 2739 O O . PRO A 1 339 ? 0.686 -10.693 26.941 1.00 92.94 339 PRO A O 1
ATOM 2742 N N . GLU A 1 340 ? 2.132 -9.118 27.671 1.00 90.12 340 GLU A N 1
ATOM 2743 C CA . GLU A 1 340 ? 1.152 -8.280 28.370 1.00 90.12 340 GLU A CA 1
ATOM 2744 C C . GLU A 1 340 ? 0.665 -7.136 27.478 1.00 90.12 340 GLU A C 1
ATOM 2746 O O . GLU A 1 340 ? -0.539 -6.926 27.331 1.00 90.12 340 GLU A O 1
ATOM 2751 N N . ILE A 1 341 ? 1.599 -6.418 26.849 1.00 90.19 341 ILE A N 1
ATOM 2752 C CA . ILE A 1 341 ? 1.301 -5.236 26.032 1.00 90.19 341 ILE A CA 1
ATOM 2753 C C . ILE A 1 341 ? 0.833 -5.637 24.631 1.00 90.19 341 ILE A C 1
ATOM 2755 O O . ILE A 1 341 ? -0.040 -4.979 24.072 1.00 90.19 341 ILE A O 1
ATOM 2759 N N . GLY A 1 342 ? 1.398 -6.703 24.056 1.00 93.19 342 GLY A N 1
ATOM 2760 C CA . GLY A 1 342 ? 1.073 -7.199 22.715 1.00 93.19 342 GLY A CA 1
ATOM 2761 C C . GLY A 1 342 ? 1.835 -6.549 21.553 1.00 93.19 342 GLY A C 1
ATOM 2762 O O . GLY A 1 342 ? 1.674 -6.998 20.411 1.00 93.19 342 GLY A O 1
ATOM 2763 N N . ASP A 1 343 ? 2.676 -5.543 21.822 1.00 93.75 343 ASP A N 1
ATOM 2764 C CA . ASP A 1 343 ? 3.667 -5.020 20.869 1.00 93.75 343 ASP A CA 1
ATOM 2765 C C . ASP A 1 343 ? 5.015 -5.755 20.973 1.00 93.75 343 ASP A C 1
ATOM 2767 O O . ASP A 1 343 ? 5.134 -6.759 21.671 1.00 93.75 343 ASP A O 1
ATOM 2771 N N . PHE A 1 344 ? 6.031 -5.298 20.238 1.00 94.44 344 PHE A N 1
ATOM 2772 C CA . PHE A 1 344 ? 7.339 -5.966 20.150 1.00 94.44 344 PHE A CA 1
ATOM 2773 C C . PHE A 1 344 ? 8.465 -5.214 20.875 1.00 94.44 344 PHE A C 1
ATOM 2775 O O . PHE A 1 344 ? 9.640 -5.523 20.669 1.00 94.44 344 PHE A O 1
ATOM 2782 N N . ARG A 1 345 ? 8.128 -4.189 21.678 1.00 88.88 345 ARG A N 1
ATOM 2783 C CA . ARG A 1 345 ? 9.074 -3.392 22.491 1.00 88.88 345 ARG A CA 1
ATOM 2784 C C . ARG A 1 345 ? 10.325 -2.947 21.723 1.00 88.88 345 ARG A C 1
ATOM 2786 O O . ARG A 1 345 ? 11.447 -2.971 22.238 1.00 88.88 345 ARG A O 1
ATOM 2793 N N . LEU A 1 346 ? 10.139 -2.514 20.477 1.00 92.31 346 LEU A N 1
ATOM 2794 C CA . LEU A 1 346 ? 11.237 -2.099 19.608 1.00 92.31 346 LEU A CA 1
ATOM 2795 C C . LEU A 1 346 ? 11.710 -0.687 19.979 1.00 92.31 346 LEU A C 1
ATOM 2797 O O . LEU A 1 346 ? 10.911 0.190 20.309 1.00 92.31 346 LEU A O 1
ATOM 2801 N N . ARG A 1 347 ? 13.030 -0.471 19.948 1.00 89.12 347 ARG A N 1
ATOM 2802 C CA . ARG A 1 347 ? 13.655 0.835 20.210 1.00 89.12 347 ARG A CA 1
ATOM 2803 C C . ARG A 1 347 ? 13.679 1.662 18.930 1.00 89.12 347 ARG A C 1
ATOM 2805 O O . ARG A 1 347 ? 14.261 1.223 17.941 1.00 89.12 347 ARG A O 1
ATOM 2812 N N . HIS A 1 348 ? 13.160 2.886 18.988 1.00 83.62 348 HIS A N 1
ATOM 2813 C CA . HIS A 1 348 ? 13.142 3.805 17.845 1.00 83.62 348 HIS A CA 1
ATOM 2814 C C . HIS A 1 348 ? 14.065 4.997 18.088 1.00 83.62 348 HIS A C 1
ATOM 2816 O O . HIS A 1 348 ? 14.104 5.547 19.185 1.00 83.62 348 HIS A O 1
ATOM 2822 N N . GLY A 1 349 ? 14.835 5.386 17.073 1.00 75.12 349 GLY A N 1
ATOM 2823 C CA . GLY A 1 349 ? 15.795 6.490 17.151 1.00 75.12 349 GLY A CA 1
ATOM 2824 C C . GLY A 1 349 ? 15.662 7.473 15.986 1.00 75.12 349 GLY A C 1
ATOM 2825 O O . GLY A 1 349 ? 14.684 7.407 15.235 1.00 75.12 349 GLY A O 1
ATOM 2826 N N . PRO A 1 350 ? 16.640 8.381 15.821 1.00 69.75 350 PRO A N 1
ATOM 2827 C CA . PRO A 1 350 ? 16.684 9.307 14.696 1.00 69.75 350 PRO A CA 1
ATOM 2828 C C . PRO A 1 350 ? 16.569 8.586 13.340 1.00 69.75 350 PRO A C 1
ATOM 2830 O O . PRO A 1 350 ? 17.125 7.495 13.192 1.00 69.75 350 PRO A O 1
ATOM 2833 N N . PRO A 1 351 ? 15.876 9.179 12.350 1.00 65.44 351 PRO A N 1
ATOM 2834 C CA . PRO A 1 351 ? 15.286 10.524 12.371 1.00 65.44 351 PRO A CA 1
ATOM 2835 C C . PRO A 1 351 ? 13.895 10.588 13.027 1.00 65.44 351 PRO A C 1
ATOM 2837 O O . PRO A 1 351 ? 13.357 11.672 13.214 1.00 65.44 351 PRO A O 1
ATOM 2840 N N . GLU A 1 352 ? 13.270 9.444 13.311 1.00 72.69 352 GLU A N 1
ATOM 2841 C CA . GLU A 1 352 ? 11.840 9.389 13.632 1.00 72.69 352 GLU A CA 1
ATOM 2842 C C . GLU A 1 352 ? 11.564 9.771 15.087 1.00 72.69 352 GLU A C 1
ATOM 2844 O O . GLU A 1 352 ? 10.605 10.482 15.369 1.00 72.69 352 GLU A O 1
ATOM 2849 N N . CYS A 1 353 ? 12.413 9.322 16.014 1.00 77.06 353 CYS A N 1
ATOM 2850 C CA . CYS A 1 353 ? 12.362 9.723 17.415 1.00 77.06 353 CYS A CA 1
ATOM 2851 C C . CYS A 1 353 ? 13.681 10.392 17.802 1.00 77.06 353 CYS A C 1
ATOM 2853 O O . CYS A 1 353 ? 14.710 9.728 17.915 1.00 77.06 353 CYS A O 1
ATOM 2855 N N . MET A 1 354 ? 13.630 11.704 18.039 1.00 80.25 354 MET A N 1
ATOM 2856 C CA . MET A 1 354 ? 14.788 12.519 18.436 1.00 80.25 354 MET A CA 1
ATOM 2857 C C . MET A 1 354 ? 14.953 12.654 19.964 1.00 80.25 354 MET A C 1
ATOM 2859 O O . MET A 1 354 ? 15.834 13.375 20.417 1.00 80.25 354 MET A O 1
ATOM 2863 N N . HIS A 1 355 ? 14.104 11.989 20.756 1.00 80.31 355 HIS A N 1
ATOM 2864 C CA . HIS A 1 355 ? 14.123 12.051 22.223 1.00 80.31 355 HIS A CA 1
ATOM 2865 C C . HIS A 1 355 ? 15.164 11.112 22.844 1.00 80.31 355 HIS A C 1
ATOM 2867 O O . HIS A 1 355 ? 15.374 10.006 22.342 1.00 80.31 355 HIS A O 1
ATOM 2873 N N . GLU A 1 356 ? 15.723 11.525 23.986 1.00 80.62 356 GLU A N 1
ATOM 2874 C CA . GLU A 1 356 ? 16.561 10.696 24.855 1.00 80.62 356 GLU A CA 1
ATOM 2875 C C . GLU A 1 356 ? 15.977 10.657 26.289 1.00 80.62 356 GLU A C 1
ATOM 2877 O O . GLU A 1 356 ? 15.682 11.720 26.840 1.00 80.62 356 GLU A O 1
ATOM 2882 N N . PRO A 1 357 ? 15.796 9.469 26.905 1.00 82.75 357 PRO A N 1
ATOM 2883 C CA . PRO A 1 357 ? 16.059 8.152 26.331 1.00 82.75 357 PRO A CA 1
ATOM 2884 C C . PRO A 1 357 ? 15.091 7.820 25.186 1.00 82.75 357 PRO A C 1
ATOM 2886 O O . PRO A 1 357 ? 13.927 8.219 25.188 1.00 82.75 357 PRO A O 1
ATOM 2889 N N . ARG A 1 358 ? 15.581 7.061 24.203 1.00 83.19 358 ARG A N 1
ATOM 2890 C CA . ARG A 1 358 ? 14.772 6.601 23.065 1.00 83.19 358 ARG A CA 1
ATOM 2891 C C . ARG A 1 358 ? 13.499 5.883 23.506 1.00 83.19 358 ARG A C 1
ATOM 2893 O O . ARG A 1 358 ? 13.559 4.928 24.286 1.00 83.19 358 ARG A O 1
ATOM 2900 N N . HIS A 1 359 ? 12.368 6.286 22.930 1.00 86.12 359 HIS A N 1
ATOM 2901 C CA . HIS A 1 359 ? 11.085 5.638 23.177 1.00 86.12 359 HIS A CA 1
ATOM 2902 C C . HIS A 1 359 ? 11.067 4.198 22.639 1.00 86.12 359 HIS A C 1
ATOM 2904 O O . HIS A 1 359 ? 11.624 3.883 21.580 1.00 86.12 359 HIS A O 1
ATOM 2910 N N . ILE A 1 360 ? 10.407 3.326 23.400 1.00 88.69 360 ILE A N 1
ATOM 2911 C CA . ILE A 1 360 ? 10.223 1.904 23.107 1.00 88.69 360 ILE A CA 1
ATOM 2912 C C . ILE A 1 360 ? 8.749 1.666 22.826 1.00 88.69 360 ILE A C 1
ATOM 2914 O O . ILE A 1 360 ? 7.921 2.037 23.654 1.00 88.69 360 ILE A O 1
ATOM 2918 N N . GLY A 1 361 ? 8.413 1.038 21.708 1.00 88.12 361 GLY A N 1
ATOM 2919 C CA . GLY A 1 361 ? 7.028 0.709 21.383 1.00 88.12 361 GLY A CA 1
ATOM 2920 C C . GLY A 1 361 ? 6.878 0.156 19.976 1.00 88.12 361 GLY A C 1
ATOM 2921 O O . GLY A 1 361 ? 7.870 -0.060 19.276 1.00 88.12 361 GLY A O 1
ATOM 2922 N N . GLY A 1 362 ? 5.633 -0.062 19.571 1.00 89.81 362 GLY A N 1
ATOM 2923 C CA . GLY A 1 362 ? 5.305 -0.517 18.228 1.00 89.81 362 GLY A CA 1
ATOM 2924 C C . GLY A 1 362 ? 4.855 0.583 17.269 1.00 89.81 362 GLY A C 1
ATOM 2925 O O . GLY A 1 362 ? 4.398 1.658 17.680 1.00 89.81 362 GLY A O 1
ATOM 2926 N N . LYS A 1 363 ? 4.946 0.286 15.969 1.00 91.38 363 LYS A N 1
ATOM 2927 C CA . LYS A 1 363 ? 4.397 1.131 14.897 1.00 91.38 363 LYS A CA 1
ATOM 2928 C C . LYS A 1 363 ? 3.186 0.477 14.251 1.00 91.38 363 LYS A C 1
ATOM 2930 O O . LYS A 1 363 ? 3.271 -0.659 13.786 1.00 91.38 363 LYS A O 1
ATOM 2935 N N . ALA A 1 364 ? 2.072 1.205 14.171 1.00 93.25 364 ALA A N 1
ATOM 2936 C CA . ALA A 1 364 ? 0.797 0.647 13.721 1.00 93.25 364 ALA A CA 1
ATOM 2937 C C . ALA A 1 364 ? 0.861 0.070 12.303 1.00 93.25 364 ALA A C 1
ATOM 2939 O O . ALA A 1 364 ? 0.597 -1.111 12.108 1.00 93.25 364 ALA A O 1
ATOM 2940 N N . PHE A 1 365 ? 1.297 0.873 11.324 1.00 92.56 365 PHE A N 1
ATOM 2941 C CA . PHE A 1 365 ? 1.353 0.445 9.921 1.00 92.56 365 PHE A CA 1
ATOM 2942 C C . PHE A 1 365 ? 2.262 -0.779 9.735 1.00 92.56 365 PHE A C 1
ATOM 2944 O O . PHE A 1 365 ? 1.935 -1.703 8.996 1.00 92.56 365 PHE A O 1
ATOM 2951 N N . ALA A 1 366 ? 3.392 -0.806 10.447 1.00 95.25 366 ALA A N 1
ATOM 2952 C CA . ALA A 1 366 ? 4.362 -1.886 10.376 1.00 95.25 366 ALA A CA 1
ATOM 2953 C C . ALA A 1 366 ? 3.817 -3.168 11.024 1.00 95.25 366 ALA A C 1
ATOM 2955 O O . ALA A 1 366 ? 4.011 -4.263 10.497 1.00 95.25 366 ALA A O 1
ATOM 2956 N N . THR A 1 367 ? 3.087 -3.018 12.131 1.00 97.25 367 THR A N 1
ATOM 2957 C CA . THR A 1 367 ? 2.357 -4.110 12.783 1.00 97.25 367 THR A CA 1
ATOM 2958 C C . THR A 1 367 ? 1.241 -4.638 11.883 1.00 97.25 367 THR A C 1
ATOM 2960 O O . THR A 1 367 ? 1.052 -5.845 11.817 1.00 97.25 367 THR A O 1
ATOM 2963 N N . GLY A 1 368 ? 0.549 -3.775 11.132 1.00 97.19 368 GLY A N 1
ATOM 2964 C CA . GLY A 1 368 ? -0.452 -4.177 10.140 1.00 97.19 368 GLY A CA 1
ATOM 2965 C C . GLY A 1 368 ? 0.121 -5.068 9.031 1.00 97.19 368 GLY A C 1
ATOM 2966 O O . GLY A 1 368 ? -0.462 -6.102 8.704 1.00 97.19 368 GLY A O 1
ATOM 2967 N N . VAL A 1 369 ? 1.307 -4.733 8.506 1.00 98.06 369 VAL A N 1
ATOM 2968 C CA . VAL A 1 369 ? 2.037 -5.592 7.548 1.00 98.06 369 VAL A CA 1
ATOM 2969 C C . VAL A 1 369 ? 2.382 -6.944 8.184 1.00 98.06 369 VAL A C 1
ATOM 2971 O O . VAL A 1 369 ? 2.118 -7.993 7.598 1.00 98.06 369 VAL A O 1
ATOM 2974 N N . LEU A 1 370 ? 2.929 -6.943 9.404 1.00 98.62 370 LEU A N 1
ATOM 2975 C CA . LEU A 1 370 ? 3.276 -8.179 10.109 1.00 98.62 370 LEU A CA 1
ATOM 2976 C C . LEU A 1 370 ? 2.048 -9.053 10.396 1.00 98.62 370 LEU A C 1
ATOM 2978 O O . LEU A 1 370 ? 2.091 -10.258 10.165 1.00 98.62 370 LEU A O 1
ATOM 2982 N N . LEU A 1 371 ? 0.940 -8.462 10.845 1.00 98.56 371 LEU A N 1
ATOM 2983 C CA . LEU A 1 371 ? -0.301 -9.186 11.110 1.00 98.56 371 LEU A CA 1
ATOM 2984 C C . LEU A 1 371 ? -0.896 -9.814 9.850 1.00 98.56 371 LEU A C 1
ATOM 2986 O O . LEU A 1 371 ? -1.453 -10.905 9.940 1.00 98.56 371 LEU A O 1
ATOM 2990 N N . TYR A 1 372 ? -0.766 -9.173 8.685 1.00 98.31 372 TYR A N 1
ATOM 2991 C CA . TYR A 1 372 ? -1.149 -9.800 7.421 1.00 98.31 372 TYR A CA 1
ATOM 2992 C C . TYR A 1 372 ? -0.286 -11.039 7.130 1.00 98.31 372 TYR A C 1
ATOM 2994 O O . TYR A 1 372 ? -0.834 -12.101 6.838 1.00 98.31 372 TYR A O 1
ATOM 3002 N N . GLY A 1 373 ? 1.040 -10.954 7.294 1.00 98.25 373 GLY A N 1
ATOM 3003 C CA . GLY A 1 373 ? 1.928 -12.117 7.162 1.00 98.25 373 GLY A CA 1
ATOM 3004 C C . GLY A 1 373 ? 1.590 -13.247 8.145 1.00 98.25 373 GLY A C 1
ATOM 3005 O O . GLY A 1 373 ? 1.488 -14.405 7.746 1.00 98.25 373 GLY A O 1
ATOM 3006 N N . LEU A 1 374 ? 1.337 -12.913 9.416 1.00 98.81 374 LEU A N 1
ATOM 3007 C CA . LEU A 1 374 ? 0.949 -13.880 10.450 1.00 98.81 374 LEU A CA 1
ATOM 3008 C C . LEU A 1 374 ? -0.415 -14.517 10.166 1.00 98.81 374 LEU A C 1
ATOM 3010 O O . LEU A 1 374 ? -0.567 -15.715 10.375 1.00 98.81 374 LEU A O 1
ATOM 3014 N N . MET A 1 375 ? -1.391 -13.753 9.664 1.00 98.56 375 MET A N 1
ATOM 3015 C CA . MET A 1 375 ? -2.678 -14.291 9.211 1.00 98.56 375 MET A CA 1
ATOM 3016 C C . MET A 1 375 ? -2.461 -15.348 8.126 1.00 98.56 375 MET A C 1
ATOM 3018 O O . MET A 1 375 ? -2.982 -16.455 8.244 1.00 98.56 375 MET A O 1
ATOM 3022 N N . ARG A 1 376 ? -1.684 -15.026 7.084 1.00 97.44 376 ARG A N 1
ATOM 3023 C CA . ARG A 1 376 ? -1.417 -15.952 5.973 1.00 97.44 376 ARG A CA 1
ATOM 3024 C C . ARG A 1 376 ? -0.684 -17.209 6.452 1.00 97.44 376 ARG A C 1
ATOM 3026 O O . ARG A 1 376 ? -1.092 -18.311 6.111 1.00 97.44 376 ARG A O 1
ATOM 3033 N N . TYR A 1 377 ? 0.318 -17.060 7.317 1.00 98.56 377 TYR A N 1
ATOM 3034 C CA . TYR A 1 377 ? 1.021 -18.193 7.925 1.00 98.56 377 TYR A CA 1
ATOM 3035 C C . TYR A 1 377 ? 0.109 -19.055 8.814 1.00 98.56 377 TYR A C 1
ATOM 3037 O O . TYR A 1 377 ? 0.153 -20.283 8.750 1.00 98.56 377 TYR A O 1
ATOM 3045 N N . HIS A 1 378 ? -0.750 -18.437 9.628 1.00 98.62 378 HIS A N 1
ATOM 3046 C CA . HIS A 1 378 ? -1.682 -19.155 10.497 1.00 98.62 378 HIS A CA 1
ATOM 3047 C C . HIS A 1 378 ? -2.730 -19.934 9.694 1.00 98.62 378 HIS A C 1
ATOM 3049 O O . HIS A 1 378 ? -3.051 -21.057 10.058 1.00 98.62 378 HIS A O 1
ATOM 3055 N N . LEU A 1 379 ? -3.212 -19.398 8.566 1.00 96.38 379 LEU A N 1
ATOM 3056 C CA . LEU A 1 379 ? -4.111 -20.130 7.663 1.00 96.38 379 LEU A CA 1
ATOM 3057 C C . LEU A 1 379 ? -3.482 -21.418 7.103 1.00 96.38 379 LEU A C 1
ATOM 3059 O O . LEU A 1 379 ? -4.215 -22.352 6.791 1.00 96.38 379 LEU A O 1
ATOM 3063 N N . LEU A 1 380 ? -2.151 -21.478 6.994 1.00 96.19 380 LEU A N 1
ATOM 3064 C CA . LEU A 1 380 ? -1.420 -22.659 6.523 1.00 96.19 380 LEU A CA 1
ATOM 3065 C C . LEU A 1 380 ? -1.077 -23.656 7.638 1.00 96.19 380 LEU A C 1
ATOM 3067 O O . LEU A 1 380 ? -0.894 -24.837 7.356 1.00 96.19 380 LEU A O 1
ATOM 3071 N N . THR A 1 381 ? -0.932 -23.189 8.879 1.00 97.69 381 THR A N 1
ATOM 3072 C CA . THR A 1 381 ? -0.309 -23.972 9.965 1.00 97.69 381 THR A CA 1
ATOM 3073 C C . THR A 1 381 ? -1.212 -24.230 11.165 1.00 97.69 381 THR A C 1
ATOM 3075 O O . THR A 1 381 ? -0.939 -25.159 11.918 1.00 97.69 381 THR A O 1
ATOM 3078 N N . ASP A 1 382 ? -2.253 -23.415 11.355 1.00 97.31 382 ASP A N 1
ATOM 3079 C CA . ASP A 1 382 ? -3.128 -23.403 12.536 1.00 97.31 382 ASP A CA 1
ATOM 3080 C C . ASP A 1 382 ? -2.353 -23.342 13.874 1.00 97.31 382 ASP A C 1
ATOM 3082 O O . ASP A 1 382 ? -2.754 -23.909 14.891 1.00 97.31 382 ASP A O 1
ATOM 3086 N N . ASP A 1 383 ? -1.193 -22.669 13.878 1.00 98.44 383 ASP A N 1
ATOM 3087 C CA . ASP A 1 383 ? -0.307 -22.601 15.043 1.00 98.44 383 ASP A CA 1
ATOM 3088 C C . ASP A 1 383 ? -0.942 -21.790 16.204 1.00 98.44 383 ASP A C 1
ATOM 3090 O O . ASP A 1 383 ? -1.176 -20.576 16.086 1.00 98.44 383 ASP A O 1
ATOM 3094 N N . PRO A 1 384 ? -1.176 -22.406 17.382 1.00 98.38 384 PRO A N 1
ATOM 3095 C CA . PRO A 1 384 ? -1.864 -21.758 18.493 1.00 98.38 384 PRO A CA 1
ATOM 3096 C C . PRO A 1 384 ? -1.057 -20.638 19.173 1.00 98.38 384 PRO A C 1
ATOM 3098 O O . PRO A 1 384 ? -1.655 -19.803 19.867 1.00 98.38 384 PRO A O 1
ATOM 3101 N N . GLU A 1 385 ? 0.271 -20.601 19.034 1.00 98.44 385 GLU A N 1
ATOM 3102 C CA . GLU A 1 385 ? 1.101 -19.479 19.495 1.00 98.44 385 GLU A CA 1
ATOM 3103 C C . GLU A 1 385 ? 0.955 -18.280 18.555 1.00 98.44 385 GLU A C 1
ATOM 3105 O O . GLU A 1 385 ? 0.783 -17.146 19.015 1.00 98.44 385 GLU A O 1
ATOM 3110 N N . VAL A 1 386 ? 0.919 -18.527 17.242 1.00 98.75 386 VAL A N 1
ATOM 3111 C CA . VAL A 1 386 ? 0.664 -17.486 16.231 1.00 98.75 386 VAL A CA 1
ATOM 3112 C C . VAL A 1 386 ? -0.724 -16.884 16.413 1.00 98.75 386 VAL A C 1
ATOM 3114 O O . VAL A 1 386 ? -0.861 -15.660 16.432 1.00 98.75 386 VAL A O 1
ATOM 3117 N N . LYS A 1 387 ? -1.744 -17.715 16.660 1.00 98.75 387 LYS A N 1
ATOM 3118 C CA . LYS A 1 387 ? -3.088 -17.252 17.037 1.00 98.75 387 LYS A CA 1
ATOM 3119 C C . LYS A 1 387 ? -3.049 -16.271 18.207 1.00 98.75 387 LYS A C 1
ATOM 3121 O O . LYS A 1 387 ? -3.643 -15.196 18.136 1.00 98.75 387 LYS A O 1
ATOM 3126 N N . ARG A 1 388 ? -2.347 -16.615 19.294 1.00 98.62 388 ARG A N 1
ATOM 3127 C CA . ARG A 1 388 ? -2.197 -15.731 20.464 1.00 98.62 388 ARG A CA 1
ATOM 3128 C C . ARG A 1 388 ? -1.464 -14.445 20.121 1.00 98.62 388 ARG A C 1
ATOM 3130 O O . ARG A 1 388 ? -1.873 -13.385 20.591 1.00 98.62 388 ARG A O 1
ATOM 3137 N N . CYS A 1 389 ? -0.426 -14.530 19.294 1.00 98.69 389 CYS A N 1
ATOM 3138 C CA . CYS A 1 389 ? 0.320 -13.370 18.834 1.00 98.69 389 CYS A CA 1
ATOM 3139 C C . CYS A 1 389 ? -0.578 -12.377 18.090 1.00 98.69 389 CYS A C 1
ATOM 3141 O O . CYS A 1 389 ? -0.618 -11.203 18.463 1.00 98.69 389 CYS A O 1
ATOM 3143 N N . ILE A 1 390 ? -1.375 -12.867 17.135 1.00 98.81 390 ILE A N 1
ATOM 3144 C CA . ILE A 1 390 ? -2.344 -12.067 16.374 1.00 98.81 390 ILE A CA 1
ATOM 3145 C C . ILE A 1 390 ? -3.348 -11.386 17.311 1.00 98.81 390 ILE A C 1
ATOM 3147 O O . ILE A 1 390 ? -3.557 -10.177 17.216 1.00 98.81 390 ILE A O 1
ATOM 3151 N N . LEU A 1 391 ? -3.940 -12.138 18.245 1.00 98.75 391 LEU A N 1
ATOM 3152 C CA . LEU A 1 391 ? -4.930 -11.604 19.186 1.00 98.75 391 LEU A CA 1
ATOM 3153 C C . LEU A 1 391 ? -4.349 -10.499 20.081 1.00 98.75 391 LEU A C 1
ATOM 3155 O O . LEU A 1 391 ? -4.991 -9.465 20.272 1.00 98.75 391 LEU A O 1
ATOM 3159 N N . ARG A 1 392 ? -3.129 -10.685 20.605 1.00 98.56 392 ARG A N 1
ATOM 3160 C CA . ARG A 1 392 ? -2.452 -9.675 21.435 1.00 98.56 392 ARG A CA 1
ATOM 3161 C C . ARG A 1 392 ? -2.122 -8.411 20.648 1.00 98.56 392 ARG A C 1
ATOM 3163 O O . ARG A 1 392 ? -2.406 -7.317 21.125 1.00 98.56 392 ARG A O 1
ATOM 3170 N N . SER A 1 393 ? -1.595 -8.539 19.432 1.00 98.38 393 SER A N 1
ATOM 3171 C CA . SER A 1 393 ? -1.266 -7.372 18.608 1.00 98.38 393 SER A CA 1
ATOM 3172 C C . SER A 1 393 ? -2.510 -6.633 18.105 1.00 98.38 393 SER A C 1
ATOM 3174 O O . SER A 1 393 ? -2.506 -5.406 18.081 1.00 98.38 393 SER A O 1
ATOM 3176 N N . ALA A 1 394 ? -3.604 -7.329 17.776 1.00 98.50 394 ALA A N 1
ATOM 3177 C CA . ALA A 1 394 ? -4.877 -6.680 17.441 1.00 98.50 394 ALA A CA 1
ATOM 3178 C C . ALA A 1 394 ? -5.476 -5.928 18.645 1.00 98.50 394 ALA A C 1
ATOM 3180 O O . ALA A 1 394 ? -5.956 -4.804 18.500 1.00 98.50 394 ALA A O 1
ATOM 3181 N N . SER A 1 395 ? -5.388 -6.518 19.842 1.00 97.75 395 SER A N 1
ATOM 3182 C CA . SER A 1 395 ? -5.748 -5.858 21.102 1.00 97.75 395 SER A CA 1
ATOM 3183 C C . SER A 1 395 ? -4.911 -4.597 21.337 1.00 97.75 395 SER A C 1
ATOM 3185 O O . SER A 1 395 ? -5.466 -3.536 21.615 1.00 97.75 395 SER A O 1
ATOM 3187 N N . TRP A 1 396 ? -3.588 -4.685 21.180 1.00 96.31 396 TRP A N 1
ATOM 3188 C CA . TRP A 1 396 ? -2.683 -3.540 21.303 1.00 96.31 396 TRP A CA 1
ATOM 3189 C C . TRP A 1 396 ? -3.006 -2.429 20.298 1.00 96.31 396 TRP A C 1
ATOM 3191 O O . TRP A 1 396 ? -3.049 -1.252 20.667 1.00 96.31 396 TRP A O 1
ATOM 3201 N N . LEU A 1 397 ? -3.280 -2.791 19.039 1.00 96.12 397 LEU A N 1
ATOM 3202 C CA . LEU A 1 397 ? -3.685 -1.835 18.012 1.00 96.12 397 LEU A CA 1
ATOM 3203 C C . LEU A 1 397 ? -4.920 -1.048 18.463 1.00 96.12 397 LEU A C 1
ATOM 3205 O O . LEU A 1 397 ? -4.884 0.179 18.451 1.00 96.12 397 LEU A O 1
ATOM 3209 N N . ALA A 1 398 ? -5.968 -1.736 18.920 1.00 94.06 398 ALA A N 1
ATOM 3210 C CA . ALA A 1 398 ? -7.228 -1.110 19.318 1.00 94.06 398 ALA A CA 1
ATOM 3211 C C . ALA A 1 398 ? -7.146 -0.308 20.631 1.00 94.06 398 ALA A C 1
ATOM 3213 O O . ALA A 1 398 ? -7.807 0.717 20.766 1.00 94.06 398 ALA A O 1
ATOM 3214 N N . ARG A 1 399 ? -6.346 -0.763 21.602 1.00 90.19 399 ARG A N 1
ATOM 3215 C CA . ARG A 1 399 ? -6.341 -0.215 22.974 1.00 90.19 399 ARG A CA 1
ATOM 3216 C C . ARG A 1 399 ? -5.218 0.772 23.252 1.00 90.19 399 ARG A C 1
ATOM 3218 O O . ARG A 1 399 ? -5.335 1.596 24.154 1.00 90.19 399 ARG A O 1
ATOM 3225 N N . THR A 1 400 ? -4.111 0.669 22.524 1.00 88.88 400 THR A N 1
ATOM 3226 C CA . THR A 1 400 ? -2.881 1.413 22.826 1.00 88.88 400 THR A CA 1
ATOM 3227 C C . THR A 1 400 ? -2.389 2.216 21.634 1.00 88.88 400 THR A C 1
ATOM 3229 O O . THR A 1 400 ? -1.986 3.369 21.792 1.00 88.88 400 THR A O 1
ATOM 3232 N N . SER A 1 401 ? -2.390 1.630 20.437 1.00 89.25 401 SER A N 1
ATOM 3233 C CA . SER A 1 401 ? -1.957 2.349 19.238 1.00 89.25 401 SER A CA 1
ATOM 3234 C C . SER A 1 401 ? -3.026 3.318 18.737 1.00 89.25 401 SER A C 1
ATOM 3236 O O . SER A 1 401 ? -2.689 4.411 18.290 1.00 89.25 401 SER A O 1
ATOM 3238 N N . TRP A 1 402 ? -4.299 2.947 18.837 1.00 87.00 402 TRP A N 1
ATOM 3239 C CA . TRP A 1 402 ? -5.417 3.794 18.454 1.00 87.00 402 TRP A CA 1
ATOM 3240 C C . TRP A 1 402 ? -5.523 5.036 19.342 1.00 87.00 402 TRP A C 1
ATOM 3242 O O . TRP A 1 402 ? -5.567 4.942 20.571 1.00 87.00 402 TRP A O 1
ATOM 3252 N N . ASN A 1 403 ? -5.587 6.207 18.717 1.00 79.06 403 ASN A N 1
ATOM 3253 C CA . ASN A 1 403 ? -5.993 7.433 19.378 1.00 79.06 403 ASN A CA 1
ATOM 3254 C C . ASN A 1 403 ? -7.500 7.635 19.146 1.00 79.06 403 ASN A C 1
ATOM 3256 O O . ASN A 1 403 ? -7.935 7.803 18.009 1.00 79.06 403 ASN A O 1
ATOM 3260 N N . LYS A 1 404 ? -8.285 7.614 20.232 1.00 76.38 404 LYS A N 1
ATOM 3261 C CA . LYS A 1 404 ? -9.745 7.800 20.199 1.00 76.38 404 LYS A CA 1
ATOM 3262 C C . LYS A 1 404 ? -10.155 9.237 19.855 1.00 76.38 404 LYS A C 1
ATOM 3264 O O . LYS A 1 404 ? -11.231 9.416 19.311 1.00 76.38 404 LYS A O 1
ATOM 3269 N N . GLU A 1 405 ? -9.307 10.225 20.135 1.00 66.69 405 GLU A N 1
ATOM 3270 C CA . GLU A 1 405 ? -9.561 11.643 19.838 1.00 66.69 405 GLU A CA 1
ATOM 3271 C C . GLU A 1 405 ? -9.336 11.927 18.354 1.00 66.69 405 GLU A C 1
ATOM 3273 O O . GLU A 1 405 ? -10.230 12.387 17.654 1.00 66.69 405 GLU A O 1
ATOM 3278 N N . THR A 1 406 ? -8.152 11.573 17.843 1.00 68.69 406 THR A N 1
ATOM 3279 C CA . THR A 1 406 ? -7.813 11.791 16.426 1.00 68.69 406 THR A CA 1
ATOM 3280 C C . THR A 1 406 ? -8.336 10.693 15.516 1.00 68.69 406 THR A C 1
ATOM 3282 O O . THR A 1 406 ? -8.164 10.771 14.295 1.00 68.69 406 THR A O 1
ATOM 3285 N N . HIS A 1 407 ? -8.982 9.676 16.098 1.00 78.38 407 HIS A N 1
ATOM 3286 C CA . HIS A 1 407 ? -9.694 8.651 15.357 1.00 78.38 407 HIS A CA 1
ATOM 3287 C C . HIS A 1 407 ? -8.763 7.932 14.350 1.00 78.38 407 HIS A C 1
ATOM 3289 O O . HIS A 1 407 ? -9.141 7.609 13.217 1.00 78.38 407 HIS A O 1
ATOM 3295 N N . ALA A 1 408 ? -7.513 7.713 14.768 1.00 81.31 408 ALA A N 1
ATOM 3296 C CA . ALA A 1 408 ? -6.426 7.213 13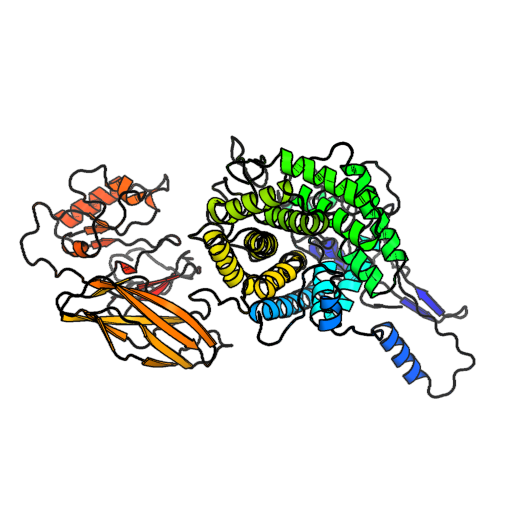.937 1.00 81.31 408 ALA A CA 1
ATOM 3297 C C . ALA A 1 408 ? -5.382 6.444 14.753 1.00 81.31 408 ALA A C 1
ATOM 3299 O O . ALA A 1 408 ? -5.187 6.675 15.948 1.00 81.31 408 ALA A O 1
ATOM 3300 N N . PHE A 1 409 ? -4.637 5.562 14.089 1.00 87.31 409 PHE A N 1
ATOM 3301 C CA . PHE A 1 409 ? -3.504 4.892 14.718 1.00 87.31 409 PHE A CA 1
ATOM 3302 C C . PHE A 1 409 ? -2.295 5.822 14.875 1.00 87.31 409 PHE A C 1
ATOM 3304 O O . PHE A 1 409 ? -1.871 6.500 13.936 1.00 87.31 409 PHE A O 1
ATOM 3311 N N . ARG A 1 410 ? -1.663 5.779 16.049 1.00 84.31 410 ARG A N 1
ATOM 3312 C CA . ARG A 1 410 ? -0.378 6.435 16.308 1.00 84.31 410 ARG A CA 1
ATOM 3313 C C . ARG A 1 410 ? 0.713 5.795 15.457 1.00 84.31 410 ARG A C 1
ATOM 3315 O O . ARG A 1 410 ? 0.889 4.575 15.469 1.00 84.31 410 ARG A O 1
ATOM 3322 N N . TYR A 1 411 ? 1.509 6.629 14.785 1.00 82.19 411 TYR A N 1
ATOM 3323 C CA . TYR A 1 411 ? 2.655 6.154 14.002 1.00 82.19 411 TYR A CA 1
ATOM 3324 C C . TYR A 1 411 ? 3.648 5.369 14.869 1.00 82.19 411 TYR A C 1
ATOM 3326 O O . TYR A 1 411 ? 4.080 4.295 14.466 1.00 82.19 411 TYR A O 1
ATOM 3334 N N . LEU A 1 412 ? 3.960 5.879 16.067 1.00 84.44 412 LEU A N 1
ATOM 3335 C CA . LEU A 1 412 ? 4.735 5.208 17.112 1.00 84.44 412 LEU A CA 1
ATOM 3336 C C . LEU A 1 412 ? 4.004 5.383 18.450 1.00 84.44 412 LEU A C 1
ATOM 3338 O O . LEU A 1 412 ? 3.804 6.513 18.891 1.00 84.44 412 LEU A O 1
ATOM 3342 N N . SER A 1 413 ? 3.606 4.279 19.085 1.00 81.50 413 SER A N 1
ATOM 3343 C CA . SER A 1 413 ? 2.639 4.278 20.198 1.00 81.50 413 SER A CA 1
ATOM 3344 C C . SER A 1 413 ? 3.075 5.042 21.449 1.00 81.50 413 SER A C 1
ATOM 3346 O O . SER A 1 413 ? 2.228 5.587 22.149 1.00 81.50 413 SER A O 1
ATOM 3348 N N . THR A 1 414 ? 4.375 5.088 21.737 1.00 82.62 414 THR A N 1
ATOM 3349 C CA . THR A 1 414 ? 4.913 5.635 22.994 1.00 82.62 414 THR A CA 1
ATOM 3350 C C . THR A 1 414 ? 5.616 6.976 22.842 1.00 82.62 414 THR A C 1
ATOM 3352 O O . THR A 1 414 ? 6.094 7.521 23.833 1.00 82.62 414 THR A O 1
ATOM 3355 N N . CYS A 1 415 ? 5.702 7.525 21.628 1.00 80.06 415 CYS A N 1
ATOM 3356 C CA . CYS A 1 415 ? 6.403 8.782 21.395 1.00 80.06 415 CYS A CA 1
ATOM 3357 C C . CYS A 1 415 ? 5.411 9.954 21.261 1.00 80.06 415 CYS A C 1
ATOM 3359 O O . CYS A 1 415 ? 4.603 9.953 20.326 1.00 80.06 415 CYS A O 1
ATOM 3361 N N . PRO A 1 416 ? 5.509 10.994 22.116 1.00 77.50 416 PRO A N 1
ATOM 3362 C CA . PRO A 1 416 ? 4.587 12.134 22.107 1.00 77.50 416 PRO A CA 1
ATOM 3363 C C . PRO A 1 416 ? 4.506 12.881 20.768 1.00 77.50 416 PRO A C 1
ATOM 3365 O O . PRO A 1 416 ? 3.438 13.370 20.411 1.00 77.50 416 PRO A O 1
ATOM 3368 N N . THR A 1 417 ? 5.590 12.902 19.976 1.00 74.75 417 THR A N 1
ATOM 3369 C CA . THR A 1 417 ? 5.614 13.492 18.619 1.00 74.75 417 THR A CA 1
ATOM 3370 C C . THR A 1 417 ? 4.511 12.946 17.715 1.00 74.75 417 THR A C 1
ATOM 3372 O O . THR A 1 417 ? 4.027 13.648 16.830 1.00 74.75 417 THR A O 1
ATOM 3375 N N . PHE A 1 418 ? 4.105 11.694 17.927 1.00 74.00 418 PHE A N 1
ATOM 3376 C CA . PHE A 1 418 ? 3.103 11.013 17.113 1.00 74.00 418 PHE A CA 1
ATOM 3377 C C . PHE A 1 418 ? 1.758 10.864 17.830 1.00 74.00 418 PHE A C 1
ATOM 3379 O O . PHE A 1 418 ? 0.897 10.131 17.350 1.00 74.00 418 PHE A O 1
ATOM 3386 N N . GLY A 1 419 ? 1.565 11.567 18.952 1.00 64.44 419 GLY A N 1
ATOM 3387 C CA . GLY A 1 419 ? 0.325 11.533 19.723 1.00 64.44 419 GLY A CA 1
ATOM 3388 C C . GLY A 1 419 ? -0.861 12.182 19.006 1.00 64.44 419 GLY A C 1
ATOM 3389 O O . GLY A 1 419 ? -1.967 11.671 19.122 1.00 64.44 419 GLY A O 1
ATOM 3390 N N . ARG A 1 420 ? -0.631 13.255 18.232 1.00 56.62 420 ARG A N 1
ATOM 3391 C CA . ARG A 1 420 ? -1.689 14.132 17.680 1.00 56.62 420 ARG A CA 1
ATOM 3392 C C . ARG A 1 420 ? -1.916 14.043 16.162 1.00 56.62 420 ARG A C 1
ATOM 3394 O O . ARG A 1 420 ? -2.686 14.818 15.612 1.00 56.62 420 ARG A O 1
ATOM 3401 N N . ARG A 1 421 ? -1.227 13.162 15.428 1.00 56.88 421 ARG A N 1
ATOM 3402 C CA . ARG A 1 421 ? -1.382 13.135 13.959 1.00 56.88 421 ARG A CA 1
ATOM 3403 C C . ARG A 1 421 ? -2.710 12.495 13.541 1.00 56.88 421 ARG A C 1
ATOM 3405 O O . ARG A 1 421 ? -3.073 11.437 14.051 1.00 56.88 421 ARG A O 1
ATOM 3412 N N . ARG A 1 422 ? -3.374 13.109 12.553 1.00 55.84 422 ARG A N 1
ATOM 3413 C CA . ARG A 1 422 ? -4.474 12.498 11.790 1.00 55.84 422 ARG A CA 1
ATOM 3414 C C . ARG A 1 422 ? -3.954 11.299 10.995 1.00 55.84 422 ARG A C 1
ATOM 3416 O O . ARG A 1 422 ? -2.823 11.317 10.501 1.00 55.84 422 ARG A O 1
ATOM 3423 N N . GLY A 1 423 ? -4.776 10.259 10.886 1.00 57.44 423 GLY A N 1
ATOM 3424 C CA . GLY A 1 423 ? -4.468 9.062 10.104 1.00 57.44 423 GLY A CA 1
ATOM 3425 C C . GLY A 1 423 ? -4.319 9.392 8.621 1.00 57.44 423 GLY A C 1
ATOM 3426 O O . GLY A 1 423 ? -5.009 10.261 8.097 1.00 57.44 423 GLY A O 1
ATOM 3427 N N . ASN A 1 424 ? -3.408 8.702 7.936 1.00 60.19 424 ASN A N 1
ATOM 3428 C CA . ASN A 1 424 ? -3.143 8.901 6.507 1.00 60.19 424 ASN A CA 1
ATOM 3429 C C . ASN A 1 424 ? -3.901 7.910 5.602 1.00 60.19 424 ASN A C 1
ATOM 3431 O O . ASN A 1 424 ? -3.549 7.765 4.433 1.00 60.19 424 ASN A O 1
ATOM 3435 N N . GLY A 1 425 ? -4.900 7.191 6.133 1.00 69.75 425 GLY A N 1
ATOM 3436 C CA . GLY A 1 425 ? -5.707 6.186 5.428 1.00 69.75 425 GLY A CA 1
ATOM 3437 C C . GLY A 1 425 ? -4.959 4.891 5.094 1.00 69.75 425 GLY A C 1
ATOM 3438 O O . GLY A 1 425 ? -5.478 3.800 5.298 1.00 69.75 425 GLY A O 1
ATOM 3439 N N . SER A 1 426 ? -3.707 4.974 4.639 1.00 81.44 426 SER A N 1
ATOM 3440 C CA . SER A 1 426 ? -2.883 3.798 4.342 1.00 81.44 426 SER A CA 1
ATOM 3441 C C . SER A 1 426 ? -2.592 2.967 5.596 1.00 81.44 426 SER A C 1
ATOM 3443 O O . SER A 1 426 ? -2.699 1.746 5.548 1.00 81.44 426 SER A O 1
ATOM 3445 N N . THR A 1 427 ? -2.288 3.602 6.733 1.00 89.56 427 THR A N 1
ATOM 3446 C CA . THR A 1 427 ? -2.049 2.881 7.999 1.00 89.56 427 THR A CA 1
ATOM 3447 C C . THR A 1 427 ? -3.271 2.070 8.429 1.00 89.56 427 THR A C 1
ATOM 3449 O O . THR A 1 427 ? -3.154 0.889 8.745 1.00 89.56 427 THR A O 1
ATOM 3452 N N . ASP A 1 428 ? -4.441 2.699 8.398 1.00 91.19 428 ASP A N 1
ATOM 3453 C CA . ASP A 1 428 ? -5.736 2.107 8.719 1.00 91.19 428 ASP A CA 1
ATOM 3454 C C . ASP A 1 428 ? -6.016 0.848 7.883 1.00 91.19 428 ASP A C 1
ATOM 3456 O O . ASP A 1 428 ? -6.306 -0.228 8.413 1.00 91.19 428 ASP A O 1
ATOM 3460 N N . LEU A 1 429 ? -5.828 0.954 6.565 1.00 94.06 429 LEU A N 1
ATOM 3461 C CA . LEU A 1 429 ? -6.072 -0.136 5.619 1.00 94.06 429 LEU A CA 1
ATOM 3462 C C . LEU A 1 429 ? -5.036 -1.265 5.717 1.00 94.06 429 LEU A C 1
ATOM 3464 O O . LEU A 1 429 ? -5.383 -2.430 5.505 1.00 94.06 429 LEU A O 1
ATOM 3468 N N . LEU A 1 430 ? -3.801 -0.959 6.122 1.00 95.56 430 LEU A N 1
ATOM 3469 C CA . LEU A 1 430 ? -2.794 -1.969 6.453 1.00 95.56 430 LEU A CA 1
ATOM 3470 C C . LEU A 1 430 ? -3.138 -2.712 7.755 1.00 95.56 430 LEU A C 1
ATOM 3472 O O . LEU A 1 430 ? -2.931 -3.918 7.844 1.00 95.56 430 LEU A O 1
ATOM 3476 N N . CYS A 1 431 ? -3.698 -2.057 8.768 1.00 96.44 431 CYS A N 1
ATOM 3477 C CA . CYS A 1 431 ? -4.101 -2.740 10.005 1.00 96.44 431 CYS A CA 1
ATOM 3478 C C . CYS A 1 431 ? -5.341 -3.637 9.819 1.00 96.44 431 CYS A C 1
ATOM 3480 O O . CYS A 1 431 ? -5.472 -4.670 10.486 1.00 96.44 431 CYS A O 1
ATOM 3482 N N . ALA A 1 432 ? -6.234 -3.265 8.898 1.00 96.94 432 ALA A N 1
ATOM 3483 C CA . ALA A 1 432 ? -7.552 -3.868 8.727 1.00 96.94 432 ALA A CA 1
ATOM 3484 C C . ALA A 1 432 ? -7.593 -5.411 8.623 1.00 96.94 432 ALA A C 1
ATOM 3486 O O . ALA A 1 432 ? -8.366 -6.012 9.373 1.00 96.94 432 ALA A O 1
ATOM 3487 N N . PRO A 1 433 ? -6.813 -6.100 7.760 1.00 97.69 433 PRO A N 1
ATOM 3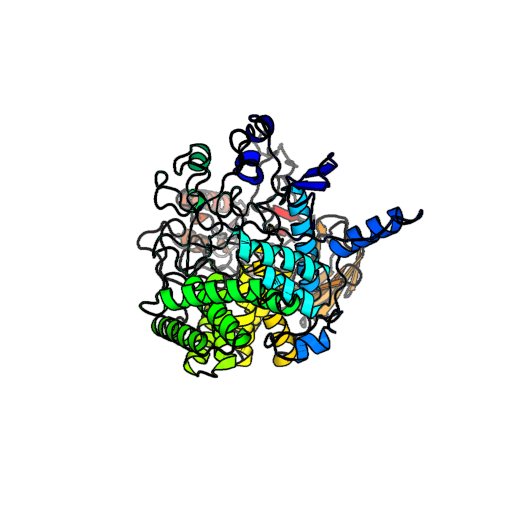488 C CA . PRO A 1 433 ? -6.930 -7.556 7.612 1.00 97.69 433 PRO A CA 1
ATOM 3489 C C . PRO A 1 433 ? -6.523 -8.316 8.875 1.00 97.69 433 PRO A C 1
ATOM 3491 O O . PRO A 1 433 ? -7.201 -9.266 9.258 1.00 97.69 433 PRO A O 1
ATOM 3494 N N . GLY A 1 434 ? -5.471 -7.865 9.564 1.00 98.00 434 GLY A N 1
ATOM 3495 C CA . GLY A 1 434 ? -5.025 -8.461 10.822 1.00 98.00 434 GLY A CA 1
ATOM 3496 C C . GLY A 1 434 ? -6.078 -8.358 11.924 1.00 98.00 434 GLY A C 1
ATOM 3497 O O . GLY A 1 434 ? -6.370 -9.339 12.608 1.00 98.00 434 GLY A O 1
ATOM 3498 N N . MET A 1 435 ? -6.691 -7.179 12.061 1.00 98.62 435 MET A N 1
ATOM 3499 C CA . MET A 1 435 ? -7.763 -6.943 13.032 1.00 98.62 435 MET A CA 1
ATOM 3500 C C . MET A 1 435 ? -9.041 -7.712 12.678 1.00 98.62 435 MET A C 1
ATOM 3502 O O . MET A 1 435 ? -9.639 -8.339 13.551 1.00 98.62 435 MET A O 1
ATOM 3506 N N . ALA A 1 436 ? -9.439 -7.722 11.402 1.00 98.56 436 ALA A N 1
ATOM 3507 C CA . ALA A 1 436 ? -10.587 -8.494 10.936 1.00 98.56 436 ALA A CA 1
ATOM 3508 C C . ALA A 1 436 ? -10.390 -9.991 11.208 1.00 98.56 436 ALA A C 1
ATOM 3510 O O . ALA A 1 436 ? -11.295 -10.646 11.719 1.00 98.56 436 ALA A O 1
ATOM 3511 N N . TYR A 1 437 ? -9.193 -10.521 10.941 1.00 98.69 437 TYR A N 1
ATOM 3512 C CA . TYR A 1 437 ? -8.872 -11.920 11.205 1.00 98.69 437 TYR A CA 1
ATOM 3513 C C . TYR A 1 437 ? -8.893 -12.248 12.698 1.00 98.69 437 TYR A C 1
ATOM 3515 O O . TYR A 1 437 ? -9.503 -13.243 13.091 1.00 98.69 437 TYR A O 1
ATOM 3523 N N . ALA A 1 438 ? -8.333 -11.380 13.545 1.00 98.75 438 ALA A N 1
ATOM 3524 C CA . ALA A 1 438 ? -8.396 -11.531 14.997 1.00 98.75 438 ALA A CA 1
ATOM 3525 C C . ALA A 1 438 ? -9.841 -11.684 15.506 1.00 98.75 438 ALA A C 1
ATOM 3527 O O . ALA A 1 438 ? -10.106 -12.569 16.319 1.00 98.75 438 ALA A O 1
ATOM 3528 N N . LEU A 1 439 ? -10.791 -10.910 14.967 1.00 98.56 439 LEU A N 1
ATOM 3529 C CA . LEU A 1 439 ? -12.214 -11.014 15.317 1.00 98.56 439 LEU A CA 1
ATOM 3530 C C . LEU A 1 439 ? -12.841 -12.357 14.927 1.00 98.56 439 LEU A C 1
ATOM 3532 O O . LEU A 1 439 ? -13.749 -12.823 15.615 1.00 98.56 439 LEU A O 1
ATOM 3536 N N . THR A 1 440 ? -12.358 -12.992 13.854 1.00 98.00 440 THR A N 1
ATOM 3537 C CA . THR A 1 440 ? -12.801 -14.346 13.476 1.00 98.00 440 THR A CA 1
ATOM 3538 C C . THR A 1 440 ? -12.246 -15.425 14.406 1.00 98.00 440 THR A C 1
ATOM 3540 O O . THR A 1 440 ? -12.890 -16.450 14.609 1.00 98.00 440 THR A O 1
ATOM 3543 N N . LEU A 1 441 ? -11.072 -15.186 15.002 1.00 98.12 441 LEU A N 1
ATOM 3544 C CA . LEU A 1 441 ? -10.430 -16.097 15.951 1.00 98.12 441 LEU A CA 1
ATOM 3545 C C . LEU A 1 441 ? -11.015 -15.966 17.362 1.00 98.12 441 LEU A C 1
ATOM 3547 O O . LEU A 1 441 ? -11.118 -16.965 18.081 1.00 98.12 441 LEU A O 1
ATOM 3551 N N . LYS A 1 442 ? -11.348 -14.738 17.774 1.00 97.94 442 LYS A N 1
ATOM 3552 C CA . LYS A 1 442 ? -11.987 -14.415 19.050 1.00 97.94 442 LYS A CA 1
ATOM 3553 C C . LYS A 1 442 ? -12.738 -13.078 18.930 1.00 97.94 442 LYS A C 1
ATOM 3555 O O . LYS A 1 442 ? -12.090 -12.054 18.719 1.00 97.94 442 LYS A O 1
ATOM 3560 N N . PRO A 1 443 ? -14.068 -13.050 19.129 1.00 96.69 443 PRO A N 1
ATOM 3561 C CA . PRO A 1 443 ? -14.817 -11.799 19.158 1.00 96.69 443 PRO A CA 1
ATOM 3562 C C . PRO A 1 443 ? -14.297 -10.842 20.239 1.00 96.69 443 PRO A C 1
ATOM 3564 O O . PRO A 1 443 ? -14.133 -11.233 21.396 1.00 96.69 443 PRO A O 1
ATOM 3567 N N . ASP A 1 444 ? -14.077 -9.584 19.861 1.00 95.69 444 ASP A N 1
ATOM 3568 C CA . ASP A 1 444 ? -13.669 -8.499 20.756 1.00 95.69 444 ASP A CA 1
ATOM 3569 C C . ASP A 1 444 ? -14.391 -7.202 20.326 1.00 95.69 444 ASP A C 1
ATOM 3571 O O . ASP A 1 444 ? -14.138 -6.703 19.224 1.00 95.69 444 ASP A O 1
ATOM 3575 N N . PRO A 1 445 ? -15.332 -6.674 21.135 1.00 90.69 445 PRO A N 1
ATOM 3576 C CA . PRO A 1 445 ? -16.120 -5.498 20.768 1.00 90.69 445 PRO A CA 1
ATOM 3577 C C . PRO A 1 445 ? -15.285 -4.248 20.487 1.00 90.69 445 PRO A C 1
ATOM 3579 O O . PRO A 1 445 ? -15.612 -3.513 19.563 1.00 90.69 445 PRO A O 1
ATOM 3582 N N . GLU A 1 446 ? -14.195 -4.031 21.227 1.00 91.62 446 GLU A N 1
ATOM 3583 C CA . GLU A 1 446 ? -13.363 -2.830 21.080 1.00 91.62 446 GLU A CA 1
ATOM 3584 C C . GLU A 1 446 ? -12.516 -2.906 19.805 1.00 91.62 446 GLU A C 1
ATOM 3586 O O . GLU A 1 446 ? -12.423 -1.939 19.054 1.00 91.62 446 GLU A O 1
ATOM 3591 N N . VAL A 1 447 ? -11.972 -4.088 19.492 1.00 96.88 447 VAL A N 1
ATOM 3592 C CA . VAL A 1 447 ? -11.285 -4.318 18.208 1.00 96.88 447 VAL A CA 1
ATOM 3593 C C . VAL A 1 447 ? -12.255 -4.137 17.040 1.00 96.88 447 VAL A C 1
ATOM 3595 O O . VAL A 1 447 ? -11.882 -3.555 16.022 1.00 96.88 447 VAL A O 1
ATOM 3598 N N . ARG A 1 448 ? -13.503 -4.608 17.175 1.00 95.31 448 ARG A N 1
ATOM 3599 C CA . ARG A 1 448 ? -14.540 -4.441 16.147 1.00 95.31 448 ARG A CA 1
ATOM 3600 C C . ARG A 1 448 ? -14.904 -2.976 15.946 1.00 95.31 448 ARG A C 1
ATOM 3602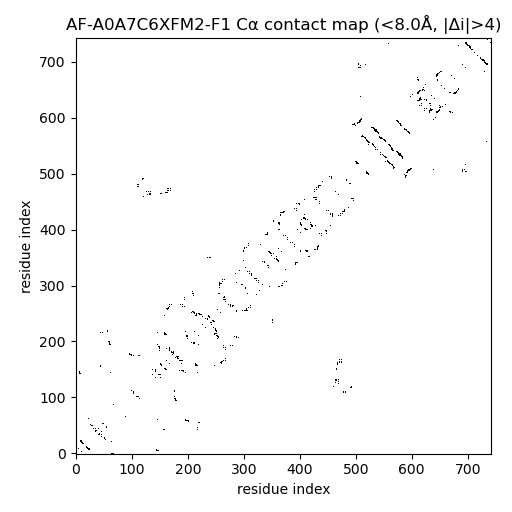 O O . ARG A 1 448 ? -14.996 -2.547 14.801 1.00 95.31 448 ARG A O 1
ATOM 3609 N N . GLU A 1 449 ? -15.111 -2.235 17.028 1.00 89.94 449 GLU A N 1
ATOM 3610 C CA . GLU A 1 449 ? -15.408 -0.804 16.989 1.00 89.94 449 GLU A CA 1
ATOM 3611 C C . GLU A 1 449 ? -14.291 -0.039 16.277 1.00 89.94 449 GLU A C 1
ATOM 3613 O O . GLU A 1 449 ? -14.553 0.608 15.266 1.00 89.94 449 GLU A O 1
ATOM 3618 N N . VAL A 1 450 ? -13.039 -0.208 16.721 1.00 91.69 450 VAL A N 1
ATOM 3619 C CA . VAL A 1 450 ? -11.882 0.469 16.118 1.00 91.69 450 VAL A CA 1
ATOM 3620 C C . VAL A 1 450 ? -11.704 0.089 14.649 1.00 91.69 450 VAL A C 1
ATOM 3622 O O . VAL A 1 450 ? -11.447 0.964 13.829 1.00 91.69 450 VAL A O 1
ATOM 3625 N N . LEU A 1 451 ? -11.868 -1.188 14.281 1.00 95.38 451 LEU A N 1
ATOM 3626 C CA . LEU A 1 451 ? -11.766 -1.622 12.884 1.00 95.38 451 LEU A CA 1
ATOM 3627 C C . LEU A 1 451 ? -12.796 -0.916 11.992 1.00 95.38 451 LEU A C 1
ATOM 3629 O O . LEU A 1 451 ? -12.441 -0.404 10.934 1.00 95.38 451 LEU A O 1
ATOM 3633 N N . LEU A 1 452 ? -14.070 -0.908 12.392 1.00 91.31 452 LEU A N 1
ATOM 3634 C CA . LEU A 1 452 ? -15.132 -0.296 11.589 1.00 91.31 452 LEU A CA 1
ATOM 3635 C C . LEU A 1 452 ? -14.973 1.225 11.513 1.00 91.31 452 LEU A C 1
ATOM 3637 O O . LEU A 1 452 ? -15.161 1.807 10.445 1.00 91.31 452 LEU A O 1
ATOM 3641 N N . ASP A 1 453 ? -14.577 1.846 12.621 1.00 85.81 453 ASP A N 1
ATOM 3642 C CA . ASP A 1 453 ? -14.336 3.280 12.711 1.00 85.81 453 ASP A CA 1
ATOM 3643 C C . ASP A 1 453 ? -13.146 3.704 11.826 1.00 85.81 453 ASP A C 1
ATOM 3645 O O . ASP A 1 453 ? -13.262 4.607 10.996 1.00 85.81 453 ASP A O 1
ATOM 3649 N N . SER A 1 454 ? -12.036 2.967 11.898 1.00 89.81 454 SER A N 1
ATOM 3650 C CA . SER A 1 454 ? -10.854 3.139 11.047 1.00 89.81 454 SER A CA 1
ATOM 3651 C C . SER A 1 454 ? -11.183 2.995 9.554 1.00 89.81 454 SER A C 1
ATOM 3653 O O . SER A 1 454 ? -10.860 3.883 8.761 1.00 89.81 454 SER A O 1
ATOM 3655 N N . LEU A 1 455 ? -11.910 1.941 9.161 1.00 91.44 455 LEU A N 1
ATOM 3656 C CA . LEU A 1 455 ? -12.318 1.731 7.766 1.00 91.44 455 LEU A CA 1
ATOM 3657 C C . LEU A 1 455 ? -13.228 2.845 7.239 1.00 91.44 455 LEU A C 1
ATOM 3659 O O . LEU A 1 455 ? -13.085 3.245 6.082 1.00 91.44 455 LEU A O 1
ATOM 3663 N N . SER A 1 456 ? -14.139 3.357 8.075 1.00 82.81 456 SER A N 1
ATOM 3664 C CA . SER A 1 456 ? -15.086 4.403 7.672 1.00 82.81 456 SER A CA 1
ATOM 3665 C C . SER A 1 456 ? -14.361 5.637 7.138 1.00 82.81 456 SER A C 1
ATOM 3667 O O . SER A 1 456 ? -14.696 6.148 6.069 1.00 82.81 456 SER A O 1
ATOM 3669 N N . ARG A 1 457 ? -13.305 6.072 7.831 1.00 79.69 457 ARG A N 1
ATOM 3670 C CA . ARG A 1 457 ? -12.487 7.215 7.418 1.00 79.69 457 ARG A CA 1
ATOM 3671 C C . ARG A 1 457 ? -11.525 6.863 6.305 1.00 79.69 457 ARG A C 1
ATOM 3673 O O . ARG A 1 457 ? -11.356 7.649 5.377 1.00 79.69 457 ARG A O 1
ATOM 3680 N N . ALA A 1 458 ? -10.893 5.697 6.384 1.00 87.19 458 ALA A N 1
ATOM 3681 C CA . ALA A 1 458 ? -9.839 5.342 5.450 1.00 87.19 458 ALA A CA 1
ATOM 3682 C C . ALA A 1 458 ? -10.339 5.218 4.003 1.00 87.19 458 ALA A C 1
ATOM 3684 O O . ALA A 1 458 ? -9.593 5.533 3.082 1.00 87.19 458 ALA A O 1
ATOM 3685 N N . PHE A 1 459 ? -11.608 4.853 3.786 1.00 88.00 459 PHE A N 1
ATOM 3686 C CA . PHE A 1 459 ? -12.206 4.849 2.444 1.00 88.00 459 PHE A CA 1
ATOM 3687 C C . PHE A 1 459 ? -12.412 6.243 1.837 1.00 88.00 459 PHE A C 1
ATOM 3689 O O . PHE A 1 459 ? -12.582 6.355 0.626 1.00 88.00 459 PHE A O 1
ATOM 3696 N N . ALA A 1 460 ? -12.357 7.307 2.641 1.00 78.81 460 ALA A N 1
ATOM 3697 C CA . ALA A 1 460 ? -12.380 8.689 2.163 1.00 78.81 460 ALA A CA 1
ATOM 3698 C C . ALA A 1 460 ? -10.971 9.283 1.962 1.00 78.81 460 ALA A C 1
ATOM 3700 O O . ALA A 1 460 ? -10.846 10.449 1.584 1.00 78.81 460 ALA A O 1
ATOM 3701 N N . ALA A 1 461 ? -9.907 8.513 2.218 1.00 78.25 461 ALA A N 1
ATOM 3702 C CA . ALA A 1 461 ? -8.540 9.010 2.144 1.00 78.25 461 ALA A CA 1
ATOM 3703 C C . ALA A 1 461 ? -8.130 9.408 0.715 1.00 78.25 461 ALA A C 1
ATOM 3705 O O . ALA A 1 461 ? -8.567 8.831 -0.283 1.00 78.25 461 ALA A O 1
ATOM 3706 N N . HIS A 1 462 ? -7.253 10.408 0.627 1.00 77.69 462 HIS A N 1
ATOM 3707 C CA . HIS A 1 462 ? -6.660 10.840 -0.633 1.00 77.69 462 HIS A CA 1
ATOM 3708 C C . HIS A 1 462 ? -5.455 9.968 -1.007 1.00 77.69 462 HIS A C 1
ATOM 3710 O O . HIS A 1 462 ? -4.659 9.596 -0.147 1.00 77.69 462 HIS A O 1
ATOM 3716 N N . VAL A 1 463 ? -5.307 9.694 -2.303 1.00 79.62 463 VAL A N 1
ATOM 3717 C CA . VAL A 1 463 ? -4.204 8.917 -2.876 1.00 79.62 463 VAL A CA 1
ATOM 3718 C C . VAL A 1 463 ? -3.199 9.873 -3.513 1.00 79.62 463 VAL A C 1
ATOM 3720 O O . VAL A 1 463 ? -3.560 10.635 -4.403 1.00 79.62 463 VAL A O 1
ATOM 3723 N N . ASP A 1 464 ? -1.944 9.819 -3.072 1.00 75.19 464 ASP A N 1
ATOM 3724 C CA . ASP A 1 464 ? -0.888 10.772 -3.430 1.00 75.19 464 ASP A CA 1
ATOM 3725 C C . ASP A 1 464 ? 0.077 10.262 -4.521 1.00 75.19 464 ASP A C 1
ATOM 3727 O O . ASP A 1 464 ? 0.490 11.007 -5.418 1.00 75.19 464 ASP A O 1
ATOM 3731 N N . ASN A 1 465 ? 0.486 8.997 -4.428 1.00 86.25 465 ASN A N 1
ATOM 3732 C CA . ASN A 1 465 ? 1.410 8.324 -5.337 1.00 86.25 465 ASN A CA 1
ATOM 3733 C C . ASN A 1 465 ? 1.209 6.794 -5.304 1.00 86.25 465 ASN A C 1
ATOM 3735 O O . ASN A 1 465 ? 0.347 6.275 -4.589 1.00 86.25 465 ASN A O 1
ATOM 3739 N N . GLY A 1 466 ? 2.019 6.062 -6.077 1.00 91.75 466 GLY A N 1
ATOM 3740 C CA . GLY A 1 466 ? 1.912 4.606 -6.193 1.00 91.75 466 GLY A CA 1
ATOM 3741 C C . GLY A 1 466 ? 2.086 3.839 -4.877 1.00 91.75 466 GLY A C 1
ATOM 3742 O O . GLY A 1 466 ? 1.386 2.849 -4.687 1.00 91.75 466 GLY A O 1
ATOM 3743 N N . LYS A 1 467 ? 2.919 4.310 -3.936 1.00 91.94 467 LYS A N 1
ATOM 3744 C CA . LYS A 1 467 ? 3.070 3.696 -2.602 1.00 91.94 467 LYS A CA 1
ATOM 3745 C C . LYS A 1 467 ? 1.804 3.828 -1.775 1.00 91.94 467 LYS A C 1
ATOM 3747 O O . LYS A 1 467 ? 1.349 2.842 -1.201 1.00 91.94 467 LYS A O 1
ATOM 3752 N N . GLY A 1 468 ? 1.254 5.043 -1.696 1.00 90.81 468 GLY A N 1
ATOM 3753 C CA . GLY A 1 468 ? 0.020 5.305 -0.958 1.00 90.81 468 GLY A CA 1
ATOM 3754 C C . GLY A 1 468 ? -1.119 4.455 -1.507 1.00 90.81 468 GLY A C 1
ATOM 3755 O O . GLY A 1 468 ? -1.769 3.732 -0.755 1.00 90.81 468 GLY A O 1
ATOM 3756 N N . TYR A 1 469 ? -1.278 4.450 -2.833 1.00 94.62 469 TYR A N 1
ATOM 3757 C CA . TYR A 1 469 ? -2.285 3.639 -3.509 1.00 94.62 469 TYR A CA 1
ATOM 3758 C C . TYR A 1 469 ? -2.115 2.139 -3.239 1.00 94.62 469 TYR A C 1
ATOM 3760 O O . TYR A 1 469 ? -3.053 1.491 -2.777 1.00 94.62 469 TYR A O 1
ATOM 3768 N N . ALA A 1 470 ? -0.913 1.594 -3.460 1.00 95.69 470 ALA A N 1
ATOM 3769 C CA . ALA A 1 470 ? -0.620 0.183 -3.225 1.00 95.69 470 ALA A CA 1
ATOM 3770 C C . ALA A 1 470 ? -0.886 -0.204 -1.765 1.00 95.69 470 ALA A C 1
ATOM 3772 O O . ALA A 1 470 ? -1.643 -1.138 -1.503 1.00 95.69 470 ALA A O 1
ATOM 3773 N N . GLY A 1 471 ? -0.352 0.559 -0.806 1.00 94.00 471 GLY A N 1
ATOM 3774 C CA . GLY A 1 471 ? -0.539 0.308 0.622 1.00 94.00 471 GLY A CA 1
ATOM 3775 C C . GLY A 1 471 ? -2.006 0.326 1.061 1.00 94.00 471 GLY A C 1
ATOM 3776 O O . GLY A 1 471 ? -2.382 -0.443 1.942 1.00 94.00 471 GLY A O 1
ATOM 3777 N N . MET A 1 472 ? -2.843 1.158 0.435 1.00 93.56 472 MET A N 1
ATOM 3778 C CA . MET A 1 472 ? -4.277 1.234 0.729 1.00 93.56 472 MET A CA 1
ATOM 3779 C C . MET A 1 472 ? -5.083 0.042 0.208 1.00 93.56 472 MET A C 1
ATOM 3781 O O . MET A 1 472 ? -6.129 -0.248 0.773 1.00 93.56 472 MET A O 1
ATOM 3785 N N . ILE A 1 473 ? -4.653 -0.640 -0.857 1.00 95.88 473 ILE A N 1
ATOM 3786 C CA . ILE A 1 473 ? -5.487 -1.672 -1.500 1.00 95.88 473 ILE A CA 1
ATOM 3787 C C . ILE A 1 473 ? -4.861 -3.071 -1.489 1.00 95.88 473 ILE A C 1
ATOM 3789 O O . ILE A 1 473 ? -5.574 -4.039 -1.724 1.00 95.88 473 ILE A O 1
ATOM 3793 N N . ARG A 1 474 ? -3.565 -3.214 -1.171 1.00 95.44 474 ARG A N 1
ATOM 3794 C CA . ARG A 1 474 ? -2.829 -4.493 -1.230 1.00 95.44 474 ARG A CA 1
ATOM 3795 C C . ARG A 1 474 ? -3.490 -5.609 -0.422 1.00 95.44 474 ARG A C 1
ATOM 3797 O O . ARG A 1 474 ? -3.555 -6.749 -0.870 1.00 95.44 474 ARG A O 1
ATOM 3804 N N . GLN A 1 475 ? -3.922 -5.294 0.797 1.00 95.56 475 GLN A N 1
ATOM 3805 C CA . GLN A 1 475 ? -4.386 -6.297 1.763 1.00 95.56 475 GLN A CA 1
ATOM 3806 C C . GLN A 1 475 ? -5.790 -6.039 2.323 1.00 95.56 475 GLN A C 1
ATOM 3808 O O . GLN A 1 475 ? -6.369 -6.911 2.970 1.00 95.56 475 GLN A O 1
ATOM 3813 N N . THR A 1 476 ? -6.394 -4.893 2.012 1.00 96.69 476 THR A N 1
ATOM 3814 C CA . THR A 1 476 ? -7.790 -4.578 2.348 1.00 96.69 476 THR A CA 1
ATOM 3815 C C . THR A 1 476 ? -8.804 -5.586 1.800 1.00 96.69 476 THR A C 1
ATOM 3817 O O . THR A 1 476 ? -9.722 -5.922 2.550 1.00 96.69 476 THR A O 1
ATOM 3820 N N . PRO A 1 477 ? -8.650 -6.155 0.584 1.00 97.62 477 PRO A N 1
ATOM 3821 C CA . PRO A 1 477 ? -9.535 -7.201 0.071 1.00 97.62 477 PRO A CA 1
ATOM 3822 C C . PRO A 1 477 ? -9.790 -8.370 1.031 1.00 97.62 477 PRO A C 1
ATOM 3824 O O . PRO A 1 477 ? -10.912 -8.876 1.093 1.00 97.62 477 PRO A O 1
ATOM 3827 N N . TYR A 1 478 ? -8.779 -8.756 1.815 1.00 98.19 478 TYR A N 1
ATOM 3828 C CA . TYR A 1 478 ? -8.883 -9.812 2.824 1.00 98.19 478 TYR A CA 1
ATOM 3829 C C . TYR A 1 478 ? -9.735 -9.374 4.016 1.00 98.19 478 TYR A C 1
ATOM 3831 O O . TYR A 1 478 ? -10.582 -10.127 4.489 1.00 98.19 478 TYR A O 1
ATOM 3839 N N . ALA A 1 479 ? -9.567 -8.130 4.477 1.00 97.88 479 ALA A N 1
ATOM 3840 C CA . ALA A 1 479 ? -10.407 -7.568 5.532 1.00 97.88 479 ALA A CA 1
ATOM 3841 C C . ALA A 1 479 ? -11.882 -7.545 5.105 1.00 97.88 479 ALA A C 1
ATOM 3843 O O . ALA A 1 479 ? -12.748 -7.965 5.867 1.00 97.88 479 ALA A O 1
ATOM 3844 N N . LEU A 1 480 ? -12.158 -7.113 3.868 1.00 97.75 480 LEU A N 1
ATOM 3845 C CA . LEU A 1 480 ? -13.513 -7.063 3.311 1.00 97.75 480 LEU A CA 1
ATOM 3846 C C . LEU A 1 480 ? -14.148 -8.450 3.212 1.00 97.75 480 LEU A C 1
ATOM 3848 O O . LEU A 1 480 ? -15.311 -8.615 3.573 1.00 97.75 480 LEU A O 1
ATOM 3852 N N . HIS A 1 481 ? -13.385 -9.453 2.769 1.00 97.88 481 HIS A N 1
ATOM 3853 C CA . HIS A 1 481 ? -13.850 -10.837 2.748 1.00 97.88 481 HIS A CA 1
ATOM 3854 C C . HIS A 1 481 ? -14.237 -11.317 4.150 1.00 97.88 481 HIS A C 1
ATOM 3856 O O . HIS A 1 481 ? -15.336 -11.825 4.347 1.00 97.88 481 HIS A O 1
ATOM 3862 N N . LEU A 1 482 ? -13.367 -11.124 5.146 1.00 98.12 482 LEU A N 1
ATOM 3863 C CA . LEU A 1 482 ? -13.633 -11.561 6.519 1.00 98.12 482 LEU A CA 1
ATOM 3864 C C . LEU A 1 482 ? -14.828 -10.813 7.131 1.00 98.12 482 LEU A C 1
ATOM 3866 O O . LEU A 1 482 ? -15.670 -11.420 7.793 1.00 98.12 482 LEU A O 1
ATOM 3870 N N . LEU A 1 483 ? -14.951 -9.513 6.860 1.00 97.50 483 LEU A N 1
ATOM 3871 C CA . LEU A 1 483 ? -16.103 -8.709 7.262 1.00 97.50 483 LEU A CA 1
ATOM 3872 C C . LEU A 1 483 ? -17.409 -9.248 6.666 1.00 97.50 483 LEU A C 1
ATOM 3874 O O . LEU A 1 483 ? -18.375 -9.441 7.405 1.00 97.50 483 LEU A O 1
ATOM 3878 N N . ARG A 1 484 ? -17.410 -9.556 5.366 1.00 96.31 484 ARG A N 1
ATOM 3879 C CA . ARG A 1 484 ? -18.562 -10.088 4.632 1.00 96.31 484 ARG A CA 1
ATOM 3880 C C . ARG A 1 484 ? -18.954 -11.485 5.101 1.00 96.31 484 ARG A C 1
ATOM 3882 O O . ARG A 1 484 ? -20.086 -11.693 5.528 1.00 96.31 484 ARG A O 1
ATOM 3889 N N . GLU A 1 485 ? -18.015 -12.424 5.036 1.00 96.00 485 GLU A N 1
ATOM 3890 C CA . GLU A 1 485 ? -18.277 -13.857 5.206 1.00 96.00 485 GLU A CA 1
ATOM 3891 C C . GLU A 1 485 ? -18.349 -14.290 6.670 1.00 96.00 485 GLU A C 1
ATOM 3893 O O . GLU A 1 485 ? -19.039 -15.253 6.997 1.00 96.00 485 GLU A O 1
ATOM 3898 N N . LYS A 1 486 ? -17.607 -13.622 7.563 1.00 95.56 486 LYS A N 1
ATOM 3899 C CA . LYS A 1 486 ? -17.474 -14.053 8.966 1.00 95.56 486 LYS A CA 1
ATOM 3900 C C . LYS A 1 486 ? -18.156 -13.116 9.951 1.00 95.56 486 LYS A C 1
ATOM 3902 O O . LYS A 1 486 ? -18.572 -13.571 11.012 1.00 95.56 486 LYS A O 1
ATOM 3907 N N . LEU A 1 487 ? -18.283 -11.829 9.623 1.00 94.00 487 LEU A N 1
ATOM 3908 C CA . LEU A 1 487 ? -18.826 -10.818 10.541 1.00 94.00 487 LEU A CA 1
ATOM 3909 C C . LEU A 1 487 ? -20.166 -10.218 10.083 1.00 94.00 487 LEU A C 1
ATOM 3911 O O . LEU A 1 487 ? -20.748 -9.418 10.824 1.00 94.00 487 LEU A O 1
ATOM 3915 N N . GLY A 1 488 ? -20.664 -10.609 8.903 1.00 94.00 488 GLY A N 1
ATOM 3916 C CA . GLY A 1 488 ? -21.948 -10.173 8.349 1.00 94.00 488 GLY A CA 1
ATOM 3917 C C . GLY A 1 488 ? -22.003 -8.692 7.958 1.00 94.00 488 GLY A C 1
ATOM 3918 O O . GLY A 1 488 ? -23.089 -8.134 7.822 1.00 94.00 488 GLY A O 1
ATOM 3919 N N . VAL A 1 489 ? -20.852 -8.035 7.802 1.00 93.88 489 VAL A N 1
ATOM 3920 C CA . VAL A 1 489 ? -20.745 -6.622 7.423 1.00 93.88 489 VAL A CA 1
ATOM 3921 C C . VAL A 1 489 ? -20.573 -6.538 5.911 1.00 93.88 489 VAL A C 1
ATOM 3923 O O . VAL A 1 489 ? -19.592 -7.042 5.381 1.00 93.88 489 VAL A O 1
ATOM 3926 N N . ARG A 1 490 ? -21.518 -5.898 5.217 1.00 91.31 490 ARG A N 1
ATOM 3927 C CA . ARG A 1 490 ? -21.488 -5.722 3.747 1.00 91.31 490 ARG A CA 1
ATOM 3928 C C . ARG A 1 490 ? -21.218 -4.289 3.301 1.00 91.31 490 ARG A C 1
ATOM 3930 O O . ARG A 1 490 ? -20.917 -4.032 2.141 1.00 91.31 490 ARG A O 1
ATOM 3937 N N . GLN A 1 491 ? -21.350 -3.350 4.227 1.00 88.44 491 GLN A N 1
ATOM 3938 C CA . GLN A 1 491 ? -21.109 -1.935 4.012 1.00 88.44 491 GLN A CA 1
ATOM 3939 C C . GLN A 1 491 ? -20.455 -1.358 5.258 1.00 88.44 491 GLN A C 1
ATOM 3941 O O . GLN A 1 491 ? -20.812 -1.721 6.381 1.00 88.44 491 GLN A O 1
ATOM 3946 N N . ILE A 1 492 ? -19.506 -0.455 5.042 1.00 86.94 492 ILE A N 1
ATOM 3947 C CA . ILE A 1 492 ? -18.942 0.366 6.105 1.00 86.94 492 ILE A CA 1
ATOM 3948 C C . ILE A 1 492 ? -19.687 1.687 6.058 1.00 86.94 492 ILE A C 1
ATOM 3950 O O . ILE A 1 492 ? -19.680 2.370 5.034 1.00 86.94 492 ILE A O 1
ATOM 3954 N N . GLN A 1 493 ? -20.378 2.010 7.149 1.00 71.00 493 GLN A N 1
ATOM 3955 C CA . GLN A 1 493 ? -21.018 3.311 7.256 1.00 71.00 493 GLN A CA 1
ATOM 3956 C C . GLN A 1 493 ? -19.930 4.377 7.214 1.00 71.00 493 GLN A C 1
ATOM 3958 O O . GLN A 1 493 ? -18.890 4.196 7.851 1.00 71.00 493 GLN A O 1
ATOM 3963 N N . PRO A 1 494 ? -20.130 5.458 6.454 1.00 60.47 494 PRO A N 1
ATOM 3964 C CA . PRO A 1 494 ? -19.165 6.529 6.451 1.00 60.47 494 PRO A CA 1
ATOM 3965 C C . PRO A 1 494 ? -19.178 7.191 7.848 1.00 60.47 494 PRO A C 1
ATOM 3967 O O . PRO A 1 494 ? -20.162 7.045 8.583 1.00 60.47 494 PRO A O 1
ATOM 3970 N N . PRO A 1 495 ? -18.093 7.870 8.253 1.00 57.31 495 PRO A N 1
ATOM 3971 C CA . PRO A 1 495 ? -17.968 8.432 9.596 1.00 57.31 495 PRO A CA 1
ATOM 3972 C C . PRO A 1 495 ? -19.191 9.289 9.939 1.00 57.31 495 PRO A C 1
ATOM 3974 O O . PRO A 1 495 ? -19.728 9.961 9.051 1.00 57.31 495 PRO A O 1
ATOM 3977 N N . ALA A 1 496 ? -19.630 9.317 11.198 1.00 47.03 496 ALA A N 1
ATOM 3978 C CA . ALA A 1 496 ? -20.620 10.309 11.618 1.00 47.03 496 ALA A CA 1
ATOM 3979 C C . ALA A 1 496 ? -20.088 11.709 11.246 1.00 47.03 496 ALA A C 1
ATOM 3981 O O . ALA A 1 496 ? -18.973 12.060 11.625 1.00 47.03 496 ALA A O 1
ATOM 3982 N N . GLY A 1 497 ? -20.824 12.465 10.423 1.00 48.66 497 GLY A N 1
ATOM 3983 C CA . GLY A 1 497 ? -20.358 13.760 9.898 1.00 48.66 497 GLY A CA 1
ATOM 3984 C C . GLY A 1 497 ? -19.785 13.771 8.473 1.00 48.66 497 GLY A C 1
ATOM 3985 O O . GLY A 1 497 ? -19.533 14.836 7.918 1.00 48.66 497 GLY A O 1
ATOM 3986 N N . SER A 1 498 ? -19.615 12.612 7.838 1.00 48.91 498 SER A N 1
ATOM 3987 C CA . SER A 1 498 ? -18.900 12.438 6.555 1.00 48.91 498 SER A CA 1
ATOM 3988 C C . SER A 1 498 ? -19.578 12.973 5.290 1.00 48.91 498 SER A C 1
ATOM 3990 O O . SER A 1 498 ? -18.917 13.117 4.266 1.00 48.91 498 SER A O 1
ATOM 3992 N N . LEU A 1 499 ? -20.871 13.304 5.338 1.00 55.00 499 LEU A N 1
ATOM 3993 C CA . LEU A 1 499 ? -21.540 14.075 4.277 1.00 55.00 499 LEU A CA 1
ATOM 3994 C C . LEU A 1 499 ? -21.524 15.582 4.568 1.00 55.00 499 LEU A C 1
ATOM 3996 O O . LEU A 1 499 ? -22.418 16.306 4.141 1.00 55.00 499 LEU A O 1
ATOM 4000 N N . GLY A 1 500 ? -20.556 16.045 5.363 1.00 63.88 500 GLY A N 1
ATOM 4001 C CA . GLY A 1 500 ? -20.475 17.433 5.806 1.00 63.88 500 GLY A CA 1
ATOM 4002 C C . GLY A 1 500 ? -21.598 17.837 6.760 1.00 63.88 500 GLY A C 1
ATOM 4003 O O . GLY A 1 500 ? -21.747 19.021 7.023 1.00 63.88 500 GLY A O 1
ATOM 4004 N N . ALA A 1 501 ? -22.410 16.897 7.255 1.00 75.88 501 ALA A N 1
ATOM 4005 C CA . ALA A 1 501 ? -23.527 17.189 8.145 1.00 75.88 501 ALA A CA 1
ATOM 4006 C C . ALA A 1 501 ? -23.149 16.908 9.600 1.00 75.88 501 ALA A C 1
ATOM 4008 O O . ALA A 1 501 ? -22.985 15.754 9.973 1.00 75.88 501 ALA A O 1
ATOM 4009 N N . SER A 1 502 ? -23.057 17.932 10.432 1.00 75.38 502 SER A N 1
ATOM 4010 C CA . SER A 1 502 ? -22.732 17.820 11.851 1.00 75.38 502 SER A CA 1
ATOM 4011 C C . SER A 1 502 ? -23.749 18.569 12.707 1.00 75.38 502 SER A C 1
ATOM 4013 O O . SER A 1 502 ? -24.558 19.368 12.233 1.00 75.38 502 SER A O 1
ATOM 4015 N N . VAL A 1 503 ? -23.763 18.245 13.995 1.00 79.75 503 VAL A N 1
ATOM 4016 C CA . VAL A 1 503 ? -24.650 18.854 14.984 1.00 79.75 503 VAL A CA 1
ATOM 4017 C C . VAL A 1 503 ? -23.871 19.038 16.278 1.00 79.75 503 VAL A C 1
ATOM 4019 O O . VAL A 1 503 ? -22.925 18.293 16.545 1.00 79.75 503 VAL A O 1
ATOM 4022 N N . ARG A 1 504 ? -24.258 20.019 17.097 1.00 78.00 504 ARG A N 1
ATOM 4023 C CA . ARG A 1 504 ? -23.641 20.203 18.414 1.00 78.00 504 ARG A CA 1
ATOM 4024 C C . ARG A 1 504 ? -23.809 18.948 19.287 1.00 78.00 504 ARG A C 1
ATOM 4026 O O . ARG A 1 504 ? -24.884 18.350 19.282 1.00 78.00 504 ARG A O 1
ATOM 4033 N N . PRO A 1 505 ? -22.799 18.572 20.090 1.00 72.62 505 PRO A N 1
ATOM 4034 C CA . PRO A 1 505 ? -22.829 17.327 20.862 1.00 72.62 505 PRO A CA 1
ATOM 4035 C C . PRO A 1 505 ? -23.773 17.385 22.071 1.00 72.62 505 PRO A C 1
ATOM 4037 O O . PRO A 1 505 ? -24.336 16.369 22.480 1.00 72.62 505 PRO A O 1
ATOM 4040 N N . VAL A 1 506 ? -23.956 18.572 22.657 1.00 80.31 506 VAL A N 1
ATOM 4041 C CA . VAL A 1 506 ? -24.798 18.796 23.839 1.00 80.31 506 VAL A CA 1
ATOM 4042 C C . VAL A 1 506 ? -25.594 20.083 23.663 1.00 80.31 506 VAL A C 1
ATOM 4044 O O . VAL A 1 506 ? -25.018 21.101 23.273 1.00 80.31 506 VAL A O 1
ATOM 4047 N N . LEU A 1 507 ? -26.889 20.050 23.977 1.00 83.62 507 LEU A N 1
ATOM 4048 C CA . LEU A 1 507 ? -27.781 21.208 23.998 1.00 83.62 507 LEU A CA 1
ATOM 4049 C C . LEU A 1 507 ? -28.399 21.375 25.393 1.00 83.62 507 LEU A C 1
ATOM 4051 O O . LEU A 1 507 ? -29.077 20.475 25.897 1.00 83.62 507 LEU A O 1
ATOM 4055 N N . TYR A 1 508 ? -28.183 22.548 25.991 1.00 80.94 508 TYR A N 1
ATOM 4056 C CA . TYR A 1 508 ? -28.763 22.935 27.276 1.00 80.94 508 TYR A CA 1
ATOM 4057 C C . TYR A 1 508 ? -30.034 23.754 27.060 1.00 80.94 508 TYR A C 1
ATOM 4059 O O . TYR A 1 508 ? -29.984 24.804 26.425 1.00 80.94 508 TYR A O 1
ATOM 4067 N N . VAL A 1 509 ? -31.162 23.312 27.620 1.00 81.56 509 VAL A N 1
ATOM 4068 C CA . VAL A 1 509 ? -32.461 23.989 27.451 1.00 81.56 509 VAL A CA 1
ATOM 4069 C C . VAL A 1 509 ? -33.052 24.336 28.808 1.00 81.56 509 VAL A C 1
ATOM 4071 O O . VAL A 1 509 ? -33.143 23.477 29.688 1.00 81.56 509 VAL A O 1
ATOM 4074 N N . LEU A 1 510 ? -33.452 25.596 28.989 1.00 78.50 510 LEU A N 1
ATOM 4075 C CA . LEU A 1 510 ? -34.157 26.032 30.192 1.00 78.50 510 LEU A CA 1
ATOM 4076 C C . LEU A 1 510 ? -35.544 25.363 30.256 1.00 78.50 510 LEU A C 1
ATOM 4078 O O . LEU A 1 510 ? -36.277 25.392 29.264 1.00 78.50 510 LEU A O 1
ATOM 4082 N N . PRO A 1 511 ? -35.930 24.746 31.391 1.00 76.56 511 PRO A N 1
ATOM 4083 C CA . PRO A 1 511 ? -37.254 24.156 31.549 1.00 76.56 511 PRO A CA 1
ATOM 4084 C C . PRO A 1 511 ? -38.369 25.160 31.236 1.00 76.56 511 PRO A C 1
ATOM 4086 O O . PRO A 1 511 ? -38.407 26.245 31.808 1.00 76.56 511 PRO A O 1
ATOM 4089 N N . GLY A 1 512 ? -39.287 24.786 30.342 1.00 74.88 512 GLY A N 1
ATOM 4090 C CA . GLY A 1 512 ? -40.387 25.651 29.896 1.00 74.88 512 GLY A CA 1
ATOM 4091 C C . GLY A 1 512 ? -40.067 26.554 28.698 1.00 74.88 512 GLY A C 1
ATOM 4092 O O . GLY A 1 512 ? -40.999 27.063 28.075 1.00 74.88 512 GLY A O 1
ATOM 4093 N N . GLU A 1 513 ? -38.797 26.687 28.314 1.00 82.75 513 GLU A N 1
ATOM 4094 C CA . GLU A 1 513 ? -38.364 27.444 27.135 1.00 82.75 513 GLU A CA 1
ATOM 4095 C C . GLU A 1 513 ? -38.060 26.525 25.941 1.00 82.75 513 GLU A C 1
ATOM 4097 O O . GLU A 1 513 ? -38.022 25.297 26.053 1.00 82.75 513 GLU A O 1
ATOM 4102 N N . SER A 1 514 ? -37.907 27.122 24.757 1.00 84.56 514 SER A N 1
ATOM 4103 C CA . SER A 1 514 ? -37.487 26.425 23.534 1.00 84.56 514 SER A CA 1
ATOM 4104 C C . SER A 1 514 ? -36.133 26.961 23.089 1.00 84.56 514 SER A C 1
ATOM 4106 O O . SER A 1 514 ? -35.938 28.172 23.068 1.00 84.56 514 SER A O 1
ATOM 4108 N N . ALA A 1 515 ? -35.217 26.060 22.749 1.00 84.75 515 ALA A N 1
ATOM 4109 C CA . ALA A 1 515 ? -33.915 26.391 22.193 1.00 84.75 515 ALA A CA 1
ATOM 4110 C C . ALA A 1 515 ? -33.846 25.935 20.728 1.00 84.75 515 ALA A C 1
ATOM 4112 O O . ALA A 1 515 ? -34.302 24.823 20.424 1.00 84.75 515 ALA A O 1
ATOM 4113 N N . PRO A 1 516 ? -33.283 26.751 19.823 1.00 87.44 516 PRO A N 1
ATOM 4114 C CA . PRO A 1 516 ? -33.022 26.314 18.464 1.00 87.44 516 PRO A CA 1
ATOM 4115 C C . PRO A 1 516 ? -31.901 25.267 18.454 1.00 87.44 516 PRO A C 1
ATOM 4117 O O . PRO A 1 516 ? -30.935 25.360 19.206 1.00 87.44 516 PRO A O 1
ATOM 4120 N N . LEU A 1 517 ? -32.049 24.263 17.596 1.00 87.38 517 LEU A N 1
ATOM 4121 C CA . LEU A 1 517 ? -31.022 23.284 17.270 1.00 87.38 517 LEU A CA 1
ATOM 4122 C C . LEU A 1 517 ? -30.825 23.278 15.757 1.00 87.38 517 LEU A C 1
ATOM 4124 O O . LEU A 1 517 ? -31.725 22.880 15.011 1.00 87.38 517 LEU A O 1
ATOM 4128 N N . HIS A 1 518 ? -29.647 23.696 15.312 1.00 86.62 518 HIS A N 1
ATOM 4129 C CA . HIS A 1 518 ? -29.278 23.680 13.903 1.00 86.62 518 HIS A CA 1
ATOM 4130 C C . HIS A 1 518 ? -28.430 22.453 13.561 1.00 86.62 518 HIS A C 1
ATOM 4132 O O . HIS A 1 518 ? -27.591 22.012 14.347 1.00 86.62 518 HIS A O 1
ATOM 4138 N N . LEU A 1 519 ? -28.636 21.908 12.362 1.00 86.31 519 LEU A N 1
ATOM 4139 C CA . LEU A 1 519 ? -27.672 21.012 11.735 1.00 86.31 519 LEU A CA 1
ATOM 4140 C C . LEU A 1 519 ? -26.826 21.841 10.791 1.00 86.31 519 LEU A C 1
ATOM 4142 O O . LEU A 1 519 ? -27.363 22.566 9.956 1.00 86.31 519 LEU A O 1
ATOM 4146 N N . ILE A 1 520 ? -25.516 21.711 10.896 1.00 79.69 520 ILE A N 1
ATOM 4147 C CA . ILE A 1 520 ? -24.605 22.356 9.966 1.00 79.69 520 ILE A CA 1
ATOM 4148 C C . ILE A 1 520 ? -24.277 21.379 8.866 1.00 79.69 520 ILE A C 1
ATOM 4150 O O . ILE A 1 520 ? -24.039 20.203 9.112 1.00 79.69 520 ILE A O 1
ATOM 4154 N N . VAL A 1 521 ? -24.329 21.878 7.644 1.00 80.38 521 VAL A N 1
ATOM 4155 C CA . VAL A 1 521 ? -24.211 21.096 6.436 1.00 80.38 521 VAL A CA 1
ATOM 4156 C C . VAL A 1 521 ? -23.223 21.766 5.493 1.00 80.38 521 VAL A C 1
ATOM 4158 O O . VAL A 1 521 ? -23.458 22.878 5.021 1.00 80.38 521 VAL A O 1
ATOM 4161 N N . THR A 1 522 ? -22.140 21.057 5.197 1.00 74.38 522 THR A N 1
ATOM 4162 C CA . THR A 1 522 ? -21.117 21.426 4.222 1.00 74.38 522 THR A CA 1
ATOM 4163 C C . THR A 1 522 ? -21.369 20.690 2.918 1.00 74.38 522 THR A C 1
ATOM 4165 O O . THR A 1 522 ? -21.208 19.472 2.837 1.00 74.38 522 THR A O 1
ATOM 4168 N N . ARG A 1 523 ? -21.774 21.426 1.880 1.00 79.50 523 ARG A N 1
ATOM 4169 C CA . ARG A 1 523 ? -22.110 20.857 0.574 1.00 79.50 523 ARG A CA 1
ATOM 4170 C C . ARG A 1 523 ? -21.039 21.166 -0.465 1.00 79.50 523 ARG A C 1
ATOM 4172 O O . ARG A 1 523 ? -20.794 22.324 -0.802 1.00 79.50 523 ARG A O 1
ATOM 4179 N N . GLU A 1 524 ? -20.473 20.124 -1.059 1.00 67.56 524 GLU A N 1
ATOM 4180 C CA . GLU A 1 524 ? -19.663 20.252 -2.271 1.00 67.56 524 GLU A CA 1
ATOM 4181 C C . GLU A 1 524 ? -20.536 20.473 -3.519 1.00 67.56 524 GLU A C 1
ATOM 4183 O O . GLU A 1 524 ? -21.717 20.119 -3.557 1.00 67.56 524 GLU A O 1
ATOM 4188 N N . ALA A 1 525 ? -19.951 21.020 -4.589 1.00 68.75 525 ALA A N 1
ATOM 4189 C CA . ALA A 1 525 ? -20.656 21.225 -5.860 1.00 68.75 525 ALA A CA 1
ATOM 4190 C C . ALA A 1 525 ? -21.162 19.912 -6.496 1.00 68.75 525 ALA A C 1
ATOM 4192 O O . ALA A 1 525 ? -22.142 19.922 -7.236 1.00 68.75 525 ALA A O 1
ATOM 4193 N N . SER A 1 526 ? -20.508 18.790 -6.185 1.00 61.06 526 SER A N 1
ATOM 4194 C CA . SER A 1 526 ? -20.827 17.439 -6.659 1.00 61.06 526 SER A CA 1
ATOM 4195 C C . SER A 1 526 ? -22.029 16.794 -5.948 1.00 61.06 526 SER A C 1
ATOM 4197 O O . SER A 1 526 ? -22.518 15.755 -6.399 1.00 61.06 526 SER A O 1
ATOM 4199 N N . LEU A 1 527 ? -22.502 17.375 -4.837 1.00 68.62 527 LEU A N 1
ATOM 4200 C CA . LEU A 1 527 ? -23.556 16.807 -3.996 1.00 68.62 527 LEU A CA 1
ATOM 4201 C C . LEU A 1 527 ? -24.928 17.460 -4.256 1.00 68.62 527 LEU A C 1
ATOM 4203 O O . LEU A 1 527 ? -24.999 18.651 -4.578 1.00 68.62 527 LEU A O 1
ATOM 4207 N N . PRO A 1 528 ? -26.038 16.707 -4.099 1.00 75.19 528 PRO A N 1
ATOM 4208 C CA . PRO A 1 528 ? -27.387 17.244 -4.268 1.00 75.19 528 PRO A CA 1
ATOM 4209 C C . PRO A 1 528 ? -27.685 18.409 -3.318 1.00 75.19 528 PRO A C 1
ATOM 4211 O O . PRO A 1 528 ? -27.322 18.374 -2.147 1.00 75.19 528 PRO A O 1
ATOM 4214 N N . GLU A 1 529 ? -28.429 19.410 -3.797 1.00 84.31 529 GLU A N 1
ATOM 4215 C CA . GLU A 1 529 ? -28.777 20.597 -3.000 1.00 84.31 529 GLU A CA 1
ATOM 4216 C C . GLU A 1 529 ? -29.762 20.330 -1.858 1.00 84.31 529 GLU A C 1
ATOM 4218 O O . GLU A 1 529 ? -29.817 21.084 -0.889 1.00 84.31 529 GLU A O 1
ATOM 4223 N N . THR A 1 530 ? -30.574 19.280 -1.986 1.00 89.12 530 THR A N 1
ATOM 4224 C CA . THR A 1 530 ? -31.687 19.021 -1.072 1.00 89.12 530 THR A CA 1
ATOM 4225 C C . THR A 1 530 ? -31.224 18.173 0.100 1.00 89.12 530 THR A C 1
ATOM 4227 O O . THR A 1 530 ? -30.782 17.039 -0.084 1.00 89.12 530 THR A O 1
ATOM 4230 N N . CYS A 1 531 ? -31.397 18.711 1.301 1.00 88.94 531 CYS A N 1
ATOM 4231 C CA . CYS A 1 531 ? -31.144 18.037 2.561 1.00 88.94 531 CYS A CA 1
ATOM 4232 C C . CYS A 1 531 ? -32.462 17.724 3.266 1.00 88.94 531 CYS A C 1
ATOM 4234 O O . CYS A 1 531 ? -33.431 18.485 3.187 1.00 88.94 531 CYS A O 1
ATOM 4236 N N . ARG A 1 532 ? -32.497 16.604 3.982 1.00 91.56 532 ARG A N 1
ATOM 4237 C CA . ARG A 1 532 ? -33.626 16.221 4.828 1.00 91.56 532 ARG A CA 1
ATOM 4238 C C . ARG A 1 532 ? -33.113 15.727 6.164 1.00 91.56 532 ARG A C 1
ATOM 4240 O O . ARG A 1 532 ? -32.190 14.923 6.202 1.00 91.56 532 ARG A O 1
ATOM 4247 N N . VAL A 1 533 ? -33.744 16.190 7.234 1.00 91.44 533 VAL A N 1
ATOM 4248 C CA . VAL A 1 533 ? -33.425 15.806 8.606 1.00 91.44 533 VAL A CA 1
ATOM 4249 C C . VAL A 1 533 ? -34.671 15.256 9.259 1.00 91.44 533 VAL A C 1
ATOM 4251 O O . VAL A 1 533 ? -35.737 15.861 9.162 1.00 91.44 533 VAL A O 1
ATOM 4254 N N . ARG A 1 534 ? -34.537 14.124 9.943 1.00 93.56 534 ARG A N 1
ATOM 4255 C CA . ARG A 1 534 ? -35.625 13.487 10.681 1.00 93.56 534 ARG A CA 1
ATOM 4256 C C . ARG A 1 534 ? -35.167 13.109 12.080 1.00 93.56 534 ARG A C 1
ATOM 4258 O O . ARG A 1 534 ? -34.144 12.448 12.234 1.00 93.56 534 ARG A O 1
ATOM 4265 N N . VAL A 1 535 ? -35.970 13.464 13.078 1.00 94.31 535 VAL A N 1
ATOM 4266 C CA . VAL A 1 535 ? -35.818 13.006 14.462 1.00 94.31 535 VAL A CA 1
ATOM 4267 C C . VAL A 1 535 ? -36.234 11.537 14.530 1.00 94.31 535 VAL A C 1
ATOM 4269 O O . VAL A 1 535 ? -37.422 11.226 14.448 1.00 94.31 535 VAL A O 1
ATOM 4272 N N . THR A 1 536 ? -35.270 10.629 14.660 1.00 91.44 536 THR A N 1
ATOM 4273 C CA . THR A 1 536 ? -35.523 9.180 14.707 1.00 91.44 536 THR A CA 1
ATOM 4274 C C . THR A 1 536 ? -35.864 8.712 16.116 1.00 91.44 536 THR A C 1
ATOM 4276 O O . THR A 1 536 ? -36.690 7.818 16.288 1.00 91.44 536 THR A O 1
ATOM 4279 N N . SER A 1 537 ? -35.297 9.352 17.140 1.00 91.88 537 SER A N 1
ATOM 4280 C CA . SER A 1 537 ? -35.634 9.090 18.538 1.00 91.88 537 SER A CA 1
ATOM 4281 C C . SER A 1 537 ? -35.506 10.357 19.379 1.00 91.88 537 SER A C 1
ATOM 4283 O O . SER A 1 537 ? -34.719 11.244 19.062 1.00 91.88 537 SER A O 1
ATOM 4285 N N . ALA A 1 538 ? -36.309 10.463 20.440 1.00 90.56 538 ALA A N 1
ATOM 4286 C CA . ALA A 1 538 ? -36.240 11.559 21.402 1.00 90.56 538 ALA A CA 1
ATOM 4287 C C . ALA A 1 538 ? -36.497 11.033 22.825 1.00 90.56 538 ALA A C 1
ATOM 4289 O O . ALA A 1 538 ? -37.342 10.147 22.996 1.00 90.56 538 ALA A O 1
ATOM 4290 N N . PRO A 1 539 ? -35.821 11.578 23.847 1.00 90.25 539 PRO A N 1
ATOM 4291 C CA . PRO A 1 539 ? -35.996 11.146 25.226 1.00 90.25 539 PRO A CA 1
ATOM 4292 C C . PRO A 1 539 ? -37.334 11.633 25.809 1.00 90.25 539 PRO A C 1
ATOM 4294 O O . PRO A 1 539 ? -37.901 12.637 25.376 1.00 90.25 539 PRO A O 1
ATOM 4297 N N . ARG A 1 540 ? -37.865 10.925 26.818 1.00 87.50 540 ARG A N 1
ATOM 4298 C CA . ARG A 1 540 ? -39.107 11.334 27.507 1.00 87.50 540 ARG A CA 1
ATOM 4299 C C . ARG A 1 540 ? -38.922 12.691 28.200 1.00 87.50 540 ARG A C 1
ATOM 4301 O O . ARG A 1 540 ? -37.887 12.924 28.817 1.00 87.50 540 ARG A O 1
ATOM 4308 N N . GLY A 1 541 ? -39.943 13.548 28.134 1.00 88.12 541 GLY A N 1
ATOM 4309 C CA . GLY A 1 541 ? -39.905 14.912 28.684 1.00 88.12 541 GLY A CA 1
ATOM 4310 C C . GLY A 1 541 ? -39.253 15.950 27.762 1.00 88.12 541 GLY A C 1
ATOM 4311 O O . GLY A 1 541 ? -39.076 17.095 28.170 1.00 88.12 541 GLY A O 1
ATOM 4312 N N . TRP A 1 542 ? -38.907 15.569 26.527 1.00 92.00 542 TRP A N 1
ATOM 4313 C CA . TRP A 1 542 ? -38.334 16.456 25.516 1.00 92.00 542 TRP A CA 1
ATOM 4314 C C . TRP A 1 542 ? -39.199 16.484 24.256 1.00 92.00 542 TRP A C 1
ATOM 4316 O O . TRP A 1 542 ? -39.554 15.439 23.702 1.00 92.00 542 TRP A O 1
ATOM 4326 N N . LYS A 1 543 ? -39.522 17.689 23.782 1.00 92.06 543 LYS A N 1
ATOM 4327 C CA . LYS A 1 543 ? -40.242 17.922 22.522 1.00 92.06 543 LYS A CA 1
ATOM 4328 C C . LYS A 1 543 ? -39.305 18.559 21.504 1.00 92.06 543 LYS A C 1
ATOM 4330 O O . LYS A 1 543 ? -38.614 19.512 21.836 1.00 92.06 543 LYS A O 1
ATOM 4335 N N . ILE A 1 544 ? -39.280 18.014 20.288 1.00 93.69 544 ILE A N 1
ATOM 4336 C CA . ILE A 1 544 ? -38.487 18.523 19.164 1.00 93.69 544 ILE A CA 1
ATOM 4337 C C . ILE A 1 544 ? -39.428 18.712 17.979 1.00 93.69 544 ILE A C 1
ATOM 4339 O O . ILE A 1 544 ? -40.029 17.735 17.517 1.00 93.69 544 ILE A O 1
ATOM 4343 N N . GLU A 1 545 ? -39.566 19.954 17.520 1.00 92.88 545 GLU A N 1
ATOM 4344 C CA . GLU A 1 545 ? -40.493 20.337 16.454 1.00 92.88 545 GLU A CA 1
ATOM 4345 C C . GLU A 1 545 ? -39.820 21.264 15.422 1.00 92.88 545 GLU A C 1
ATOM 4347 O O . GLU A 1 545 ? -39.152 22.220 15.810 1.00 92.88 545 GLU A O 1
ATOM 4352 N N . PRO A 1 546 ? -39.996 21.024 14.109 1.00 93.75 546 PRO A N 1
ATOM 4353 C CA . PRO A 1 546 ? -40.715 19.894 13.516 1.00 93.75 546 PRO A CA 1
ATOM 4354 C C . PRO A 1 546 ? -39.947 18.563 13.669 1.00 93.75 546 PRO A C 1
ATOM 4356 O O . PRO A 1 546 ? -38.737 18.543 13.852 1.00 93.75 546 PRO A O 1
ATOM 4359 N N . ARG A 1 547 ? -40.639 17.417 13.582 1.00 93.69 547 ARG A N 1
ATOM 4360 C CA . ARG A 1 547 ? -39.996 16.081 13.637 1.00 93.69 547 ARG A CA 1
ATOM 4361 C C . ARG A 1 547 ? -39.234 15.716 12.360 1.00 93.69 547 ARG A C 1
ATOM 4363 O O . ARG A 1 547 ? -38.388 14.825 12.386 1.00 93.69 547 ARG A O 1
ATOM 4370 N N . GLU A 1 548 ? -39.541 16.384 11.257 1.00 93.88 548 GLU A N 1
ATOM 4371 C CA . GLU A 1 548 ? -38.859 16.256 9.974 1.00 93.88 548 GLU A CA 1
ATOM 4372 C C . GLU A 1 548 ? -38.815 17.631 9.308 1.00 93.88 548 GLU A C 1
ATOM 4374 O O . GLU A 1 548 ? -39.804 18.364 9.339 1.00 93.88 548 GLU A O 1
ATOM 4379 N N . LEU A 1 549 ? -37.677 17.979 8.711 1.00 93.06 549 LEU A N 1
ATOM 4380 C CA . LEU A 1 549 ? -37.524 19.195 7.919 1.00 93.06 549 LEU A CA 1
ATOM 4381 C C . LEU A 1 549 ? -36.733 18.899 6.644 1.00 93.06 549 LEU A C 1
ATOM 4383 O O . LEU A 1 549 ? -35.809 18.083 6.637 1.00 93.06 549 LEU A O 1
ATOM 4387 N N . ALA A 1 550 ? -37.100 19.573 5.561 1.00 92.50 550 ALA A N 1
ATOM 4388 C CA . ALA A 1 550 ? -36.370 19.548 4.303 1.00 92.50 550 ALA A CA 1
ATOM 4389 C C . ALA A 1 550 ? -35.922 20.968 3.968 1.00 92.50 550 ALA A C 1
ATOM 4391 O O . ALA A 1 550 ? -36.681 21.920 4.144 1.00 92.50 550 ALA A O 1
ATOM 4392 N N . PHE A 1 551 ? -34.689 21.111 3.499 1.00 92.38 551 PHE A N 1
ATOM 4393 C CA . PHE A 1 551 ? -34.106 22.408 3.180 1.00 92.38 551 PHE A CA 1
ATOM 4394 C C . PHE A 1 551 ? -33.094 22.291 2.046 1.00 92.38 551 PHE A C 1
ATOM 4396 O O . PHE A 1 551 ? -32.649 21.197 1.697 1.00 92.38 551 PHE A O 1
ATOM 4403 N N . ARG A 1 552 ? -32.746 23.429 1.448 1.00 90.38 552 ARG A N 1
ATOM 4404 C CA . ARG A 1 552 ? -31.689 23.508 0.440 1.00 90.38 552 ARG A CA 1
ATOM 4405 C C . ARG A 1 552 ? -30.415 24.019 1.097 1.00 90.38 552 ARG A C 1
ATOM 4407 O O . ARG A 1 552 ? -30.439 25.097 1.682 1.00 90.38 552 ARG A O 1
ATOM 4414 N N . ALA A 1 553 ? -29.329 23.263 0.987 1.00 84.25 553 ALA A N 1
ATOM 4415 C CA . ALA A 1 553 ? -28.008 23.696 1.431 1.00 84.25 553 ALA A CA 1
ATOM 4416 C C . ALA A 1 553 ? -27.277 24.353 0.246 1.00 84.25 553 ALA A C 1
ATOM 4418 O O . ALA A 1 553 ? -27.189 23.708 -0.802 1.00 84.25 553 ALA A O 1
ATOM 4419 N N . PRO A 1 554 ? -26.788 25.604 0.328 1.00 82.19 554 PRO A N 1
ATOM 4420 C CA . PRO A 1 554 ? -25.901 26.183 -0.686 1.00 82.19 554 PRO A CA 1
ATOM 4421 C C . PRO A 1 554 ? -24.552 25.446 -0.754 1.00 82.19 554 PRO A C 1
ATOM 4423 O O . PRO A 1 554 ? -24.235 24.640 0.113 1.00 82.19 554 PRO A O 1
ATOM 4426 N N . ILE A 1 555 ? -23.762 25.712 -1.802 1.00 75.81 555 ILE A N 1
ATOM 4427 C CA . ILE A 1 555 ? -22.364 25.249 -1.865 1.00 75.81 555 ILE A CA 1
ATOM 4428 C C . ILE A 1 555 ? -21.585 25.903 -0.717 1.00 75.81 555 ILE A C 1
ATOM 4430 O O . ILE A 1 555 ? -21.711 27.109 -0.508 1.00 75.81 555 ILE A O 1
ATOM 4434 N N . GLY A 1 556 ? -20.773 25.116 -0.012 1.00 64.12 556 GLY A N 1
ATOM 4435 C CA . GLY A 1 556 ? -20.080 25.537 1.205 1.00 64.12 556 GLY A CA 1
ATOM 4436 C C . GLY A 1 556 ? -20.829 25.132 2.476 1.00 64.12 556 GLY A C 1
ATOM 4437 O O . GLY A 1 556 ? -21.690 24.252 2.448 1.00 64.12 556 GLY A O 1
ATOM 4438 N N . THR A 1 557 ? -20.462 25.740 3.601 1.00 71.50 557 THR A N 1
ATOM 4439 C CA . THR A 1 557 ? -21.031 25.439 4.922 1.00 71.50 557 THR A CA 1
ATOM 4440 C C . THR A 1 557 ? -22.268 26.291 5.185 1.00 71.50 557 THR A C 1
ATOM 4442 O O . THR A 1 557 ? -22.254 27.502 4.977 1.00 71.50 557 THR A O 1
ATOM 4445 N N . SER A 1 558 ? -23.352 25.668 5.643 1.00 78.06 558 SER A N 1
ATOM 4446 C CA . SER A 1 558 ? -24.624 26.341 5.922 1.00 78.06 558 SER A CA 1
ATOM 4447 C C . SER A 1 558 ? -25.382 25.683 7.070 1.00 78.06 558 SER A C 1
ATOM 4449 O O . SER A 1 558 ? -25.216 24.492 7.320 1.00 78.06 558 SER A O 1
ATOM 4451 N N . ALA A 1 559 ? -26.233 26.444 7.757 1.00 83.19 559 ALA A N 1
ATOM 4452 C CA . ALA A 1 559 ? -27.112 25.916 8.793 1.00 83.19 559 ALA A CA 1
ATOM 4453 C C . ALA A 1 559 ? -28.469 25.487 8.221 1.00 83.19 559 ALA A C 1
ATOM 4455 O O . ALA A 1 559 ? -29.039 26.146 7.348 1.00 83.19 559 ALA A O 1
ATOM 4456 N N . SER A 1 560 ? -29.023 24.401 8.754 1.00 88.75 560 SER A N 1
ATOM 4457 C CA . SER A 1 560 ? -30.418 24.036 8.543 1.00 88.75 560 SER A CA 1
ATOM 4458 C C . SER A 1 560 ? -31.345 25.067 9.192 1.00 88.75 560 SER A C 1
ATOM 4460 O O . SER A 1 560 ? -30.950 25.746 10.143 1.00 88.75 560 SER A O 1
ATOM 4462 N N . PRO A 1 561 ? -32.623 25.131 8.789 1.00 90.56 561 PRO A N 1
ATOM 4463 C CA . PRO A 1 561 ? -33.662 25.689 9.648 1.00 90.56 561 PRO A CA 1
ATOM 4464 C C . PRO A 1 561 ? -33.626 25.050 11.047 1.00 90.56 561 PRO A C 1
ATOM 4466 O O . PRO A 1 561 ? -33.292 23.868 11.180 1.00 90.56 561 PRO A O 1
ATOM 4469 N N . ALA A 1 562 ? -33.963 25.828 12.078 1.00 88.81 562 ALA A N 1
ATOM 4470 C CA . ALA A 1 562 ? -33.907 25.378 13.467 1.00 88.81 562 ALA A CA 1
ATOM 4471 C C . ALA A 1 562 ? -34.945 24.283 13.762 1.00 88.81 562 ALA A C 1
ATOM 4473 O O . ALA A 1 562 ? -36.137 24.450 13.492 1.00 88.81 562 ALA A O 1
ATOM 4474 N N . LEU A 1 563 ? -34.501 23.210 14.411 1.00 92.06 563 LEU A N 1
ATOM 4475 C CA . LEU A 1 563 ? -35.353 22.322 15.194 1.00 92.06 563 LEU A CA 1
ATOM 4476 C C . LEU A 1 563 ? -35.585 22.968 16.564 1.00 92.06 563 LEU A C 1
ATOM 4478 O O . LEU A 1 563 ? -34.633 23.220 17.293 1.00 92.06 563 LEU A O 1
ATOM 4482 N N . GLN A 1 564 ? -36.830 23.239 16.939 1.00 92.25 564 GLN A N 1
ATOM 4483 C CA . GLN A 1 564 ? -37.151 23.803 18.249 1.00 92.25 564 GLN A CA 1
ATOM 4484 C C . GLN A 1 564 ? -37.181 22.694 19.297 1.00 92.25 564 GLN A C 1
ATOM 4486 O O . GLN A 1 564 ? -38.041 21.813 19.251 1.00 92.25 564 GLN A O 1
ATOM 4491 N N . VAL A 1 565 ? -36.245 22.740 20.245 1.00 91.81 565 VAL A N 1
ATOM 4492 C CA . VAL A 1 565 ? -36.119 21.771 21.337 1.00 91.81 565 VAL A CA 1
ATOM 4493 C C . VAL A 1 565 ? -36.661 22.381 22.624 1.00 91.81 565 VAL A C 1
ATOM 4495 O O . VAL A 1 565 ? -36.150 23.388 23.105 1.00 91.81 565 VAL A O 1
ATOM 4498 N N . ARG A 1 566 ? -37.681 21.757 23.214 1.00 91.19 566 ARG A N 1
ATOM 4499 C CA . ARG A 1 566 ? -38.327 22.189 24.459 1.00 91.19 566 ARG A CA 1
ATOM 4500 C C . ARG A 1 566 ? -38.177 21.133 25.548 1.00 91.19 566 ARG A C 1
ATOM 4502 O O . ARG A 1 566 ? -38.527 19.968 25.339 1.00 91.19 566 ARG A O 1
ATOM 4509 N N . ALA A 1 567 ? -37.716 21.567 26.720 1.00 88.50 567 ALA A N 1
ATOM 4510 C CA . ALA A 1 567 ? -37.680 20.760 27.936 1.00 88.50 567 ALA A CA 1
ATOM 4511 C C . ALA A 1 567 ? -38.993 20.921 28.719 1.00 88.50 567 ALA A C 1
ATOM 4513 O O . ALA A 1 567 ? -39.367 22.034 29.101 1.00 88.50 567 ALA A O 1
ATOM 4514 N N . GLU A 1 568 ? -39.699 19.819 28.972 1.00 86.19 568 GLU A N 1
ATOM 4515 C CA . GLU A 1 568 ? -40.872 19.812 29.853 1.00 86.19 568 GLU A CA 1
ATOM 4516 C C . GLU A 1 568 ? -40.453 19.859 31.334 1.00 86.19 568 GLU A C 1
ATOM 4518 O O . GLU A 1 568 ? -39.309 19.568 31.696 1.00 86.19 568 GLU A O 1
ATOM 4523 N N . ALA A 1 569 ? -41.381 20.231 32.221 1.00 79.94 569 ALA A N 1
ATOM 4524 C CA . ALA A 1 569 ? -41.113 20.275 33.657 1.00 79.94 569 ALA A CA 1
ATOM 4525 C C . ALA A 1 569 ? -40.678 18.887 34.171 1.00 79.94 569 ALA A C 1
ATOM 4527 O O . ALA A 1 569 ? -41.401 17.904 34.021 1.00 79.94 569 ALA A O 1
ATOM 4528 N N . GLY A 1 570 ? -39.486 18.806 34.773 1.00 76.19 570 GLY A N 1
ATOM 4529 C CA . GLY A 1 570 ? -38.914 17.546 35.265 1.00 76.19 570 GLY A CA 1
ATOM 4530 C C . GLY A 1 570 ? -38.207 16.688 34.207 1.00 76.19 570 GLY A C 1
ATOM 4531 O O . GLY A 1 570 ? -37.895 15.528 34.492 1.00 76.19 570 GLY A O 1
ATOM 4532 N N . ALA A 1 571 ? -37.938 17.225 33.009 1.00 83.88 571 ALA A N 1
ATOM 4533 C CA . ALA A 1 571 ? -37.121 16.558 31.997 1.00 83.88 571 ALA A CA 1
ATOM 4534 C C . ALA A 1 571 ? -35.759 16.130 32.572 1.00 83.88 571 ALA A C 1
ATOM 4536 O O . ALA A 1 571 ? -35.061 16.917 33.211 1.00 83.88 571 ALA A O 1
ATOM 4537 N N . LYS A 1 572 ? -35.376 14.869 32.344 1.00 85.94 572 LYS A N 1
ATOM 4538 C CA . LYS A 1 572 ? -34.057 14.332 32.716 1.00 85.94 572 LYS A CA 1
ATOM 4539 C C . LYS A 1 572 ? -33.103 14.396 31.518 1.00 85.94 572 LYS A C 1
ATOM 4541 O O . LYS A 1 572 ? -33.585 14.416 30.383 1.00 85.94 572 LYS A O 1
ATOM 4546 N N . PRO A 1 573 ? -31.777 14.380 31.742 1.00 88.00 573 PRO A N 1
ATOM 4547 C CA . PRO A 1 573 ? -30.807 14.216 30.667 1.00 88.00 573 PRO A CA 1
ATOM 4548 C C . PRO A 1 573 ? -31.144 13.035 29.753 1.00 88.00 573 PRO A C 1
ATOM 4550 O O . PRO A 1 573 ? -31.521 11.963 30.232 1.00 88.00 573 PRO A O 1
ATOM 4553 N N . GLY A 1 574 ? -30.991 13.222 28.446 1.00 89.00 574 GLY A N 1
ATOM 4554 C CA . GLY A 1 574 ? -31.270 12.188 27.452 1.00 89.00 574 GLY A CA 1
ATOM 4555 C C . GLY A 1 574 ? -30.569 12.457 26.126 1.00 89.00 574 GLY A C 1
ATOM 4556 O O . GLY A 1 574 ? -29.863 13.448 25.988 1.00 89.00 574 GLY A O 1
ATOM 4557 N N . GLU A 1 575 ? -30.758 11.575 25.151 1.00 92.44 575 GLU A N 1
ATOM 4558 C CA . GLU A 1 575 ? -30.171 11.701 23.814 1.00 92.44 575 GLU A CA 1
ATOM 4559 C C . GLU A 1 575 ? -31.282 11.740 22.764 1.00 92.44 575 GLU A C 1
ATOM 4561 O O . GLU A 1 575 ? -32.208 10.926 22.808 1.00 92.44 575 GLU A O 1
ATOM 4566 N N . VAL A 1 576 ? -31.196 12.698 21.842 1.00 92.69 576 VAL A N 1
ATOM 4567 C CA . VAL A 1 576 ? -31.994 12.728 20.613 1.00 92.69 576 VAL A CA 1
ATOM 4568 C C . VAL A 1 576 ? -31.121 12.231 19.465 1.00 92.69 576 VAL A C 1
ATOM 4570 O O . VAL A 1 576 ? -29.957 12.622 19.346 1.00 92.69 576 VAL A O 1
ATOM 4573 N N . VAL A 1 577 ? -31.687 11.365 18.627 1.00 90.75 577 VAL A N 1
ATOM 4574 C CA . VAL A 1 577 ? -31.027 10.865 17.418 1.00 90.75 577 VAL A CA 1
ATOM 4575 C C . VAL A 1 577 ? -31.708 11.483 16.204 1.00 90.75 577 VAL A C 1
ATOM 4577 O O . VAL A 1 577 ? -32.938 11.501 16.089 1.00 90.75 577 VAL A O 1
ATOM 4580 N N . LEU A 1 578 ? -30.891 12.023 15.310 1.00 91.19 578 LEU A N 1
ATOM 4581 C CA . LEU A 1 578 ? -31.285 12.681 14.077 1.00 91.19 578 LEU A CA 1
ATOM 4582 C C . LEU A 1 578 ? -30.675 11.906 12.911 1.00 91.19 578 LEU A C 1
ATOM 4584 O O . LEU A 1 578 ? -29.493 11.594 12.923 1.00 91.19 578 LEU A O 1
ATOM 4588 N N . SER A 1 579 ? -31.459 11.639 11.878 1.00 87.56 579 SER A N 1
ATOM 4589 C CA . SER A 1 579 ? -30.942 11.146 10.599 1.00 87.56 579 SER A CA 1
ATOM 4590 C C . SER A 1 579 ? -30.925 12.297 9.603 1.00 87.56 579 SER A C 1
ATOM 4592 O O . SER A 1 579 ? -31.900 13.048 9.522 1.00 87.56 579 SER A O 1
ATOM 4594 N N . CYS A 1 580 ? -29.830 12.451 8.859 1.00 86.25 580 CYS A N 1
ATOM 4595 C CA . CYS A 1 580 ? -29.706 13.453 7.803 1.00 86.25 580 CYS A CA 1
ATOM 4596 C C . CYS A 1 580 ? -29.419 12.771 6.458 1.00 86.25 580 CYS A C 1
ATOM 4598 O O . CYS A 1 580 ? -28.645 11.817 6.397 1.00 86.25 580 CYS A O 1
ATOM 4600 N N . THR A 1 581 ? -30.035 13.248 5.377 1.00 84.88 581 THR A N 1
ATOM 4601 C CA . THR A 1 581 ? -29.772 12.783 4.008 1.00 84.88 581 THR A CA 1
ATOM 4602 C C . THR A 1 581 ? -29.535 13.956 3.061 1.00 84.88 581 THR A C 1
ATOM 4604 O O . THR A 1 581 ? -30.318 14.906 3.074 1.00 84.88 581 THR A O 1
ATOM 4607 N N . MET A 1 582 ? -28.534 13.851 2.183 1.00 80.44 582 MET A N 1
ATOM 4608 C CA . MET A 1 582 ? -28.326 14.732 1.026 1.00 80.44 582 MET A CA 1
ATOM 4609 C C . MET A 1 582 ? -28.761 14.018 -0.255 1.00 80.44 582 MET A C 1
ATOM 4611 O O . MET A 1 582 ? -28.129 13.051 -0.694 1.00 80.44 582 MET A O 1
ATOM 4615 N N . GLY A 1 583 ? -29.865 14.457 -0.856 1.00 80.44 583 GLY A N 1
ATOM 4616 C CA . GLY A 1 583 ? -30.564 13.667 -1.868 1.00 80.44 583 GLY A CA 1
ATOM 4617 C C . GLY A 1 583 ? -30.959 12.301 -1.295 1.00 80.44 583 GLY A C 1
ATOM 4618 O O . GLY A 1 583 ? -31.675 12.239 -0.301 1.00 80.44 583 GLY A O 1
ATOM 4619 N N . ASN A 1 584 ? -30.446 11.218 -1.886 1.00 72.56 584 ASN A N 1
ATOM 4620 C CA . ASN A 1 584 ? -30.667 9.844 -1.409 1.00 72.56 584 ASN A CA 1
ATOM 4621 C C . ASN A 1 584 ? -29.511 9.293 -0.551 1.00 72.56 584 ASN A C 1
ATOM 4623 O O . ASN A 1 584 ? -29.535 8.121 -0.181 1.00 72.56 584 ASN A O 1
ATOM 4627 N N . ARG A 1 585 ? -28.476 10.094 -0.262 1.00 66.25 585 ARG A N 1
ATOM 4628 C CA . ARG A 1 585 ? -27.297 9.640 0.492 1.00 66.25 585 ARG A CA 1
ATOM 4629 C C . ARG A 1 585 ? -27.458 9.948 1.986 1.00 66.25 585 ARG A C 1
ATOM 4631 O O . ARG A 1 585 ? -27.664 11.116 2.313 1.00 66.25 585 ARG A O 1
ATOM 4638 N N . PRO A 1 586 ? -27.363 8.959 2.893 1.00 71.38 586 PRO A N 1
ATOM 4639 C CA . PRO A 1 586 ? -27.447 9.185 4.336 1.00 71.38 586 PRO A CA 1
ATOM 4640 C C . PRO A 1 586 ? -26.115 9.666 4.926 1.00 71.38 586 PRO A C 1
ATOM 4642 O O . PRO A 1 586 ? -25.059 9.148 4.578 1.00 71.38 586 PRO A O 1
ATOM 4645 N N . ALA A 1 587 ? -26.173 10.625 5.853 1.00 63.50 587 ALA A N 1
ATOM 4646 C CA . ALA A 1 587 ? -25.019 11.209 6.551 1.00 63.50 587 ALA A CA 1
ATOM 4647 C C . ALA A 1 587 ? -24.635 10.458 7.840 1.00 63.50 587 ALA A C 1
ATOM 4649 O O . ALA A 1 587 ? -23.786 10.922 8.601 1.00 63.50 587 ALA A O 1
ATOM 4650 N N . GLY A 1 588 ? -25.281 9.315 8.087 1.00 64.88 588 GLY A N 1
ATOM 4651 C CA . GLY A 1 588 ? -25.259 8.621 9.370 1.00 64.88 588 GLY A CA 1
ATOM 4652 C C . GLY A 1 588 ? -26.234 9.223 10.387 1.00 64.88 588 GLY A C 1
ATOM 4653 O O . GLY A 1 588 ? -26.898 10.233 10.129 1.00 64.88 588 GLY A O 1
ATOM 4654 N N . ASP A 1 589 ? -26.327 8.563 11.539 1.00 80.31 589 ASP A N 1
ATOM 4655 C CA . ASP A 1 589 ? -27.089 9.050 12.686 1.00 80.31 589 ASP A CA 1
ATOM 4656 C C . ASP A 1 589 ? -26.265 10.090 13.454 1.00 80.31 589 ASP A C 1
ATOM 4658 O O . ASP A 1 589 ? -25.153 9.824 13.912 1.00 80.31 589 ASP A O 1
ATOM 4662 N N . LEU A 1 590 ? -26.839 11.275 13.622 1.00 81.88 590 LEU A N 1
ATOM 4663 C CA . LEU A 1 590 ? -26.302 12.383 14.397 1.00 81.88 590 LEU A CA 1
ATOM 4664 C C . LEU A 1 590 ? -26.956 12.391 15.778 1.00 81.88 590 LEU A C 1
ATOM 4666 O O . LEU A 1 590 ? -28.171 12.231 15.902 1.00 81.88 590 LEU A O 1
ATOM 4670 N N . ARG A 1 591 ? -26.159 12.573 16.828 1.00 87.00 591 ARG A N 1
ATOM 4671 C CA . ARG A 1 591 ? -26.617 12.454 18.217 1.00 87.00 591 ARG A CA 1
ATOM 4672 C C . ARG A 1 591 ? -26.398 13.755 18.962 1.00 87.00 591 ARG A C 1
ATOM 4674 O O . ARG A 1 591 ? -25.321 14.336 18.880 1.00 87.00 591 ARG A O 1
ATOM 4681 N N . VAL A 1 592 ? -27.413 14.177 19.712 1.00 86.94 592 VAL A N 1
ATOM 4682 C CA . VAL A 1 592 ? -27.334 15.351 20.586 1.00 86.94 592 VAL A CA 1
ATOM 4683 C C . VAL A 1 592 ? -27.779 14.955 21.981 1.00 86.94 592 VAL A C 1
ATOM 4685 O O . VAL A 1 592 ? -28.891 14.458 22.182 1.00 86.94 592 VAL A O 1
ATOM 4688 N N . ARG A 1 593 ? -26.928 15.211 22.971 1.00 87.31 593 ARG A N 1
ATOM 4689 C CA . ARG A 1 593 ? -27.301 15.064 24.374 1.00 87.31 593 ARG A CA 1
ATOM 4690 C C . ARG A 1 593 ? -28.106 16.284 24.816 1.00 87.31 593 ARG A C 1
ATOM 4692 O O . ARG A 1 593 ? -27.627 17.410 24.752 1.00 87.31 593 ARG A O 1
ATOM 4699 N N . LEU A 1 594 ? -29.327 16.060 25.277 1.00 88.44 594 LEU A N 1
ATOM 4700 C CA . LEU A 1 594 ? -30.217 17.091 25.796 1.00 88.44 594 LEU A CA 1
ATOM 4701 C C . LEU A 1 594 ? -30.072 17.180 27.314 1.00 88.44 594 LEU A C 1
ATOM 4703 O O . LEU A 1 594 ? -30.214 16.175 28.017 1.00 88.44 594 LEU A O 1
ATOM 4707 N N . MET A 1 595 ? -29.787 18.381 27.810 1.00 84.94 595 MET A N 1
ATOM 4708 C CA . MET A 1 595 ? -29.529 18.653 29.223 1.00 84.94 595 MET A CA 1
ATOM 4709 C C . MET A 1 595 ? -30.468 19.763 29.725 1.00 84.94 595 MET A C 1
ATOM 4711 O O . MET A 1 595 ? -30.513 20.840 29.125 1.00 84.94 595 MET A O 1
ATOM 4715 N N . PRO A 1 596 ? -31.241 19.548 30.805 1.00 80.25 596 PRO A N 1
ATOM 4716 C CA . PRO A 1 596 ? -32.025 20.624 31.400 1.00 80.25 596 PRO A CA 1
ATOM 4717 C C . PRO A 1 596 ? -31.075 21.643 32.046 1.00 80.25 596 PRO A C 1
ATOM 4719 O O . PRO A 1 596 ? -30.204 21.278 32.831 1.00 80.25 596 PRO A O 1
ATOM 4722 N N . ARG A 1 597 ? -31.232 22.926 31.717 1.00 73.38 597 ARG A N 1
ATOM 4723 C CA . ARG A 1 597 ? -30.405 24.014 32.255 1.00 73.38 597 ARG A CA 1
ATOM 4724 C C . ARG A 1 597 ? -31.011 24.576 33.543 1.00 73.38 597 ARG A C 1
ATOM 4726 O O . ARG A 1 597 ? -32.228 24.707 33.645 1.00 73.38 597 ARG A O 1
ATOM 4733 N N . ALA A 1 598 ? -30.181 24.961 34.511 1.00 63.69 598 ALA A N 1
ATOM 4734 C CA . ALA A 1 598 ? -30.661 25.680 35.690 1.00 63.69 598 ALA A CA 1
ATOM 4735 C C . ALA A 1 598 ? -31.027 27.141 35.336 1.00 63.69 598 ALA A C 1
ATOM 4737 O O . ALA A 1 598 ? -30.290 27.778 34.578 1.00 63.69 598 ALA A O 1
ATOM 4738 N N . PRO A 1 599 ? -32.133 27.695 35.871 1.00 60.41 599 PRO A N 1
ATOM 4739 C CA . PRO A 1 599 ? -32.450 29.111 35.712 1.00 60.41 599 PRO A CA 1
ATOM 4740 C C . PRO A 1 599 ? -31.383 29.994 36.373 1.00 60.41 599 PRO A C 1
ATOM 4742 O O . PRO A 1 599 ? -30.761 29.609 37.368 1.00 60.41 599 PRO A O 1
ATOM 4745 N N . ALA A 1 600 ? -31.183 31.195 35.825 1.00 55.50 600 ALA A N 1
ATOM 4746 C CA . ALA A 1 600 ? -30.292 32.185 36.418 1.00 55.50 600 ALA A CA 1
ATOM 4747 C C . ALA A 1 600 ? -30.766 32.530 37.841 1.00 55.50 600 ALA A C 1
ATOM 4749 O O . ALA A 1 600 ? -31.942 32.816 38.064 1.00 55.50 600 ALA A O 1
ATOM 4750 N N . VAL A 1 601 ? -29.858 32.489 38.818 1.00 51.44 601 VAL A N 1
ATOM 4751 C CA . VAL A 1 601 ? -30.190 32.807 40.212 1.00 51.44 601 VAL A CA 1
ATOM 4752 C C . VAL A 1 601 ? -30.296 34.326 40.351 1.00 51.44 601 VAL A C 1
ATOM 4754 O O . VAL A 1 601 ? -29.292 35.027 40.282 1.00 51.44 601 VAL A O 1
ATOM 4757 N N . THR A 1 602 ? -31.504 34.849 40.566 1.00 45.75 602 THR A N 1
ATOM 4758 C CA . THR A 1 602 ? -31.762 36.282 40.810 1.00 45.75 602 THR A CA 1
ATOM 4759 C C . THR A 1 602 ? -31.683 36.625 42.303 1.00 45.75 602 THR A C 1
ATOM 4761 O O . THR A 1 602 ? -32.609 37.200 42.871 1.00 45.75 602 THR A O 1
ATOM 4764 N N . GLY A 1 603 ? -30.592 36.232 42.961 1.00 47.84 603 GLY A N 1
ATOM 4765 C CA . GLY A 1 603 ? -30.309 36.534 44.368 1.00 47.84 603 GLY A CA 1
ATOM 4766 C C . GLY A 1 603 ? -28.840 36.921 44.560 1.00 47.84 603 GLY A C 1
ATOM 4767 O O . GLY A 1 603 ? -28.034 36.652 43.665 1.00 47.84 603 GLY A O 1
ATOM 4768 N N . PRO A 1 604 ? -28.462 37.571 45.679 1.00 45.81 604 PRO A N 1
ATOM 4769 C CA . PRO A 1 604 ? -27.059 37.852 45.958 1.00 45.81 604 PRO A CA 1
ATOM 4770 C C . PRO A 1 604 ? -26.278 36.535 45.932 1.00 45.81 604 PRO A C 1
ATOM 4772 O O . PRO A 1 604 ? -26.662 35.558 46.575 1.00 45.81 604 PRO A O 1
ATOM 4775 N N . ALA A 1 605 ? -25.237 36.503 45.100 1.00 50.22 605 ALA A N 1
ATOM 4776 C CA . ALA A 1 605 ? -24.420 35.320 44.891 1.00 50.22 605 ALA A CA 1
ATOM 4777 C C . ALA A 1 605 ? -23.850 34.827 46.229 1.00 50.22 605 ALA A C 1
ATOM 4779 O O . ALA A 1 605 ? -23.503 35.670 47.060 1.00 50.22 605 ALA A O 1
ATOM 4780 N N . PRO A 1 606 ? -23.736 33.504 46.439 1.00 50.62 606 PRO A N 1
ATOM 4781 C CA . PRO A 1 606 ? -23.118 32.971 47.644 1.00 50.62 606 PRO A CA 1
ATOM 4782 C C . PRO A 1 606 ? -21.688 33.514 47.718 1.00 50.62 606 PRO A C 1
ATOM 4784 O O . PRO A 1 606 ? -20.883 33.230 46.838 1.00 50.62 606 PRO A O 1
ATOM 4787 N N . ASP A 1 607 ? -21.463 34.394 48.693 1.00 52.16 607 ASP A N 1
ATOM 4788 C CA . ASP A 1 607 ? -20.216 35.011 49.144 1.00 52.16 607 ASP A CA 1
ATOM 4789 C C . ASP A 1 607 ? -19.046 34.957 48.129 1.00 52.16 607 ASP A C 1
ATOM 4791 O O . ASP A 1 607 ? -18.347 33.956 48.028 1.00 52.16 607 ASP A O 1
ATOM 4795 N N . ALA A 1 608 ? -18.788 36.059 47.403 1.00 53.03 608 ALA A N 1
ATOM 4796 C CA . ALA A 1 608 ? -17.701 36.218 46.414 1.00 53.03 608 ALA A CA 1
ATOM 4797 C C . ALA A 1 608 ? -17.864 35.454 45.074 1.00 53.03 608 ALA A C 1
ATOM 4799 O O . ALA A 1 608 ? -17.131 34.512 44.795 1.00 53.03 608 ALA A O 1
ATOM 4800 N N . ALA A 1 609 ? -18.730 35.946 44.170 1.00 58.25 609 ALA A N 1
ATOM 4801 C CA . ALA A 1 609 ? -18.970 35.429 42.799 1.00 58.25 609 ALA A CA 1
ATOM 4802 C C . ALA A 1 609 ? -17.774 35.502 41.808 1.00 58.25 609 ALA A C 1
ATOM 4804 O O . ALA A 1 609 ? -17.965 35.660 40.596 1.00 58.25 609 ALA A O 1
ATOM 4805 N N . GLY A 1 610 ? -16.547 35.464 42.329 1.00 71.75 610 GLY A N 1
ATOM 4806 C CA . GLY A 1 610 ? -15.294 35.455 41.593 1.00 71.75 610 GLY A CA 1
ATOM 4807 C C . GLY A 1 610 ? -15.173 34.271 40.635 1.00 71.75 610 GLY A C 1
ATOM 4808 O O . GLY A 1 610 ? -15.997 33.368 40.607 1.00 71.75 610 GLY A O 1
ATOM 4809 N N . LEU A 1 611 ? -14.152 34.346 39.795 1.00 79.88 611 LEU A N 1
ATOM 4810 C CA . LEU A 1 611 ? -13.878 33.495 38.641 1.00 79.88 611 LEU A CA 1
ATOM 4811 C C . LEU A 1 611 ? -14.137 31.982 38.837 1.00 79.88 611 LEU A C 1
ATOM 4813 O O . LEU A 1 611 ? -13.758 31.403 39.855 1.00 79.88 611 LEU A O 1
ATOM 4817 N N . ALA A 1 612 ? -14.666 31.319 37.806 1.00 83.44 612 ALA A N 1
ATOM 4818 C CA . ALA A 1 612 ? -14.751 29.861 37.741 1.00 83.44 612 ALA A CA 1
ATOM 4819 C C . ALA A 1 612 ? -14.182 29.278 36.441 1.00 83.44 612 ALA A C 1
ATOM 4821 O O . ALA A 1 612 ? -14.160 29.941 35.403 1.00 83.44 612 ALA A O 1
ATOM 4822 N N . VAL A 1 613 ? -13.748 28.019 36.507 1.00 80.38 613 VAL A N 1
ATOM 4823 C CA . VAL A 1 613 ? -13.295 27.220 35.362 1.00 80.38 613 VAL A CA 1
ATOM 4824 C C . VAL A 1 613 ? -14.242 26.043 35.183 1.00 80.38 613 VAL A C 1
ATOM 4826 O O . VAL A 1 613 ? -14.462 25.256 36.108 1.00 80.38 613 VAL A O 1
ATOM 4829 N N . LEU A 1 614 ? -14.817 25.952 33.991 1.00 78.75 614 LEU A N 1
ATOM 4830 C CA . LEU A 1 614 ? -15.823 24.959 33.645 1.00 78.75 614 LEU A CA 1
ATOM 4831 C C . LEU A 1 614 ? -15.193 23.628 33.219 1.00 78.75 614 LEU A C 1
ATOM 4833 O O . LEU A 1 614 ? -14.144 23.628 32.599 1.00 78.75 614 LEU A O 1
ATOM 4837 N N . GLY A 1 615 ? -15.854 22.496 33.469 1.00 71.06 615 GLY A 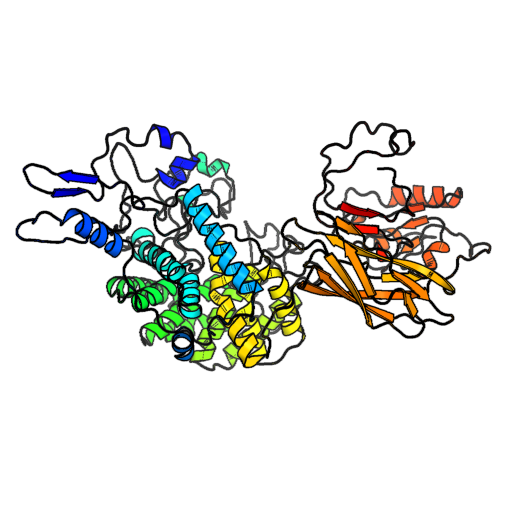N 1
ATOM 4838 C CA . GLY A 1 615 ? -15.398 21.192 32.964 1.00 71.06 615 GLY A CA 1
ATOM 4839 C C . GLY A 1 615 ? -14.383 20.497 33.882 1.00 71.06 615 GLY A C 1
ATOM 4840 O O . GLY A 1 615 ? -14.178 20.954 35.002 1.00 71.06 615 GLY A O 1
ATOM 4841 N N . PRO A 1 616 ? -13.791 19.361 33.471 1.00 66.81 616 PRO A N 1
ATOM 4842 C CA . PRO A 1 616 ? -13.030 18.482 34.362 1.00 66.81 616 PRO A CA 1
ATOM 4843 C C . PRO A 1 616 ? -11.867 19.181 35.088 1.00 66.81 616 PRO A C 1
ATOM 4845 O O . PRO A 1 616 ? -11.114 19.964 34.501 1.00 66.81 616 PRO A O 1
ATOM 4848 N N . SER A 1 617 ? -11.708 18.885 36.383 1.00 67.38 617 SER A N 1
ATOM 4849 C CA . SER A 1 617 ? -10.684 19.501 37.242 1.00 67.38 617 SER A CA 1
ATOM 4850 C C . SER A 1 617 ? -9.252 19.042 36.941 1.00 67.38 617 SER A C 1
ATOM 4852 O O . SER A 1 617 ? -8.307 19.615 37.472 1.00 67.38 617 SER A O 1
ATOM 4854 N N . ASP A 1 618 ? -9.090 17.996 36.134 1.00 67.44 618 ASP A N 1
ATOM 4855 C CA . ASP A 1 618 ? -7.815 17.403 35.730 1.00 67.44 618 ASP A CA 1
ATOM 4856 C C . ASP A 1 618 ? -7.235 18.010 34.443 1.00 67.44 618 ASP A C 1
ATOM 4858 O O . ASP A 1 618 ? -6.093 17.702 34.106 1.00 67.44 618 ASP A O 1
ATOM 4862 N N . THR A 1 619 ? -7.950 18.915 33.765 1.00 67.62 619 THR A N 1
ATOM 4863 C CA . THR A 1 619 ? -7.397 19.669 32.626 1.00 67.62 619 THR A CA 1
ATOM 4864 C C . THR A 1 619 ? -6.225 20.554 33.058 1.00 67.62 619 THR A C 1
ATOM 4866 O O . THR A 1 619 ? -6.208 21.073 34.176 1.00 67.62 619 THR A O 1
ATOM 4869 N N . LEU A 1 620 ? -5.252 20.789 32.170 1.00 67.69 620 LEU A N 1
ATOM 4870 C CA . LEU A 1 620 ? -4.075 21.614 32.490 1.00 67.69 620 LEU A CA 1
ATOM 4871 C C . LEU A 1 620 ? -4.469 23.047 32.875 1.00 67.69 620 LEU A C 1
ATOM 4873 O O . LEU A 1 620 ? -3.900 23.627 33.799 1.00 67.69 620 LEU A O 1
ATOM 4877 N N . THR A 1 621 ? -5.512 23.583 32.236 1.00 71.88 621 THR A N 1
ATOM 4878 C CA . THR A 1 621 ? -6.138 24.848 32.640 1.00 71.88 621 THR A CA 1
ATOM 4879 C C . THR A 1 621 ? -6.737 24.754 34.035 1.00 71.88 621 THR A C 1
ATOM 4881 O O . THR A 1 621 ? -6.419 25.575 34.883 1.00 71.88 621 THR A O 1
ATOM 4884 N N . ALA A 1 622 ? -7.570 23.757 34.339 1.00 73.69 622 ALA A N 1
ATOM 4885 C CA . ALA A 1 622 ? -8.128 23.645 35.684 1.00 73.69 622 ALA A CA 1
ATOM 4886 C C . ALA A 1 622 ? -7.033 23.500 36.756 1.00 73.69 622 ALA A C 1
ATOM 4888 O O . ALA A 1 622 ? -7.130 24.149 37.793 1.00 73.69 622 ALA A O 1
ATOM 4889 N N . GLN A 1 623 ? -5.960 22.751 36.489 1.00 74.94 623 GLN A N 1
ATOM 4890 C CA . GLN A 1 623 ? -4.816 22.605 37.398 1.00 74.94 623 GLN A CA 1
ATOM 4891 C C . GLN A 1 623 ? -4.056 23.923 37.617 1.00 74.94 623 GLN A C 1
ATOM 4893 O O . GLN A 1 623 ? -3.694 24.256 38.748 1.00 74.94 623 GLN A O 1
ATOM 4898 N N . ALA A 1 624 ? -3.850 24.716 36.559 1.00 70.38 624 ALA A N 1
ATOM 4899 C CA . ALA A 1 624 ? -3.236 26.038 36.680 1.00 70.38 624 ALA A CA 1
ATOM 4900 C C . ALA A 1 624 ? -4.072 26.971 37.579 1.00 70.38 624 ALA A C 1
ATOM 4902 O O . ALA A 1 624 ? -3.527 27.744 38.370 1.00 70.38 624 ALA A O 1
ATOM 4903 N N . PHE A 1 625 ? -5.402 26.853 37.517 1.00 73.12 625 PHE A N 1
ATOM 4904 C CA . PHE A 1 625 ? -6.341 27.695 38.259 1.00 73.12 625 PHE A CA 1
ATOM 4905 C C . PHE A 1 625 ? -6.721 27.135 39.648 1.00 73.12 625 PHE A C 1
ATOM 4907 O O . PHE A 1 625 ? -7.150 27.902 40.511 1.00 73.12 625 PHE A O 1
ATOM 4914 N N . SER A 1 626 ? -6.529 25.836 39.918 1.00 72.69 626 SER A N 1
ATOM 4915 C CA . SER A 1 626 ? -6.922 25.177 41.178 1.00 72.69 626 SER A CA 1
ATOM 4916 C C . SER A 1 626 ? -6.049 25.549 42.377 1.00 72.69 626 SER A C 1
ATOM 4918 O O . SER A 1 626 ? -6.432 25.319 43.521 1.00 72.69 626 SER A O 1
ATOM 4920 N N . SER A 1 627 ? -4.868 26.119 42.136 1.00 64.31 627 SER A N 1
ATOM 4921 C CA . SER A 1 627 ? -3.898 26.491 43.173 1.00 64.31 627 SER A CA 1
ATOM 4922 C C . SER A 1 627 ? -4.249 27.781 43.935 1.00 64.31 627 SER A C 1
ATOM 4924 O O . SER A 1 627 ? -3.484 28.208 44.802 1.00 64.31 627 SER A O 1
ATOM 4926 N N . ARG A 1 628 ? -5.381 28.437 43.624 1.00 65.06 628 ARG A N 1
ATOM 4927 C CA . ARG A 1 628 ? -5.671 29.812 44.063 1.00 65.06 628 ARG A CA 1
ATOM 4928 C C . ARG A 1 628 ? -6.953 29.942 44.901 1.00 65.06 628 ARG A C 1
ATOM 4930 O O . ARG A 1 628 ? -7.989 29.392 44.531 1.00 65.06 628 ARG A O 1
ATOM 4937 N N . PRO A 1 629 ? -6.927 30.719 46.003 1.00 66.25 629 PRO A N 1
ATOM 4938 C CA . PRO A 1 629 ? -8.119 30.992 46.804 1.00 66.25 629 PRO A CA 1
ATOM 4939 C C . PRO A 1 629 ? -9.180 31.765 46.008 1.00 66.25 629 PRO A C 1
ATOM 4941 O O . PRO A 1 629 ? -8.868 32.772 45.378 1.00 66.25 629 PRO A O 1
ATOM 4944 N N . GLY A 1 630 ? -10.440 31.329 46.075 1.00 69.44 630 GLY A N 1
ATOM 4945 C CA . GLY A 1 630 ? -11.577 32.048 45.483 1.00 69.44 630 GLY A CA 1
ATOM 4946 C C . GLY A 1 630 ? -11.871 31.744 44.010 1.00 69.44 630 GLY A C 1
ATOM 4947 O O . GLY A 1 630 ? -12.774 32.363 43.455 1.00 69.44 630 GLY A O 1
ATOM 4948 N N . VAL A 1 631 ? -11.157 30.794 43.390 1.00 77.62 631 VAL A N 1
ATOM 4949 C CA . VAL A 1 631 ? -11.488 30.259 42.059 1.00 77.62 631 VAL A CA 1
ATOM 4950 C C . VAL A 1 631 ? -12.141 28.891 42.206 1.00 77.62 631 VAL A C 1
ATOM 4952 O O . VAL A 1 631 ? -11.588 27.998 42.850 1.00 77.62 631 VAL A O 1
ATOM 4955 N N . ARG A 1 632 ? -13.315 28.700 41.596 1.00 83.19 632 ARG A N 1
ATOM 4956 C CA . ARG A 1 632 ? -13.962 27.382 41.545 1.00 83.19 632 ARG A CA 1
ATOM 4957 C C . ARG A 1 632 ? -13.619 26.687 40.232 1.00 83.19 632 ARG A C 1
ATOM 4959 O O . ARG A 1 632 ? -14.042 27.132 39.173 1.00 83.19 632 ARG A O 1
ATOM 4966 N N . VAL A 1 633 ? -12.881 25.586 40.300 1.00 82.56 633 VAL A N 1
ATOM 4967 C CA . VAL A 1 633 ? -12.641 24.696 39.153 1.00 82.56 633 VAL A CA 1
ATOM 4968 C C . VAL A 1 633 ? -13.631 23.537 39.177 1.00 82.56 633 VAL A C 1
ATOM 4970 O O . VAL A 1 633 ? -14.140 23.191 40.248 1.00 82.56 633 VAL A O 1
ATOM 4973 N N . GLY A 1 634 ? -13.900 22.917 38.031 1.00 76.44 634 GLY A N 1
ATOM 4974 C CA . GLY A 1 634 ? -14.782 21.751 38.004 1.00 76.44 634 GLY A CA 1
ATOM 4975 C C . GLY A 1 634 ? -16.269 22.082 37.940 1.00 76.44 634 GLY A C 1
ATOM 4976 O O . GLY A 1 634 ? -17.072 21.208 38.257 1.00 76.44 634 GLY A O 1
ATOM 4977 N N . ILE A 1 635 ? -16.653 23.326 37.623 1.00 78.44 635 ILE A N 1
ATOM 4978 C CA . ILE A 1 635 ? -18.076 23.691 37.634 1.00 78.44 635 ILE A CA 1
ATOM 4979 C C . ILE A 1 635 ? -18.810 23.022 36.477 1.00 78.44 635 ILE A C 1
ATOM 4981 O O . ILE A 1 635 ? -18.266 22.866 35.376 1.00 78.44 635 ILE A O 1
ATOM 4985 N N . ALA A 1 636 ? -20.061 22.650 36.728 1.00 74.75 636 ALA A N 1
ATOM 4986 C CA . ALA A 1 636 ? -20.911 22.099 35.688 1.00 74.75 636 ALA A CA 1
ATOM 4987 C C . ALA A 1 636 ? -21.461 23.233 34.792 1.00 74.75 636 ALA A C 1
ATOM 4989 O O . ALA A 1 636 ? -21.632 24.363 35.264 1.00 74.75 636 ALA A O 1
ATOM 4990 N N . PRO A 1 637 ? -21.749 22.988 33.500 1.00 71.50 637 PRO A N 1
ATOM 4991 C CA . PRO A 1 637 ? -22.262 24.022 32.592 1.00 71.50 637 PRO A CA 1
ATOM 4992 C C . PRO A 1 637 ? -23.555 24.695 33.070 1.00 71.50 637 PRO A C 1
ATOM 4994 O O . PRO A 1 637 ? -23.782 25.879 32.820 1.00 71.50 637 PRO A O 1
ATOM 4997 N N . GLU A 1 638 ? -24.385 23.980 33.828 1.00 68.88 638 GLU A N 1
ATOM 4998 C CA . GLU A 1 638 ? -25.608 24.518 34.425 1.00 68.88 638 GLU A CA 1
ATOM 4999 C C . GLU A 1 638 ? -25.324 25.561 35.522 1.00 68.88 638 GLU A C 1
ATOM 5001 O O . GLU A 1 638 ? -26.210 26.329 35.890 1.00 68.88 638 GLU A O 1
ATOM 5006 N N . GLU A 1 639 ? -24.094 25.621 36.038 1.00 72.44 639 GLU A N 1
ATOM 5007 C CA . GLU A 1 639 ? -23.672 26.527 37.108 1.00 72.44 639 GLU A CA 1
ATOM 5008 C C . GLU A 1 639 ? -23.023 27.816 36.589 1.00 72.44 639 GLU A C 1
ATOM 5010 O O . GLU A 1 639 ? -22.822 28.739 37.376 1.00 72.44 639 GLU A O 1
ATOM 5015 N N . MET A 1 640 ? -22.730 27.926 35.284 1.00 75.94 640 MET A N 1
ATOM 5016 C CA . MET A 1 640 ? -21.998 29.064 34.696 1.00 75.94 640 MET A CA 1
ATOM 5017 C C . MET A 1 640 ? -22.580 30.426 35.076 1.00 75.94 640 MET A C 1
ATOM 5019 O O . MET A 1 640 ? -21.844 31.360 35.375 1.00 75.94 640 MET A O 1
ATOM 5023 N N . THR A 1 641 ? -23.908 30.541 35.106 1.00 71.75 641 THR A N 1
ATOM 5024 C CA . THR A 1 641 ? -24.609 31.800 35.401 1.00 71.75 641 THR A CA 1
ATOM 5025 C C . THR A 1 641 ? -24.481 32.244 36.859 1.00 71.75 641 THR A C 1
ATOM 5027 O O . THR A 1 641 ? -24.953 33.322 37.206 1.00 71.75 641 THR A O 1
ATOM 5030 N N . ARG A 1 642 ? -23.883 31.424 37.732 1.00 74.94 642 ARG A N 1
ATOM 5031 C CA . ARG A 1 642 ? -23.608 31.771 39.134 1.00 74.94 642 ARG A CA 1
ATOM 5032 C C . ARG A 1 642 ? -22.320 32.585 39.301 1.00 74.94 642 ARG A C 1
ATOM 5034 O O . ARG A 1 642 ? -22.093 33.121 40.383 1.00 74.94 642 ARG A O 1
ATOM 5041 N N . TYR A 1 643 ? -21.500 32.693 38.254 1.00 76.81 643 TYR A N 1
ATOM 5042 C CA . TYR A 1 643 ? -20.179 33.319 38.289 1.00 76.81 643 TYR A CA 1
ATOM 5043 C C . TYR A 1 643 ? -20.111 34.530 37.356 1.00 76.81 643 TYR A C 1
ATOM 5045 O O . TYR A 1 643 ? -20.716 34.539 36.287 1.00 76.81 643 TYR A O 1
ATOM 5053 N N . ARG A 1 644 ? -19.355 35.564 37.750 1.00 77.12 644 ARG A N 1
ATOM 5054 C CA . ARG A 1 644 ? -19.170 36.772 36.920 1.00 77.12 644 ARG A CA 1
ATOM 5055 C C . ARG A 1 644 ? -18.136 36.580 35.817 1.00 77.12 644 ARG A C 1
ATOM 5057 O O . ARG A 1 644 ? -18.260 37.158 34.746 1.00 77.12 644 ARG A O 1
ATOM 5064 N N . ALA A 1 645 ? -17.115 35.772 36.063 1.00 81.75 645 ALA A N 1
ATOM 5065 C CA . ALA A 1 645 ? -16.131 35.426 35.052 1.00 81.75 645 ALA A CA 1
ATOM 5066 C C . ALA A 1 645 ? -16.047 33.906 34.942 1.00 81.75 645 ALA A C 1
ATOM 5068 O O . ALA A 1 645 ? -15.849 33.229 35.952 1.00 81.75 645 ALA A O 1
ATOM 5069 N N . VAL A 1 646 ? -16.213 33.376 33.733 1.00 82.81 646 VAL A N 1
ATOM 5070 C CA . VAL A 1 646 ? -16.114 31.937 33.467 1.00 82.81 646 VAL A CA 1
ATOM 5071 C C . VAL A 1 646 ? -15.069 31.703 32.390 1.00 82.81 646 VAL A C 1
ATOM 5073 O O . VAL A 1 646 ? -15.131 32.305 31.320 1.00 82.81 646 VAL A O 1
ATOM 5076 N N . VAL A 1 647 ? -14.119 30.820 32.677 1.00 79.94 647 VAL A N 1
ATOM 5077 C CA . VAL A 1 647 ? -13.143 30.326 31.705 1.00 79.94 647 VAL A CA 1
ATOM 5078 C C . VAL A 1 647 ? -13.609 28.963 31.219 1.00 79.94 647 VAL A C 1
ATOM 5080 O O . VAL A 1 647 ? -13.816 28.044 32.017 1.00 79.94 647 VAL A O 1
ATOM 5083 N N . LEU A 1 648 ? -13.770 28.836 29.908 1.00 78.31 648 LEU A N 1
ATOM 5084 C CA . LEU A 1 648 ? -13.929 27.548 29.252 1.00 78.31 648 LEU A CA 1
ATOM 5085 C C . LEU A 1 648 ? -12.517 27.031 28.947 1.00 78.31 648 LEU A C 1
ATOM 5087 O O . LEU A 1 648 ? -11.809 27.665 28.160 1.00 78.31 648 LEU A O 1
ATOM 5091 N N . PRO A 1 649 ? -12.062 25.950 29.599 1.00 67.50 649 PRO A N 1
ATOM 5092 C CA . PRO A 1 649 ? -10.688 25.496 29.464 1.00 67.50 649 PRO A CA 1
ATOM 5093 C C . PRO A 1 649 ? -10.407 24.934 28.066 1.00 67.50 649 PRO A C 1
ATOM 5095 O O . PRO A 1 649 ? -11.236 24.239 27.485 1.00 67.50 649 PRO A O 1
ATOM 5098 N N . CYS A 1 650 ? -9.191 25.191 27.587 1.00 63.50 650 CYS A N 1
ATOM 5099 C CA . CYS A 1 650 ? -8.501 24.456 26.522 1.00 63.50 650 CYS A CA 1
ATOM 5100 C C . CYS A 1 650 ? -7.013 24.350 26.919 1.00 63.50 650 CYS A C 1
ATOM 5102 O O . CYS A 1 650 ? -6.559 25.123 27.760 1.00 63.50 650 CYS A O 1
ATOM 5104 N N . ASP A 1 651 ? -6.229 23.417 26.383 1.00 61.03 651 ASP A N 1
ATOM 5105 C CA . ASP A 1 651 ? -4.888 23.076 26.914 1.00 61.03 651 ASP A CA 1
ATOM 5106 C C . ASP A 1 651 ? -3.773 24.135 26.703 1.00 61.03 651 ASP A C 1
ATOM 5108 O O . ASP A 1 651 ? -2.594 23.877 26.951 1.00 61.03 651 ASP A O 1
ATOM 5112 N N . PHE A 1 652 ? -4.100 25.362 26.293 1.00 54.50 652 PHE A N 1
ATOM 5113 C CA . PHE A 1 652 ? -3.126 26.408 25.957 1.00 54.50 652 PHE A CA 1
ATOM 5114 C C . PHE A 1 652 ? -2.200 26.846 27.102 1.00 54.50 652 PHE A C 1
ATOM 5116 O O . PHE A 1 652 ? -1.045 27.220 26.862 1.00 54.50 652 PHE A O 1
ATOM 5123 N N . PHE A 1 653 ? -2.654 26.766 28.355 1.00 53.78 653 PHE A N 1
ATOM 5124 C CA . PHE A 1 653 ? -1.827 27.134 29.511 1.00 53.78 653 PHE A CA 1
ATOM 5125 C C . PHE A 1 653 ? -0.662 26.155 29.774 1.00 53.78 653 PHE A C 1
ATOM 5127 O O . PHE A 1 653 ? 0.091 26.348 30.724 1.00 53.78 653 PHE A O 1
ATO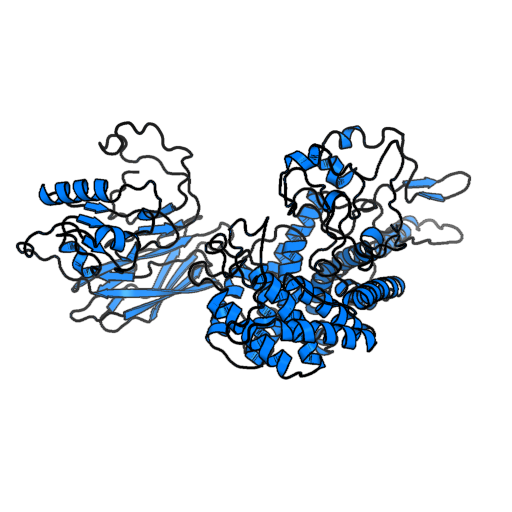M 5134 N N . ALA A 1 654 ? -0.471 25.148 28.912 1.00 46.75 654 ALA A N 1
ATOM 5135 C CA . ALA A 1 654 ? 0.663 24.226 28.913 1.00 46.75 654 ALA A CA 1
ATOM 5136 C C . ALA A 1 654 ? 1.923 24.743 28.184 1.00 46.75 654 ALA A C 1
ATOM 5138 O O . ALA A 1 654 ? 2.981 24.117 28.277 1.00 46.75 654 ALA A O 1
ATOM 5139 N N . SER A 1 655 ? 1.853 25.856 27.440 1.00 49.12 655 SER A N 1
ATOM 5140 C CA . SER A 1 655 ? 3.057 26.447 26.839 1.00 49.12 655 SER A CA 1
ATOM 5141 C C . SER A 1 655 ? 3.842 27.238 27.892 1.00 49.12 655 SER A C 1
ATOM 5143 O O . SER A 1 655 ? 3.285 28.092 28.575 1.00 49.12 655 SER A O 1
ATOM 5145 N N . GLY A 1 656 ? 5.152 26.995 28.022 1.00 49.97 656 GLY A N 1
ATOM 5146 C CA . GLY A 1 656 ? 6.012 27.673 29.013 1.00 49.97 656 GLY A CA 1
ATOM 5147 C C . GLY A 1 656 ? 6.127 29.201 28.857 1.00 49.97 656 GLY A C 1
ATOM 5148 O O . GLY A 1 656 ? 6.822 29.847 29.637 1.00 49.97 656 GLY A O 1
ATOM 5149 N N . SER A 1 657 ? 5.474 29.782 27.846 1.00 52.50 657 SER A N 1
ATOM 5150 C CA . SER A 1 657 ? 5.353 31.221 27.592 1.00 52.50 657 SER A CA 1
ATOM 5151 C C . SER A 1 657 ? 4.026 31.826 28.067 1.00 52.50 657 SER A C 1
ATOM 5153 O O . SER A 1 657 ? 3.936 33.0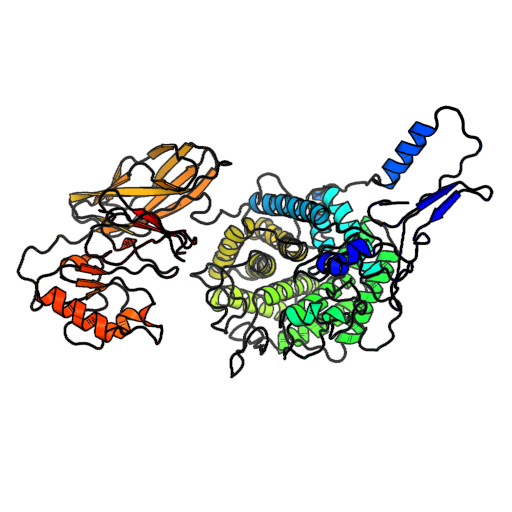52 28.178 1.00 52.50 657 SER A O 1
ATOM 5155 N N . ALA A 1 658 ? 2.999 31.016 28.346 1.00 57.16 658 ALA A N 1
ATOM 5156 C CA . ALA A 1 658 ? 1.758 31.503 28.932 1.00 57.16 658 ALA A CA 1
ATOM 5157 C C . ALA A 1 658 ? 2.028 31.945 30.380 1.00 57.16 658 ALA A C 1
ATOM 5159 O O . ALA A 1 658 ? 2.675 31.234 31.142 1.00 57.16 658 ALA A O 1
ATOM 5160 N N . LYS A 1 659 ? 1.542 33.131 30.765 1.00 65.31 659 LYS A N 1
ATOM 5161 C CA . LYS A 1 659 ? 1.581 33.641 32.149 1.00 65.31 659 LYS A CA 1
ATOM 5162 C C . LYS A 1 659 ? 0.173 33.564 32.763 1.00 65.31 659 LYS A C 1
ATOM 5164 O O . LYS A 1 659 ? -0.446 34.620 32.946 1.00 65.31 659 LYS A O 1
ATOM 5169 N N . PRO A 1 660 ? -0.387 32.357 32.998 1.00 65.94 660 PRO A N 1
ATOM 5170 C CA . PRO A 1 660 ? -1.753 32.177 33.501 1.00 65.94 660 PRO A CA 1
ATOM 5171 C C . PRO A 1 660 ? -2.028 32.989 34.767 1.00 65.94 660 PRO A C 1
ATOM 5173 O O . PRO A 1 660 ? -3.132 33.496 34.948 1.00 65.94 660 PRO A O 1
ATOM 5176 N N . GLU A 1 661 ? -1.019 33.175 35.616 1.00 66.12 661 GLU A N 1
ATOM 5177 C CA . GLU A 1 661 ? -1.132 33.915 36.870 1.00 66.12 661 GLU A CA 1
ATOM 5178 C C . GLU A 1 661 ? -1.433 35.401 36.644 1.00 66.12 661 GLU A C 1
ATOM 5180 O O . GLU A 1 661 ? -2.254 35.979 37.355 1.00 66.12 661 GLU A O 1
ATOM 5185 N N . ALA A 1 662 ? -0.813 36.018 35.635 1.00 71.25 662 ALA A N 1
ATOM 5186 C CA . ALA A 1 662 ? -1.026 37.430 35.320 1.00 71.25 662 ALA A CA 1
ATOM 5187 C C . ALA A 1 662 ? -2.426 37.673 34.734 1.00 71.25 662 ALA A C 1
ATOM 5189 O O . ALA A 1 662 ? -3.104 38.633 35.103 1.00 71.25 662 ALA A O 1
ATOM 5190 N N . LEU A 1 663 ? -2.884 36.774 33.856 1.00 72.56 663 LEU A N 1
ATOM 5191 C CA . LEU A 1 663 ? -4.242 36.812 33.308 1.00 72.56 663 LEU A CA 1
ATOM 5192 C C . LEU A 1 663 ? -5.291 36.613 34.413 1.00 72.56 663 LEU A C 1
ATOM 5194 O O . LEU A 1 663 ? -6.319 37.291 34.441 1.00 72.56 663 LEU A O 1
ATOM 5198 N N . LEU A 1 664 ? -5.017 35.708 35.353 1.00 71.81 664 LEU A N 1
ATOM 5199 C CA . LEU A 1 664 ? -5.900 35.409 36.470 1.00 71.81 664 LEU A CA 1
ATOM 5200 C C . LEU A 1 664 ? -6.145 36.626 37.370 1.00 71.81 664 LEU A C 1
ATOM 5202 O O . LEU A 1 664 ? -7.292 36.883 37.750 1.00 71.81 664 LEU A O 1
ATOM 5206 N N . GLU A 1 665 ? -5.096 37.374 37.721 1.00 72.94 665 GLU A N 1
ATOM 5207 C CA . GLU A 1 665 ? -5.232 38.584 38.538 1.00 72.94 665 GLU A CA 1
ATOM 5208 C C . GLU A 1 665 ? -6.113 39.629 37.849 1.00 72.94 665 GLU A C 1
ATOM 5210 O O . GLU A 1 665 ? -6.990 40.215 38.490 1.00 72.94 665 GLU A O 1
ATOM 5215 N N . GLN A 1 666 ? -5.947 39.800 36.535 1.00 77.19 666 GLN A N 1
ATOM 5216 C CA . GLN A 1 666 ? -6.734 40.732 35.730 1.00 77.19 666 GLN A CA 1
ATOM 5217 C C . GLN A 1 666 ? -8.208 40.322 35.647 1.00 77.19 666 GLN A C 1
ATOM 5219 O O . GLN A 1 666 ? -9.084 41.141 35.924 1.00 77.19 666 GLN A O 1
ATOM 5224 N N . LEU A 1 667 ? -8.501 39.052 35.346 1.00 76.50 667 LEU A N 1
ATOM 5225 C CA . LEU A 1 667 ? -9.876 38.536 35.293 1.00 76.50 667 LEU A CA 1
ATOM 5226 C C . LEU A 1 667 ? -10.565 38.623 36.658 1.00 76.50 667 LEU A C 1
ATOM 5228 O O . LEU A 1 667 ? -11.726 39.024 36.760 1.00 76.50 667 LEU A O 1
ATOM 5232 N N . SER A 1 668 ? -9.834 38.306 37.726 1.00 74.38 668 SER A N 1
ATOM 5233 C CA . SER A 1 668 ? -10.339 38.395 39.096 1.00 74.38 668 SER A CA 1
ATOM 5234 C C . SER A 1 668 ? -10.577 39.844 39.528 1.00 74.38 668 SER A C 1
ATOM 5236 O O . SER A 1 668 ? -11.509 40.115 40.286 1.00 74.38 668 SER A O 1
ATOM 5238 N N . ALA A 1 669 ? -9.748 40.792 39.081 1.00 75.75 669 ALA A N 1
ATOM 5239 C CA . ALA A 1 669 ? -9.962 42.220 39.306 1.00 75.75 669 ALA A CA 1
ATOM 5240 C C . ALA A 1 669 ? -11.169 42.741 38.510 1.00 75.75 669 ALA A C 1
ATOM 5242 O O . ALA A 1 669 ? -12.005 43.439 39.078 1.00 75.75 669 ALA A O 1
ATOM 5243 N N . PHE A 1 670 ? -11.315 42.340 37.244 1.00 77.75 670 PHE A N 1
ATOM 5244 C CA . PHE A 1 670 ? -12.453 42.696 36.392 1.00 77.75 670 PHE A CA 1
ATOM 5245 C C . PHE A 1 670 ? -13.786 42.208 36.977 1.00 77.75 670 PHE A C 1
ATOM 5247 O O . PHE A 1 670 ? -14.728 42.990 37.115 1.00 77.75 670 PHE A O 1
ATOM 5254 N N . ALA A 1 671 ? -13.843 40.944 37.411 1.00 76.12 671 ALA A N 1
ATOM 5255 C CA . ALA A 1 671 ? -15.022 40.371 38.058 1.00 76.12 671 ALA A CA 1
ATOM 5256 C C . ALA A 1 671 ? -15.366 41.083 39.381 1.00 76.12 671 ALA A C 1
ATOM 5258 O O . ALA A 1 671 ? -16.535 41.374 39.643 1.00 76.12 671 ALA A O 1
ATOM 5259 N N . ARG A 1 672 ? -14.352 41.418 40.200 1.00 73.88 672 ARG A N 1
ATOM 5260 C CA . ARG A 1 672 ? -14.528 42.200 41.441 1.00 73.88 672 ARG A CA 1
ATOM 5261 C C . ARG A 1 672 ? -14.978 43.637 41.175 1.00 73.88 672 ARG A C 1
ATOM 5263 O O . ARG A 1 672 ? -15.762 44.169 41.952 1.00 73.88 672 ARG A O 1
ATOM 5270 N N . GLY A 1 673 ? -14.537 44.232 40.068 1.00 73.19 673 GLY A N 1
ATOM 5271 C CA . GLY A 1 673 ? -14.978 45.543 39.582 1.00 73.19 673 GLY A CA 1
ATOM 5272 C C . GLY A 1 673 ? -16.397 45.556 39.005 1.00 73.19 673 GLY A C 1
ATOM 5273 O O . GLY A 1 673 ? -16.865 46.601 38.566 1.00 73.19 673 GLY A O 1
ATOM 5274 N N . GLY A 1 674 ? -17.091 44.415 39.003 1.00 71.94 674 GLY A N 1
ATOM 5275 C CA . GLY A 1 674 ? -18.476 44.293 38.562 1.00 71.94 674 GLY A CA 1
ATOM 5276 C C . GLY A 1 674 ? -18.651 43.801 37.124 1.00 71.94 674 GLY A C 1
ATOM 5277 O O . GLY A 1 674 ? -19.786 43.552 36.718 1.00 71.94 674 GLY A O 1
ATOM 5278 N N . GLY A 1 675 ? -17.558 43.609 36.382 1.00 73.56 675 GLY A N 1
ATOM 5279 C CA . GLY A 1 675 ? -17.577 43.105 35.013 1.00 73.56 675 GLY A CA 1
ATOM 5280 C C . GLY A 1 675 ? -18.064 41.659 34.914 1.00 73.56 675 GLY A C 1
ATOM 5281 O O . GLY A 1 675 ? -17.971 40.893 35.874 1.00 73.56 675 GLY A O 1
ATOM 5282 N N . THR A 1 676 ? -18.597 41.292 33.745 1.00 77.88 676 THR A N 1
ATOM 5283 C CA . THR A 1 676 ? -18.975 39.910 33.412 1.00 77.88 676 THR A CA 1
ATOM 5284 C C . THR A 1 676 ? -18.274 39.483 32.127 1.00 77.88 676 THR A C 1
ATOM 5286 O O . THR A 1 676 ? -18.297 40.235 31.156 1.00 77.88 676 THR A O 1
ATOM 5289 N N . VAL A 1 677 ? -17.621 38.319 32.116 1.00 77.12 677 VAL A N 1
ATOM 5290 C CA . VAL A 1 677 ? -16.898 37.813 30.937 1.00 77.12 677 VAL A CA 1
ATOM 5291 C C . VAL A 1 677 ? -16.964 36.293 30.855 1.00 77.12 677 VAL A C 1
ATOM 5293 O O . VAL A 1 677 ? -16.786 35.591 31.849 1.00 77.12 677 VAL A O 1
ATOM 5296 N N . VAL A 1 678 ? -17.186 35.780 29.650 1.00 77.12 678 VAL A N 1
ATOM 5297 C CA . VAL A 1 678 ? -16.945 34.376 29.326 1.00 77.12 678 VAL A CA 1
ATOM 5298 C C . VAL A 1 678 ? -15.738 34.350 28.408 1.00 77.12 678 VAL A C 1
ATOM 5300 O O . VAL A 1 678 ? -15.795 34.883 27.302 1.00 77.12 678 VAL A O 1
ATOM 5303 N N . LEU A 1 679 ? -14.634 33.788 28.891 1.00 74.06 679 LEU A N 1
ATOM 5304 C CA . LEU A 1 679 ? -13.432 33.616 28.093 1.00 74.06 679 LEU A CA 1
ATOM 5305 C C . LEU A 1 679 ? -13.447 32.207 27.513 1.00 74.06 679 LEU A C 1
ATOM 5307 O O . LEU A 1 679 ? -13.439 31.219 28.250 1.00 74.06 679 LEU A O 1
ATOM 5311 N N . PHE A 1 680 ? -13.463 32.140 26.191 1.00 71.75 680 PHE A N 1
ATOM 5312 C CA . PHE A 1 680 ? -13.325 30.911 25.434 1.00 71.75 680 PHE A CA 1
ATOM 5313 C C . PHE A 1 680 ? -12.141 31.070 24.495 1.00 71.75 680 PHE A C 1
ATOM 5315 O O . PHE A 1 680 ? -12.011 32.094 23.826 1.00 71.75 680 PHE A O 1
ATOM 5322 N N . GLN A 1 681 ? -11.270 30.073 24.481 1.00 66.19 681 GLN A N 1
ATOM 5323 C CA . GLN A 1 681 ? -10.124 30.056 23.598 1.00 66.19 681 GLN A CA 1
ATOM 5324 C C . GLN A 1 681 ? -10.322 28.994 22.518 1.00 66.19 681 GLN A C 1
ATOM 5326 O O . GLN A 1 681 ? -10.715 27.864 22.799 1.00 66.19 681 GLN A O 1
ATOM 5331 N N . LEU A 1 682 ? -10.015 29.392 21.287 1.00 59.31 682 LEU A N 1
ATOM 5332 C CA . LEU A 1 682 ? -9.973 28.542 20.107 1.00 59.31 682 LEU A CA 1
ATOM 5333 C C . LEU A 1 682 ? -8.545 28.015 19.966 1.00 59.31 682 LEU A C 1
ATOM 5335 O O . LEU A 1 682 ? -7.668 28.758 19.526 1.00 59.31 682 LEU A O 1
ATOM 5339 N N . ASN A 1 683 ? -8.285 26.804 20.450 1.00 56.91 683 ASN A N 1
ATOM 5340 C CA . ASN A 1 683 ? -7.060 26.086 20.111 1.00 56.91 683 ASN A CA 1
ATOM 5341 C C . ASN A 1 683 ? -7.245 24.575 20.319 1.00 56.91 683 ASN A C 1
ATOM 5343 O O . ASN A 1 683 ? -7.559 24.164 21.440 1.00 56.91 683 ASN A O 1
ATOM 5347 N N . ASP A 1 684 ? -6.958 23.796 19.276 1.00 54.44 684 ASP A N 1
ATOM 5348 C CA . ASP A 1 684 ? -6.967 22.326 19.200 1.00 54.44 684 ASP A CA 1
ATOM 5349 C C . ASP A 1 684 ? -8.366 21.661 19.263 1.00 54.44 684 ASP A C 1
ATOM 5351 O O . ASP A 1 684 ? -9.339 22.235 19.745 1.00 54.44 684 ASP A O 1
ATOM 5355 N N . ASP A 1 685 ? -8.429 20.387 18.860 1.00 49.41 685 ASP A N 1
ATOM 5356 C CA . ASP A 1 685 ? -9.597 19.503 18.672 1.00 49.41 685 ASP A CA 1
ATOM 5357 C C . ASP A 1 685 ? -10.483 19.249 19.935 1.00 49.41 685 ASP A C 1
ATOM 5359 O O . ASP A 1 685 ? -11.392 18.415 19.911 1.00 49.41 685 ASP A O 1
ATOM 5363 N N . ILE A 1 686 ? -10.243 19.928 21.069 1.00 55.75 686 ILE A N 1
ATOM 5364 C CA . ILE A 1 686 ? -10.981 19.756 22.346 1.00 55.75 686 ILE A CA 1
ATOM 5365 C C . ILE A 1 686 ? -11.899 20.955 22.594 1.00 55.75 686 ILE A C 1
ATOM 5367 O O . ILE A 1 686 ? -12.004 21.499 23.699 1.00 55.75 686 ILE A O 1
ATOM 5371 N N . TRP A 1 687 ? -12.594 21.410 21.558 1.00 61.22 687 TRP A N 1
ATOM 5372 C CA . TRP A 1 687 ? -13.553 22.477 21.765 1.00 61.22 687 TRP A CA 1
ATOM 5373 C C . TRP A 1 687 ? -14.791 21.970 22.489 1.00 61.22 687 TRP A C 1
ATOM 5375 O O . TRP A 1 687 ? -15.347 20.914 22.189 1.00 61.22 687 TRP A O 1
ATOM 5385 N N . GLN A 1 688 ? -15.296 22.792 23.398 1.00 66.06 688 GLN A N 1
ATOM 5386 C CA . GLN A 1 688 ? -16.539 22.505 24.098 1.00 66.06 688 GLN A CA 1
ATOM 5387 C C . GLN A 1 688 ? -17.575 23.621 23.890 1.00 66.06 688 GLN A C 1
ATOM 5389 O O . GLN A 1 688 ? -18.141 24.129 24.863 1.00 66.06 688 GLN A O 1
ATOM 5394 N N . PRO A 1 689 ? -17.884 24.014 22.633 1.00 67.19 689 PRO A N 1
ATOM 5395 C CA . PRO A 1 689 ? -18.899 25.033 22.371 1.00 67.19 689 PRO A CA 1
ATOM 5396 C C . PRO A 1 689 ? -20.285 24.567 22.833 1.00 67.19 689 PRO A C 1
ATOM 5398 O O . PRO A 1 689 ? -21.163 25.384 23.081 1.00 67.19 689 PRO A O 1
ATOM 5401 N N . GLY A 1 690 ? -20.471 23.256 23.037 1.00 68.12 690 GLY A N 1
ATOM 5402 C CA . GLY A 1 690 ? -21.671 22.683 23.639 1.00 68.12 690 GLY A CA 1
ATOM 5403 C C . GLY A 1 690 ? -22.006 23.249 25.024 1.00 68.12 690 GLY A C 1
ATOM 5404 O O . GLY A 1 690 ? -23.173 23.212 25.405 1.00 68.12 690 GLY A O 1
ATOM 5405 N N . PHE A 1 691 ? -21.031 23.801 25.753 1.00 69.50 691 PHE A N 1
ATOM 5406 C CA . PHE A 1 691 ? -21.256 24.492 27.026 1.00 69.50 691 PHE A CA 1
ATOM 5407 C C . PHE A 1 691 ? -21.831 25.899 26.865 1.00 69.50 691 PHE A C 1
ATOM 5409 O O . PHE A 1 691 ? -22.415 26.437 27.804 1.00 69.50 691 PHE A O 1
ATOM 5416 N N . LEU A 1 692 ? -21.689 26.498 25.683 1.00 73.19 692 LEU A N 1
ATOM 5417 C CA . LEU A 1 692 ? -22.238 27.812 25.406 1.00 73.19 692 LEU A CA 1
ATOM 5418 C C . LEU A 1 692 ? -23.760 27.727 25.207 1.00 73.19 692 LEU A C 1
ATOM 5420 O O . LEU A 1 692 ? -24.284 26.751 24.653 1.00 73.19 692 LEU A O 1
ATOM 5424 N N . PRO A 1 693 ? -24.490 28.761 25.658 1.00 65.38 693 PRO A N 1
ATOM 5425 C CA . PRO A 1 693 ? -25.949 28.764 25.644 1.00 65.38 693 PRO A CA 1
ATOM 5426 C C . PRO A 1 693 ? -26.554 28.959 24.250 1.00 65.38 693 PRO A C 1
ATOM 5428 O O . PRO A 1 693 ? -27.750 28.752 24.083 1.00 65.38 693 PRO A O 1
ATOM 5431 N N . ILE A 1 694 ? -25.745 29.371 23.276 1.00 72.69 694 ILE A N 1
ATOM 5432 C CA . ILE A 1 694 ? -26.140 29.695 21.907 1.00 72.69 694 ILE A CA 1
ATOM 5433 C C . ILE A 1 694 ? -25.216 28.909 20.965 1.00 72.69 694 ILE A C 1
ATOM 5435 O O . ILE A 1 694 ? -24.050 28.691 21.306 1.00 72.69 694 ILE A O 1
ATOM 5439 N N . ASP A 1 695 ? -25.733 28.451 19.820 1.00 73.94 695 ASP A N 1
ATOM 5440 C CA . ASP A 1 695 ? -24.983 27.630 18.864 1.00 73.94 695 ASP A CA 1
ATOM 5441 C C . ASP A 1 695 ? -23.715 28.356 18.376 1.00 73.94 695 ASP A C 1
ATOM 5443 O O . ASP A 1 695 ? -23.744 29.497 17.910 1.00 73.94 695 ASP A O 1
ATOM 5447 N N . LEU A 1 696 ? -22.585 27.666 18.507 1.00 77.25 696 LEU A N 1
ATOM 5448 C CA . LEU A 1 696 ? -21.290 28.047 17.960 1.00 77.25 696 LEU A CA 1
ATOM 5449 C C . LEU A 1 696 ? -20.646 26.773 17.419 1.00 77.25 696 LEU A C 1
ATOM 5451 O O . LEU A 1 696 ? -20.603 25.762 18.125 1.00 77.25 696 LEU A O 1
ATOM 5455 N N . MET A 1 697 ? -20.170 26.799 16.178 1.00 71.06 697 MET A N 1
ATOM 5456 C CA . MET A 1 697 ? -19.528 25.642 15.566 1.00 71.06 697 MET A CA 1
ATOM 5457 C C . MET A 1 697 ? -18.134 25.938 15.064 1.00 71.06 697 MET A C 1
ATOM 5459 O O . MET A 1 697 ? -17.839 27.002 14.525 1.00 71.06 697 MET A O 1
ATOM 5463 N N . LEU A 1 698 ? -17.288 24.941 15.277 1.00 72.12 698 LEU A N 1
ATOM 5464 C CA . LEU A 1 698 ? -15.845 25.012 15.170 1.00 72.12 698 LEU A CA 1
ATOM 5465 C C . LEU A 1 698 ? -15.377 23.902 14.230 1.00 72.12 698 LEU A C 1
ATOM 5467 O O . LEU A 1 698 ? -16.046 22.874 14.097 1.00 72.12 698 LEU A O 1
ATOM 5471 N N . SER A 1 699 ? -14.278 24.151 13.532 1.00 65.62 699 SER A N 1
ATOM 5472 C CA . SER A 1 699 ? -13.671 23.239 12.565 1.00 65.62 699 SER A CA 1
ATOM 5473 C C . SER A 1 699 ? -12.156 23.350 12.638 1.00 65.62 699 SER A C 1
ATOM 5475 O O . SER A 1 699 ? -11.639 24.462 12.654 1.00 65.62 699 SER A O 1
ATOM 5477 N N . ASP A 1 700 ? -11.448 22.222 12.564 1.00 61.50 700 ASP A N 1
ATOM 5478 C CA . ASP A 1 700 ? -9.973 22.175 12.564 1.00 61.50 700 ASP A CA 1
ATOM 5479 C C . ASP A 1 700 ? -9.392 22.493 11.175 1.00 61.50 700 ASP A C 1
ATOM 5481 O O . ASP A 1 700 ? -8.237 22.206 10.855 1.00 61.50 700 ASP A O 1
ATOM 5485 N N . THR A 1 701 ? -10.233 22.946 10.246 1.00 60.75 701 THR A N 1
ATOM 5486 C CA . THR A 1 701 ? -9.761 23.409 8.948 1.00 60.75 701 THR A CA 1
ATOM 5487 C C . THR A 1 701 ? -9.128 24.774 9.135 1.00 60.75 701 THR A C 1
ATOM 5489 O O . THR A 1 701 ? -9.822 25.705 9.553 1.00 60.75 701 THR A O 1
ATOM 5492 N N . ASN A 1 702 ? -7.856 24.899 8.754 1.00 64.44 702 ASN A N 1
ATOM 5493 C CA . ASN A 1 702 ? -7.187 26.191 8.672 1.00 64.44 702 ASN A CA 1
ATOM 5494 C C . ASN A 1 702 ? -8.036 27.155 7.836 1.00 64.44 702 ASN A C 1
ATOM 5496 O O . ASN A 1 702 ? -8.343 26.871 6.674 1.00 64.44 702 ASN A O 1
ATOM 5500 N N . GLY A 1 703 ? -8.398 28.278 8.439 1.00 61.12 703 GLY A N 1
ATOM 5501 C CA . GLY A 1 703 ? -9.128 29.357 7.792 1.00 61.12 703 GLY A CA 1
ATOM 5502 C C . GLY A 1 703 ? -8.247 30.587 7.660 1.00 61.12 703 GLY A C 1
ATOM 5503 O O . GLY A 1 703 ? -7.371 30.838 8.493 1.00 61.12 703 GLY A O 1
ATOM 5504 N N . GLU A 1 704 ? -8.485 31.369 6.614 1.00 64.19 704 GLU A N 1
ATOM 5505 C CA . GLU A 1 704 ? -8.060 32.766 6.605 1.00 64.19 704 GLU A CA 1
ATOM 5506 C C . GLU A 1 704 ? -9.068 33.553 7.451 1.00 64.19 704 GLU A C 1
ATOM 5508 O O . GLU A 1 704 ? -10.278 33.364 7.299 1.00 64.19 704 GLU A O 1
ATOM 5513 N N . LEU A 1 705 ? -8.582 34.378 8.385 1.00 65.19 705 LEU A N 1
ATOM 5514 C CA . LEU A 1 705 ? -9.459 35.227 9.194 1.00 65.19 705 LEU A CA 1
ATOM 5515 C C . LEU A 1 705 ? -10.275 36.178 8.302 1.00 65.19 705 LEU A C 1
ATOM 5517 O O . LEU A 1 705 ? -9.781 36.674 7.288 1.00 65.19 705 LEU A O 1
ATOM 5521 N N . GLY A 1 706 ? -11.532 36.405 8.695 1.00 64.12 706 GLY A N 1
ATOM 5522 C CA . GLY A 1 706 ? -12.458 37.315 8.021 1.00 64.12 706 GLY A CA 1
ATOM 5523 C C . GLY A 1 706 ? -12.163 38.795 8.287 1.00 64.12 706 GLY A C 1
ATOM 5524 O O . GLY A 1 706 ? -11.168 39.161 8.916 1.00 64.12 706 GLY A O 1
ATOM 5525 N N . SER A 1 707 ? -13.043 39.668 7.790 1.00 72.81 707 SER A N 1
ATOM 5526 C CA . SER A 1 707 ? -12.998 41.101 8.086 1.00 72.81 707 SER A CA 1
ATOM 5527 C C . SER A 1 707 ? -13.331 41.375 9.550 1.00 72.81 707 SER A C 1
ATOM 5529 O O . SER A 1 707 ? -14.243 40.773 10.103 1.00 72.81 707 SER A O 1
ATOM 5531 N N . VAL A 1 708 ? -12.663 42.360 10.154 1.00 78.12 708 VAL A N 1
ATOM 5532 C CA . VAL A 1 708 ? -13.113 42.919 11.434 1.00 78.12 708 VAL A CA 1
ATOM 5533 C C . VAL A 1 708 ? -14.426 43.666 11.192 1.00 78.12 708 VAL A C 1
ATOM 5535 O O . VAL A 1 708 ? -14.418 44.721 10.560 1.00 78.12 708 VAL A O 1
ATOM 5538 N N . ASP A 1 709 ? -15.540 43.125 11.684 1.00 80.62 709 ASP A N 1
ATOM 5539 C CA . ASP A 1 709 ? -16.883 43.690 11.485 1.00 80.62 709 ASP A CA 1
ATOM 5540 C C . ASP A 1 709 ? -17.109 44.998 12.264 1.00 80.62 709 ASP A C 1
ATOM 5542 O O . ASP A 1 709 ? -17.931 45.823 11.867 1.00 80.62 709 ASP A O 1
ATOM 5546 N N . ALA A 1 710 ? -16.378 45.203 13.367 1.00 85.19 710 ALA A N 1
ATOM 5547 C CA . ALA A 1 710 ? -16.461 46.402 14.207 1.00 85.19 710 ALA A CA 1
ATOM 5548 C C . ALA A 1 710 ? -15.069 47.013 14.483 1.00 85.19 710 ALA A C 1
ATOM 5550 O O . ALA A 1 710 ? -14.614 46.995 15.631 1.00 85.19 710 ALA A O 1
ATOM 5551 N N . PRO A 1 711 ? -14.356 47.536 13.467 1.00 82.31 711 PRO A N 1
ATOM 5552 C CA . PRO A 1 711 ? -12.953 47.963 13.581 1.00 82.31 711 PRO A CA 1
ATOM 5553 C C . PRO A 1 711 ? -12.732 49.122 14.564 1.00 82.31 711 PRO A C 1
ATOM 5555 O O . PRO A 1 711 ? -11.648 49.277 15.120 1.00 82.31 711 PRO A O 1
ATOM 5558 N N . GLU A 1 712 ? -13.761 49.923 14.818 1.00 84.44 712 GLU A N 1
ATOM 5559 C CA . GLU A 1 712 ? -13.770 51.002 15.806 1.00 84.44 712 GLU A CA 1
ATOM 5560 C C . GLU A 1 712 ? -13.910 50.520 17.258 1.00 84.44 712 GLU A C 1
ATOM 5562 O O . GLU A 1 712 ? -13.783 51.319 18.191 1.00 84.44 712 GLU A O 1
ATOM 5567 N N . HIS A 1 713 ? -14.187 49.232 17.481 1.00 87.19 713 HIS A N 1
ATOM 5568 C CA . HIS A 1 713 ? -14.331 48.698 18.827 1.00 87.19 713 HIS A CA 1
ATOM 5569 C C . HIS A 1 713 ? -12.989 48.788 19.583 1.00 87.19 713 HIS A C 1
ATOM 5571 O O . HIS A 1 713 ? -11.958 48.386 19.041 1.00 87.19 713 HIS A O 1
ATOM 5577 N N . PRO A 1 714 ? -12.960 49.225 20.862 1.00 82.81 714 PRO A N 1
ATOM 5578 C CA . PRO A 1 714 ? -11.712 49.408 21.614 1.00 82.81 714 PRO A CA 1
ATOM 5579 C C . PRO A 1 714 ? -10.800 48.173 21.689 1.00 82.81 714 PRO A C 1
ATOM 5581 O O . PRO A 1 714 ? -9.595 48.319 21.872 1.00 82.81 714 PRO A O 1
ATOM 5584 N N . LEU A 1 715 ? -11.357 46.964 21.530 1.00 78.81 715 LEU A N 1
ATOM 5585 C CA . LEU A 1 715 ? -10.587 45.710 21.473 1.00 78.81 715 LEU A CA 1
ATOM 5586 C C . LEU A 1 715 ? -9.657 45.614 20.255 1.00 78.81 715 LEU A C 1
ATOM 5588 O O . LEU A 1 715 ? -8.667 44.893 20.320 1.00 78.81 715 LEU A O 1
ATOM 5592 N N . PHE A 1 716 ? -9.950 46.337 19.174 1.00 82.62 716 PHE A N 1
ATOM 5593 C CA . PHE A 1 716 ? -9.148 46.345 17.950 1.00 82.62 716 PHE A CA 1
ATOM 5594 C C . PHE A 1 716 ? -8.298 47.612 17.813 1.00 82.62 716 PHE A C 1
ATOM 5596 O O . PHE A 1 716 ? -7.699 47.852 16.765 1.00 82.62 716 PHE A O 1
ATOM 5603 N N . ALA A 1 717 ? -8.191 48.427 18.869 1.00 83.75 717 ALA A N 1
ATOM 5604 C CA . ALA A 1 717 ? -7.326 49.599 18.863 1.00 83.75 717 ALA A CA 1
ATOM 5605 C C . ALA A 1 717 ? -5.866 49.192 18.573 1.00 83.75 717 ALA A C 1
ATOM 5607 O O . ALA A 1 717 ? -5.239 48.475 19.351 1.00 83.75 717 ALA A O 1
ATOM 5608 N N . GLY A 1 718 ? -5.323 49.653 17.442 1.00 79.19 718 GLY A N 1
ATOM 5609 C CA . GLY A 1 718 ? -3.972 49.306 16.982 1.00 79.19 718 GLY A CA 1
ATOM 5610 C C . GLY A 1 718 ? -3.877 48.037 16.122 1.00 79.19 718 GLY A C 1
ATOM 5611 O O . GLY A 1 718 ? -2.780 47.701 15.678 1.00 79.19 718 GLY A O 1
ATOM 5612 N N . VAL A 1 719 ? -4.992 47.356 15.840 1.00 77.69 719 VAL A N 1
ATOM 5613 C CA . VAL A 1 719 ? -5.058 46.227 14.899 1.00 77.69 719 VAL A CA 1
ATOM 5614 C C . VAL A 1 719 ? -5.342 46.775 13.498 1.00 77.69 719 VAL A C 1
ATOM 5616 O O . VAL A 1 719 ? -6.447 47.215 13.207 1.00 77.69 719 VAL A O 1
ATOM 5619 N N . GLY A 1 720 ? -4.317 46.811 12.639 1.00 67.00 720 GLY A N 1
ATOM 5620 C CA . GLY A 1 720 ? -4.394 47.480 11.331 1.00 67.00 720 GLY A CA 1
ATOM 5621 C C . GLY A 1 720 ? -4.953 46.635 10.178 1.00 67.00 720 GLY A C 1
ATOM 5622 O O . GLY A 1 720 ? -5.636 47.178 9.317 1.00 67.00 720 GLY A O 1
ATOM 5623 N N . ASN A 1 721 ? -4.644 45.334 10.127 1.00 70.31 721 ASN A N 1
ATOM 5624 C CA . ASN A 1 721 ? -5.166 44.389 9.132 1.00 70.31 721 ASN A CA 1
ATOM 5625 C C . ASN A 1 721 ? -4.996 42.941 9.646 1.00 70.31 721 ASN A C 1
ATOM 5627 O O . ASN A 1 721 ? -3.967 42.638 10.254 1.00 70.31 721 ASN A O 1
ATOM 5631 N N . LEU A 1 722 ? -5.981 42.073 9.400 1.00 69.31 722 LEU A N 1
ATOM 5632 C CA . LEU A 1 722 ? -5.958 40.634 9.707 1.00 69.31 722 LEU A CA 1
ATOM 5633 C C . LEU A 1 722 ? -5.889 39.743 8.448 1.00 69.31 722 LEU A C 1
ATOM 5635 O O . LEU A 1 722 ? -5.849 38.519 8.572 1.00 69.31 722 LEU A O 1
ATOM 5639 N N . ASP A 1 723 ? -5.815 40.332 7.250 1.00 66.12 723 ASP A N 1
ATOM 5640 C CA . ASP A 1 723 ? -5.680 39.610 5.983 1.00 66.12 723 ASP A CA 1
ATOM 5641 C C . ASP A 1 723 ? -4.513 38.614 6.032 1.00 66.12 723 ASP A C 1
ATOM 5643 O O . ASP A 1 723 ? -3.380 38.966 6.380 1.00 66.12 723 ASP A O 1
ATOM 5647 N N . LYS A 1 724 ? -4.777 37.373 5.601 1.00 63.19 724 LYS A N 1
ATOM 5648 C CA . LYS A 1 724 ? -3.811 36.256 5.533 1.00 63.19 724 LYS A CA 1
ATOM 5649 C C . LYS A 1 724 ? -3.290 35.763 6.883 1.00 63.19 724 LYS A C 1
ATOM 5651 O O . LYS A 1 724 ? -2.373 34.938 6.912 1.00 63.19 724 LYS A O 1
ATOM 5656 N N . VAL A 1 725 ? -3.849 36.230 7.998 1.00 66.44 725 VAL A N 1
ATOM 5657 C CA . VAL A 1 725 ? -3.621 35.575 9.283 1.00 66.44 725 VAL A CA 1
ATOM 5658 C C . VAL A 1 725 ? -4.346 34.234 9.241 1.00 66.44 725 VAL A C 1
ATOM 5660 O O . VAL A 1 725 ? -5.563 34.165 9.073 1.00 66.44 725 VAL A O 1
ATOM 5663 N N . ILE A 1 726 ? -3.566 33.163 9.352 1.00 62.72 726 ILE A N 1
ATOM 5664 C CA . ILE A 1 726 ? -4.078 31.798 9.386 1.00 62.72 726 ILE A CA 1
ATOM 5665 C C . ILE A 1 726 ? -4.472 31.497 10.826 1.00 62.72 726 ILE A C 1
ATOM 5667 O O . ILE A 1 726 ? -3.616 31.514 11.715 1.00 62.72 726 ILE A O 1
ATOM 5671 N N . CYS A 1 727 ? -5.749 31.196 11.044 1.00 63.62 727 CYS A N 1
ATOM 5672 C CA . CYS A 1 727 ? -6.175 30.540 12.269 1.00 63.62 727 CYS A CA 1
ATOM 5673 C C . CYS A 1 727 ? -6.148 29.029 12.038 1.00 63.62 727 CYS A C 1
ATOM 5675 O O . CYS A 1 727 ? -6.672 28.546 11.032 1.00 63.62 727 CYS A O 1
ATOM 5677 N N . TYR A 1 728 ? -5.512 28.290 12.948 1.00 62.28 728 TYR A N 1
ATOM 5678 C CA . TYR A 1 728 ? -5.438 26.830 12.859 1.00 62.28 728 TYR A CA 1
ATOM 5679 C C . TYR A 1 728 ? -6.799 26.161 13.140 1.00 62.28 728 TYR A C 1
ATOM 5681 O O . TYR A 1 728 ? -7.023 25.054 12.666 1.00 62.28 728 TYR A O 1
ATOM 5689 N N . ASP A 1 729 ? -7.732 26.888 13.774 1.00 68.06 729 ASP A N 1
ATOM 5690 C CA . ASP A 1 729 ? -9.124 26.487 14.012 1.00 68.06 729 ASP A CA 1
ATOM 5691 C C . ASP A 1 729 ? -10.098 27.585 13.558 1.00 68.06 729 ASP A C 1
ATOM 5693 O O . ASP A 1 729 ? -9.884 28.770 13.817 1.00 68.06 729 ASP A O 1
ATOM 5697 N N . THR A 1 730 ? -11.202 27.217 12.913 1.00 70.94 730 THR A N 1
ATOM 5698 C CA . THR A 1 730 ? -12.160 28.170 12.329 1.00 70.94 730 THR A CA 1
ATOM 5699 C C . THR A 1 730 ? -13.526 28.085 13.005 1.00 70.94 730 THR A C 1
ATOM 5701 O O . THR A 1 730 ? -14.106 27.002 13.103 1.00 70.94 730 THR A O 1
ATOM 5704 N N . ILE A 1 731 ? -14.098 29.234 13.395 1.00 77.00 731 ILE A N 1
ATOM 5705 C CA . ILE A 1 731 ? -15.537 29.334 13.681 1.00 77.00 731 ILE A CA 1
ATOM 5706 C C . ILE A 1 731 ? -16.270 29.275 12.341 1.00 77.00 731 ILE A C 1
ATOM 5708 O O . ILE A 1 731 ? -16.252 30.224 11.565 1.00 77.00 731 ILE A O 1
ATOM 5712 N N . THR A 1 732 ? -16.902 28.143 12.052 1.00 70.88 732 THR A N 1
ATOM 5713 C CA . THR A 1 732 ? -17.612 27.930 10.780 1.00 70.88 732 THR A CA 1
ATOM 5714 C C . THR A 1 732 ? -19.049 28.428 10.814 1.00 70.88 732 THR A C 1
ATOM 5716 O O . THR A 1 732 ? -19.656 28.626 9.763 1.00 70.88 732 THR A O 1
ATOM 5719 N N . TYR A 1 733 ? -19.597 28.633 12.012 1.00 77.31 733 TYR A N 1
ATOM 5720 C CA . TYR A 1 733 ? -20.914 29.216 12.220 1.00 77.31 733 TYR A CA 1
ATOM 5721 C C . TYR A 1 733 ? -21.023 29.799 13.630 1.00 77.31 733 TYR A C 1
ATOM 5723 O O . TYR A 1 733 ? -20.657 29.149 14.613 1.00 77.31 733 TYR A O 1
ATOM 5731 N N . ALA A 1 734 ? -21.589 30.997 13.718 1.00 79.56 734 ALA A N 1
ATOM 5732 C CA . ALA A 1 734 ? -22.110 31.578 14.944 1.00 79.56 734 ALA A CA 1
ATOM 5733 C C . ALA A 1 734 ? -23.599 31.857 14.732 1.00 79.56 734 ALA A C 1
ATOM 5735 O O . ALA A 1 734 ? -23.988 32.436 13.717 1.00 79.56 734 ALA A O 1
ATOM 5736 N N . ASP A 1 735 ? -24.428 31.431 15.680 1.00 79.75 735 ASP A N 1
ATOM 5737 C CA . ASP A 1 735 ? -25.850 31.758 15.666 1.00 79.75 735 ASP A CA 1
ATOM 5738 C C . ASP A 1 735 ? -26.085 33.282 15.620 1.00 79.75 735 ASP A C 1
ATOM 5740 O O . ASP A 1 735 ? -25.339 34.018 16.272 1.00 79.75 735 ASP A O 1
ATOM 5744 N N . PRO A 1 736 ? -27.139 33.774 14.942 1.00 78.69 736 PRO A N 1
ATOM 5745 C CA . PRO A 1 736 ? -27.484 35.199 14.917 1.00 78.69 736 PRO A CA 1
ATOM 5746 C C . PRO A 1 736 ? -27.709 35.842 16.295 1.00 78.69 736 PRO A C 1
ATOM 5748 O O . PRO A 1 736 ? -27.703 37.067 16.406 1.00 78.69 736 PRO A O 1
ATOM 5751 N N . GLY A 1 737 ? -27.920 35.047 17.350 1.00 78.56 737 GLY A N 1
ATOM 5752 C CA . GLY A 1 737 ? -27.926 35.527 18.730 1.00 78.56 737 GLY A CA 1
ATOM 5753 C C . GLY A 1 737 ? -26.569 36.057 19.218 1.00 78.56 737 GLY A C 1
ATOM 5754 O O . GLY A 1 737 ? -26.527 36.798 20.202 1.00 78.56 737 GLY A O 1
ATOM 5755 N N . TRP A 1 738 ? -25.464 35.719 18.547 1.00 81.69 738 TRP A N 1
ATOM 5756 C CA . TRP A 1 738 ? -24.150 36.301 18.800 1.00 81.69 738 TRP A CA 1
ATOM 5757 C C . TRP A 1 738 ? -23.993 37.643 18.086 1.00 81.69 738 TRP A C 1
ATOM 5759 O O . TRP A 1 738 ? -24.279 37.785 16.900 1.00 81.69 738 TRP A O 1
ATOM 5769 N N . LYS A 1 739 ? -23.430 38.626 18.793 1.00 84.88 739 LYS A N 1
ATOM 5770 C CA . LYS A 1 739 ? -22.854 39.811 18.153 1.00 84.88 739 LYS A CA 1
ATOM 5771 C C . LYS A 1 739 ? -21.398 39.509 17.799 1.00 84.88 739 LYS A C 1
ATOM 5773 O O . LYS A 1 739 ? -20.548 39.508 18.688 1.00 84.88 739 LYS A O 1
ATOM 5778 N N . VAL A 1 740 ? -21.132 39.247 16.523 1.00 84.06 740 VAL A N 1
ATOM 5779 C CA . VAL A 1 740 ? -19.777 39.028 15.994 1.00 84.06 740 VAL A CA 1
ATOM 5780 C C . VAL A 1 740 ? -19.074 40.380 15.836 1.00 84.06 740 VAL A C 1
ATOM 5782 O O . VAL A 1 740 ? -19.701 41.362 15.441 1.00 84.06 740 VAL A O 1
ATOM 5785 N N . LEU A 1 741 ? -17.805 40.454 16.243 1.00 83.12 741 LEU A N 1
ATOM 5786 C CA . LEU A 1 741 ? -17.003 41.684 16.193 1.00 83.12 741 LEU A CA 1
ATOM 5787 C C . LEU A 1 741 ? -15.837 41.596 15.191 1.00 83.12 741 LEU A C 1
ATOM 5789 O O . LEU A 1 741 ? -15.383 42.642 14.727 1.00 83.12 741 LEU A O 1
ATOM 5793 N N . ALA A 1 742 ? -15.350 40.383 14.902 1.00 76.75 742 ALA A N 1
ATOM 5794 C CA . ALA A 1 742 ? -14.296 40.048 13.942 1.00 76.75 742 ALA A CA 1
ATOM 5795 C C . ALA A 1 742 ? -14.364 38.566 13.560 1.00 76.75 742 ALA A C 1
ATOM 5797 O O . ALA A 1 742 ? -14.912 37.791 14.385 1.00 76.75 742 ALA A O 1
#

Sequence (742 aa):
VRDFWQTYPKALALKSDGLHVRLLPLLPPNAYEKESADGDALIRLFYPYRNGKYQFNRGLEFMTELYLLLEQGAAPGQRQEMSRYAQWFNNPLYAVPDPMVACATGALGPVSPRVEGEFDAYTHLVEKGFAAIEERRQEKREYGWLNYGDWHGERRFNWGNLEYDLQWALGLEFLRSGSLKYLWRGAQAAQHSVTIDTVYEPWSSRMAGLQWTHSVGHIGNFFDRNDDRFRKFGNVFGLSRPDAPNPFVAGAIDVAGHTFVGGNFLYAMLLGDPRMLQVTERVATHQAAYLTPSFDFSIERAAGWPLINAVEAYETTGNPFYLNAARLYVEKVLAKQDPEIGDFRLRHGPPECMHEPRHIGGKAFATGVLLYGLMRYHLLTDDPEVKRCILRSASWLARTSWNKETHAFRYLSTCPTFGRRRGNGSTDLLCAPGMAYALTLKPDPEVREVLLDSLSRAFAAHVDNGKGYAGMIRQTPYALHLLREKLGVRQIQPPAGSLGASVRPVLYVLPGESAPLHLIVTREASLPETCRVRVTSAPRGWKIEPRELAFRAPIGTSASPALQVRAEAGAKPGEVVLSCTMGNRPAGDLRVRLMPRAPAVTGPAPDAAGLAVLGPSDTLTAQAFSSRPGVRVGIAPEEMTRYRAVVLPCDFFASGSAKPEALLEQLSAFARGGGTVVLFQLNDDIWQPGFLPIDLMLSDTNGELGSVDAPEHPLFAGVGNLDKVICYDTITYADPGWKVLA

Radius of gyration: 31.12 Å; Cα contacts (8 Å, |Δi|>4): 1425; chains: 1; bounding box: 70×78×101 Å